Protein AF-A0AA38LLP7-F1 (afdb_monomer_lite)

Radius of gyration: 25.44 Å; chains: 1; bounding box: 65×50×86 Å

Secondary structure (DSSP, 8-state):
---HHHHHHHHHHHHT-TTTTTS-HHHHHHHHHHHHHHHHH-TTS-SS-HHHHHHHHHHHHHHTTTTT-TTSTTHHHHHHHHHHHHHT-GGGHHHHTT-HHHHHHHHHHHHHH--TT--HHHHHHHHHHHHHHHHH-SS--HHHHHHHHHHH-TTS-HHHHHHHHHHHHHS-HHHHHHHHHHHHHHHTTS----TTSS--S-------------EEE--S-------S-------------------------------SS--HHHHHHHHHHHHHHHHHTTT-TT-EEEE-SSHHHHHHTTTS-SSPEEE-GGGSPP--GGGTT--HHHHHHH-HHHHHHHHH-TTT---TTS--HHHHHHHHHHHHHHHHH-SS-EEEE--HHHHHHHHHHHTT--TTTGGG--

Structure (mmCIF, N/CA/C/O backbone):
data_AF-A0AA38LLP7-F1
#
_entry.id   AF-A0AA38LLP7-F1
#
loop_
_atom_site.group_PDB
_atom_site.id
_atom_site.type_symbol
_atom_site.label_atom_id
_atom_site.label_alt_id
_atom_site.label_comp_id
_atom_site.label_asym_id
_atom_site.label_entity_id
_atom_site.label_seq_id
_atom_site.pdbx_PDB_ins_code
_atom_site.Cartn_x
_atom_site.Cartn_y
_atom_site.Cartn_z
_atom_site.occupancy
_atom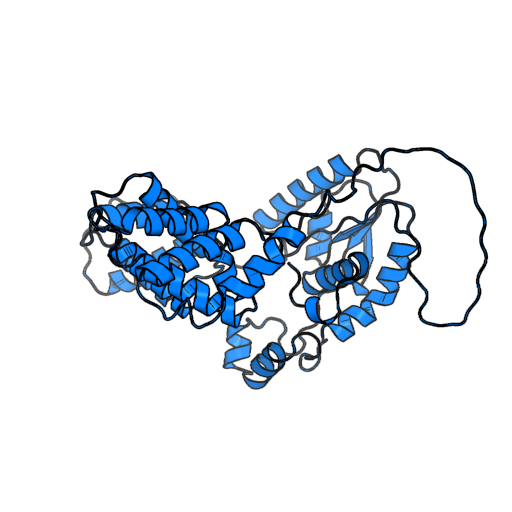_site.B_iso_or_equiv
_atom_site.auth_seq_id
_atom_site.auth_comp_id
_atom_site.auth_asym_id
_atom_site.auth_atom_id
_atom_site.pdbx_PDB_model_num
ATOM 1 N N . MET A 1 1 ? -7.433 -15.134 -27.578 1.00 35.75 1 MET A N 1
ATOM 2 C CA . MET A 1 1 ? -8.599 -14.805 -26.731 1.00 35.75 1 MET A CA 1
ATOM 3 C C . MET A 1 1 ? -8.369 -13.395 -26.220 1.00 35.75 1 MET A C 1
ATOM 5 O O . MET A 1 1 ? -7.268 -13.144 -25.750 1.00 35.75 1 MET A O 1
ATOM 9 N N . GLY A 1 2 ? -9.300 -12.462 -26.437 1.00 47.25 2 GLY A N 1
ATOM 10 C CA . GLY A 1 2 ? -9.131 -11.079 -25.978 1.00 47.25 2 GLY A CA 1
ATOM 11 C C . GLY A 1 2 ? -8.985 -11.036 -24.457 1.00 47.25 2 GLY A C 1
ATOM 12 O O . GLY A 1 2 ? -9.649 -11.807 -23.766 1.00 47.25 2 GLY A O 1
ATOM 13 N N . SER A 1 3 ? -8.085 -10.191 -23.953 1.00 60.34 3 SER A N 1
ATOM 14 C CA . SER A 1 3 ? -7.940 -9.970 -22.512 1.00 60.34 3 SER A CA 1
ATOM 15 C C . SER A 1 3 ? -9.275 -9.497 -21.928 1.00 60.34 3 SER A C 1
ATOM 17 O O . SER A 1 3 ? -9.976 -8.701 -22.556 1.00 60.34 3 SER A O 1
ATOM 19 N N . ILE A 1 4 ? -9.618 -9.971 -20.728 1.00 64.56 4 ILE A N 1
ATOM 20 C CA . ILE A 1 4 ? -10.793 -9.513 -19.969 1.00 64.56 4 ILE A CA 1
ATOM 21 C C . ILE A 1 4 ? -10.773 -7.980 -19.830 1.00 64.56 4 ILE A C 1
ATOM 23 O O . ILE A 1 4 ? -11.815 -7.350 -19.983 1.00 64.56 4 ILE A O 1
ATOM 27 N N . SER A 1 5 ? -9.586 -7.379 -19.682 1.00 60.31 5 SER A N 1
ATOM 28 C CA . SER A 1 5 ? -9.401 -5.919 -19.653 1.00 60.31 5 SER A CA 1
ATOM 29 C C . SER A 1 5 ? -9.937 -5.240 -20.921 1.00 60.31 5 SER A C 1
ATOM 31 O O . SER A 1 5 ? -10.814 -4.392 -20.818 1.00 60.31 5 SER A O 1
ATOM 33 N N . ALA A 1 6 ? -9.586 -5.719 -22.119 1.00 62.94 6 ALA A N 1
ATOM 34 C CA . ALA A 1 6 ? -10.066 -5.136 -23.379 1.00 62.94 6 ALA A CA 1
ATOM 35 C C . ALA A 1 6 ? -11.598 -5.221 -23.568 1.00 62.94 6 ALA A C 1
ATOM 37 O O . ALA A 1 6 ? -12.166 -4.516 -24.400 1.00 62.94 6 ALA A O 1
ATOM 38 N N . THR A 1 7 ? -12.274 -6.100 -22.819 1.00 70.81 7 THR A N 1
ATOM 39 C CA . THR A 1 7 ? -13.743 -6.225 -22.826 1.00 70.81 7 THR A CA 1
ATOM 40 C C . THR A 1 7 ? -14.402 -5.300 -21.794 1.00 70.81 7 THR A C 1
ATOM 42 O O . THR A 1 7 ? -15.549 -4.897 -21.977 1.00 70.81 7 THR A O 1
ATOM 45 N N . ILE A 1 8 ? -13.683 -4.950 -20.723 1.00 72.38 8 ILE A N 1
ATOM 46 C CA . ILE A 1 8 ? -14.171 -4.151 -19.591 1.00 72.38 8 ILE A CA 1
ATOM 47 C C . ILE A 1 8 ? -13.882 -2.652 -19.778 1.00 72.38 8 ILE A C 1
ATOM 49 O O . ILE A 1 8 ? -14.686 -1.838 -19.327 1.00 72.38 8 ILE A O 1
ATOM 53 N N . ASP A 1 9 ? -12.830 -2.268 -20.507 1.00 71.56 9 ASP A N 1
ATOM 54 C CA . ASP A 1 9 ? -12.451 -0.860 -20.735 1.00 71.56 9 ASP A CA 1
ATOM 55 C C . ASP A 1 9 ? -13.602 0.040 -21.252 1.00 71.56 9 ASP A C 1
ATOM 57 O O . ASP A 1 9 ? -13.747 1.175 -20.777 1.00 71.56 9 ASP A O 1
ATOM 61 N N . PRO A 1 10 ? -14.488 -0.419 -22.167 1.00 76.38 10 PRO A N 1
ATOM 62 C CA . PRO A 1 10 ? -15.641 0.380 -22.570 1.00 76.38 10 PRO A CA 1
ATOM 63 C C . PRO A 1 10 ? -16.635 0.602 -21.425 1.00 76.38 10 PRO A C 1
ATOM 65 O O . PRO A 1 10 ? -17.220 1.677 -21.344 1.00 76.38 10 PRO A O 1
ATOM 68 N N . LEU A 1 11 ? -16.831 -0.385 -20.544 1.00 72.12 11 LEU A N 1
ATOM 69 C CA . LEU A 1 11 ? -17.738 -0.281 -19.397 1.00 72.12 11 LEU A CA 1
ATOM 70 C C . LEU A 1 11 ? -17.176 0.664 -18.335 1.00 72.12 11 LEU A C 1
ATOM 72 O O . LEU A 1 11 ? -17.903 1.545 -17.887 1.00 72.12 11 LEU A O 1
ATOM 76 N N . VAL A 1 12 ? -15.883 0.534 -18.019 1.00 74.25 12 VAL A N 1
ATOM 77 C CA . VAL A 1 12 ? -15.125 1.452 -17.150 1.00 74.25 12 VAL A CA 1
ATOM 78 C C . VAL A 1 12 ? -15.372 2.892 -17.606 1.00 74.25 12 VAL A C 1
ATOM 80 O O . VAL A 1 12 ? -15.959 3.696 -16.890 1.00 74.25 12 VAL A O 1
ATOM 83 N N . THR A 1 13 ? -15.081 3.192 -18.871 1.00 69.38 13 THR A N 1
ATOM 84 C CA . THR A 1 13 ? -15.225 4.552 -19.420 1.00 69.38 13 THR A CA 1
ATOM 85 C C . THR A 1 13 ? -16.657 5.120 -19.334 1.00 69.38 13 THR A C 1
ATOM 87 O O . THR A 1 13 ? -16.836 6.337 -19.318 1.00 69.38 13 THR A O 1
ATOM 90 N N . HIS A 1 14 ? -17.695 4.275 -19.313 1.00 73.12 14 HIS A N 1
ATOM 91 C CA . HIS A 1 14 ? -19.095 4.720 -19.358 1.00 73.12 14 HIS A CA 1
ATOM 92 C C . HIS A 1 14 ? -19.791 4.781 -17.996 1.00 73.12 14 HIS A C 1
ATOM 94 O O . HIS A 1 14 ? -20.730 5.568 -17.861 1.00 73.12 14 HIS A O 1
ATOM 100 N N . LEU A 1 15 ? -19.365 3.977 -17.019 1.00 70.38 15 LEU A N 1
ATOM 101 C CA . LEU A 1 15 ? -20.011 3.901 -15.704 1.00 70.38 15 LEU A CA 1
ATOM 102 C C . LEU A 1 15 ? -19.732 5.135 -14.842 1.00 70.38 15 LEU A C 1
ATOM 104 O O . LEU A 1 15 ? -20.588 5.540 -14.074 1.00 70.38 15 LEU A O 1
ATOM 108 N N . VAL A 1 16 ? -18.619 5.841 -15.059 1.00 65.19 16 VAL A N 1
ATOM 109 C CA . VAL A 1 16 ? -18.326 7.093 -14.330 1.00 65.19 16 VAL A CA 1
ATOM 110 C C . VAL A 1 16 ? -18.815 8.345 -15.060 1.00 65.19 16 VAL A C 1
ATOM 112 O O . VAL A 1 16 ? -18.296 9.451 -14.901 1.00 65.19 16 VAL A O 1
ATOM 115 N N . ARG A 1 17 ? -19.856 8.226 -15.886 1.00 64.75 17 ARG A N 1
ATOM 116 C CA . ARG A 1 17 ? -20.548 9.439 -16.325 1.00 64.75 17 ARG A CA 1
ATOM 117 C C . ARG A 1 17 ? -21.226 10.056 -15.106 1.00 64.75 17 ARG A C 1
ATOM 119 O O . ARG A 1 17 ? -22.115 9.450 -14.518 1.00 64.75 17 ARG A O 1
ATOM 126 N N . SER A 1 18 ? -20.811 11.276 -14.766 1.00 55.78 18 SER A N 1
ATOM 127 C CA . SER A 1 18 ? -21.238 12.055 -13.592 1.00 55.78 18 SER A CA 1
ATOM 128 C C . SER A 1 18 ? -22.758 12.198 -13.421 1.00 55.78 18 SER A C 1
ATOM 130 O O . SER A 1 18 ? -23.224 12.549 -12.338 1.00 55.78 18 SER A O 1
ATOM 132 N N . ASP A 1 19 ? -23.539 11.884 -14.454 1.00 63.75 19 ASP A N 1
ATOM 133 C CA . ASP A 1 19 ? -24.999 11.870 -14.433 1.00 63.75 19 ASP A CA 1
ATOM 134 C C . ASP A 1 19 ? -25.598 10.652 -13.697 1.00 63.75 19 ASP A C 1
ATOM 136 O O . ASP A 1 19 ? -26.675 10.770 -13.112 1.00 63.75 19 ASP A O 1
ATOM 140 N N . LEU A 1 20 ? -24.924 9.491 -13.684 1.00 66.81 20 LEU A N 1
ATOM 141 C CA . LEU A 1 20 ? -25.444 8.258 -13.066 1.00 66.81 20 LEU A CA 1
ATOM 142 C C . LEU A 1 20 ? -25.314 8.281 -11.540 1.00 66.81 20 LEU A C 1
ATOM 144 O O . LEU A 1 20 ? -26.291 8.030 -10.831 1.00 66.81 20 LEU A O 1
ATOM 148 N N . LEU A 1 21 ? -24.153 8.710 -11.040 1.00 64.94 21 LEU A N 1
ATOM 149 C CA . LEU A 1 21 ? -23.880 8.894 -9.610 1.00 64.94 21 LEU A CA 1
ATOM 150 C C . LEU A 1 21 ? -24.712 10.021 -8.971 1.00 64.94 21 LEU A C 1
ATOM 152 O O . LEU A 1 21 ? -24.804 10.112 -7.750 1.00 64.94 21 LEU A O 1
ATOM 156 N N . ARG A 1 22 ? -25.374 10.864 -9.773 1.00 68.12 22 ARG A N 1
ATOM 157 C CA . ARG A 1 22 ? -26.271 11.940 -9.308 1.00 68.12 22 ARG A CA 1
ATOM 158 C C . ARG A 1 22 ? -27.759 11.617 -9.473 1.00 68.12 22 ARG A C 1
ATOM 160 O O . ARG A 1 22 ? -28.601 12.444 -9.125 1.00 68.12 22 ARG A O 1
ATOM 167 N N . HIS A 1 23 ? -28.093 10.432 -9.982 1.00 77.62 23 HIS A N 1
ATOM 168 C CA . HIS A 1 23 ? -29.472 10.024 -10.253 1.00 77.62 23 HIS A CA 1
ATOM 169 C C . HIS A 1 23 ? -30.211 9.568 -8.977 1.00 77.62 23 HIS A C 1
ATOM 171 O O . HIS A 1 23 ? -29.695 9.674 -7.868 1.00 77.62 23 HIS A O 1
ATOM 177 N N . GLU A 1 24 ? -31.439 9.066 -9.104 1.00 81.75 24 GLU A N 1
ATOM 178 C CA . GLU A 1 24 ? -32.214 8.424 -8.032 1.00 81.75 24 GLU A CA 1
ATOM 179 C C . GLU A 1 24 ? -31.461 7.273 -7.336 1.00 81.75 24 GLU A C 1
ATOM 181 O O . GLU A 1 24 ? -30.606 6.614 -7.930 1.00 81.75 24 GLU A O 1
ATOM 186 N N . VAL A 1 25 ? -31.815 7.010 -6.070 1.00 80.25 25 VAL A N 1
ATOM 187 C CA . VAL A 1 25 ? -31.137 6.058 -5.163 1.00 80.25 25 VAL A CA 1
ATOM 188 C C . VAL A 1 25 ? -30.911 4.686 -5.807 1.00 80.25 25 VAL A C 1
ATOM 190 O O . VAL A 1 25 ? -29.824 4.124 -5.685 1.00 80.25 25 VAL A O 1
ATOM 193 N N . ASP A 1 26 ? -31.911 4.173 -6.527 1.00 82.12 26 ASP A N 1
ATOM 194 C CA . ASP A 1 26 ? -31.851 2.872 -7.194 1.00 82.12 26 ASP A CA 1
ATOM 195 C C . ASP A 1 26 ? -30.792 2.797 -8.290 1.00 82.12 26 ASP A C 1
ATOM 197 O O . ASP A 1 26 ? -30.057 1.809 -8.378 1.00 82.12 26 ASP A O 1
ATOM 201 N N . VAL A 1 27 ? -30.717 3.843 -9.114 1.00 83.31 27 VAL A N 1
ATOM 202 C CA . VAL A 1 27 ? -29.776 3.928 -10.233 1.00 83.31 27 VAL A CA 1
ATOM 203 C C . VAL A 1 27 ? -28.361 4.093 -9.699 1.00 83.31 27 VAL A C 1
ATOM 205 O O . VAL A 1 27 ? -27.477 3.353 -10.120 1.00 83.31 27 VAL A O 1
ATOM 208 N N . ARG A 1 28 ? -28.166 4.953 -8.691 1.00 84.38 28 ARG A N 1
ATOM 209 C CA . ARG A 1 28 ? -26.861 5.115 -8.034 1.00 84.38 28 ARG A CA 1
ATOM 210 C C . ARG A 1 28 ? -26.363 3.819 -7.410 1.00 84.38 28 ARG A C 1
ATOM 212 O O . ARG A 1 28 ? -25.212 3.460 -7.594 1.00 84.38 28 ARG A O 1
ATOM 219 N N . LEU A 1 29 ? -27.209 3.089 -6.681 1.00 85.50 29 LEU A N 1
ATOM 220 C CA . LEU A 1 29 ? -26.793 1.834 -6.044 1.00 85.50 29 LEU A CA 1
ATOM 221 C C . LEU A 1 29 ? -26.449 0.744 -7.057 1.00 85.50 29 LEU A C 1
ATOM 223 O O . LEU A 1 29 ? -25.540 -0.044 -6.808 1.00 85.50 29 LEU A O 1
ATOM 227 N N . LEU A 1 30 ? -27.166 0.677 -8.182 1.00 84.44 30 LEU A N 1
ATOM 228 C CA . LEU A 1 30 ? -26.814 -0.228 -9.277 1.00 84.44 30 LEU A CA 1
ATOM 229 C C . LEU A 1 30 ? -25.459 0.142 -9.880 1.00 84.44 30 LEU A C 1
ATOM 231 O O . LEU A 1 30 ? -24.628 -0.741 -10.072 1.00 84.44 30 LEU A O 1
ATOM 235 N N . ASP A 1 31 ? -25.232 1.431 -10.112 1.00 85.00 31 ASP A N 1
ATOM 236 C CA . ASP A 1 31 ? -23.980 1.952 -10.650 1.00 85.00 31 ASP A CA 1
ATOM 237 C C . ASP A 1 31 ? -22.797 1.658 -9.714 1.00 85.00 31 ASP A C 1
ATOM 239 O O . ASP A 1 31 ? -21.830 1.016 -10.116 1.00 85.00 31 ASP A O 1
ATOM 243 N N . ILE A 1 32 ? -22.935 1.967 -8.420 1.00 85.38 32 ILE A N 1
ATOM 244 C CA . ILE A 1 32 ? -21.939 1.658 -7.382 1.00 85.38 32 ILE A CA 1
ATOM 245 C C . ILE A 1 32 ? -21.682 0.149 -7.284 1.00 85.38 32 ILE A C 1
ATOM 247 O O . ILE A 1 32 ? -20.539 -0.274 -7.131 1.00 85.38 32 ILE A O 1
ATOM 251 N N . THR A 1 33 ? -22.717 -0.688 -7.405 1.00 87.75 33 THR A N 1
ATOM 252 C CA . THR A 1 33 ? -22.536 -2.149 -7.404 1.00 87.75 33 THR A CA 1
ATOM 253 C C . THR A 1 33 ? -21.686 -2.585 -8.601 1.00 87.75 33 THR A C 1
ATOM 255 O O . THR A 1 33 ? -20.719 -3.325 -8.418 1.00 87.75 33 THR A O 1
ATOM 258 N N . CYS A 1 34 ? -21.987 -2.091 -9.807 1.00 86.44 34 CYS A N 1
ATOM 259 C CA . CYS A 1 34 ? -21.203 -2.364 -11.015 1.00 86.44 34 CYS A CA 1
ATOM 260 C C . CYS A 1 34 ? -19.757 -1.870 -10.883 1.00 86.44 34 CYS A C 1
ATOM 262 O O . CYS A 1 34 ? -18.825 -2.601 -11.211 1.00 86.44 34 CYS A O 1
ATOM 264 N N . ILE A 1 35 ? -19.567 -0.660 -10.360 1.00 84.12 35 ILE A N 1
ATOM 265 C CA . ILE A 1 35 ? -18.249 -0.077 -10.112 1.00 84.12 35 ILE A CA 1
ATOM 266 C C . ILE A 1 35 ? -17.465 -0.926 -9.104 1.00 84.12 35 ILE A C 1
ATOM 268 O O . ILE A 1 35 ? -16.322 -1.268 -9.384 1.00 84.12 35 ILE A O 1
ATOM 272 N N . SER A 1 36 ? -18.079 -1.360 -7.996 1.00 84.69 36 SER A N 1
ATOM 273 C CA . SER A 1 36 ? -17.422 -2.225 -7.000 1.00 84.69 36 SER A CA 1
ATOM 274 C C . SER A 1 36 ? -16.958 -3.563 -7.597 1.00 84.69 36 SER A C 1
ATOM 276 O O . SER A 1 36 ? -15.888 -4.062 -7.256 1.00 84.69 36 SER A O 1
ATOM 278 N N . GLU A 1 37 ? -17.725 -4.126 -8.538 1.00 84.44 37 GLU A N 1
ATOM 279 C CA . GLU A 1 37 ? -17.366 -5.347 -9.268 1.00 84.44 37 GLU A CA 1
ATOM 280 C C . GLU A 1 37 ? -16.231 -5.106 -10.274 1.00 84.44 37 GLU A C 1
ATOM 282 O O . GLU A 1 37 ? -15.373 -5.965 -10.460 1.00 84.44 37 GLU A O 1
ATOM 287 N N . ILE A 1 38 ? -16.191 -3.936 -10.908 1.00 81.38 38 ILE A N 1
ATOM 288 C CA . ILE A 1 38 ? -15.103 -3.561 -11.815 1.00 81.38 38 ILE A CA 1
ATOM 289 C C . ILE A 1 38 ? -13.813 -3.326 -11.039 1.00 81.38 38 ILE A C 1
ATOM 291 O O . ILE A 1 38 ? -12.797 -3.917 -11.391 1.00 81.38 38 ILE A O 1
ATOM 295 N N . THR A 1 39 ? -13.850 -2.547 -9.956 1.00 75.94 39 THR A N 1
ATOM 296 C CA . THR A 1 39 ? -12.704 -2.353 -9.052 1.00 75.94 39 THR A CA 1
ATOM 297 C C . THR A 1 39 ? -12.181 -3.697 -8.552 1.00 75.94 39 THR A C 1
ATOM 299 O O . THR A 1 39 ? -10.975 -3.918 -8.489 1.00 75.94 39 THR A O 1
ATOM 302 N N . ARG A 1 40 ? -13.090 -4.643 -8.298 1.00 78.00 40 ARG A N 1
ATOM 303 C CA . ARG A 1 40 ? -12.752 -6.022 -7.962 1.00 78.00 40 ARG A CA 1
ATOM 304 C C . ARG A 1 40 ? -12.022 -6.796 -9.059 1.00 78.00 40 ARG A C 1
ATOM 306 O O . ARG A 1 40 ? -11.214 -7.659 -8.738 1.00 78.00 40 ARG A O 1
ATOM 313 N N . ILE A 1 41 ? -12.354 -6.584 -10.328 1.00 76.31 41 ILE A N 1
ATOM 314 C CA . ILE A 1 41 ? -11.770 -7.338 -11.448 1.00 76.31 41 ILE A CA 1
ATOM 315 C C . ILE A 1 41 ? -10.465 -6.688 -11.930 1.00 76.31 41 ILE A C 1
ATOM 317 O O . ILE A 1 41 ? -9.554 -7.388 -12.369 1.00 76.31 41 ILE A O 1
ATOM 321 N N . SER A 1 42 ? -10.352 -5.367 -11.822 1.00 67.81 42 SER A N 1
ATOM 322 C CA . SER A 1 42 ? -9.250 -4.565 -12.362 1.00 67.81 42 SER A CA 1
ATOM 323 C C . SER A 1 42 ? -8.000 -4.519 -11.467 1.00 67.81 42 SER A C 1
ATOM 325 O O . SER A 1 42 ? -7.247 -3.560 -11.565 1.00 67.81 42 SER A O 1
ATOM 327 N N . THR A 1 43 ? -7.742 -5.539 -10.633 1.00 57.59 43 THR A N 1
ATOM 328 C CA . THR A 1 43 ? -6.777 -5.608 -9.496 1.00 57.59 43 THR A CA 1
ATOM 329 C C . THR A 1 43 ? -5.294 -5.280 -9.769 1.00 57.59 43 THR A C 1
ATOM 331 O O . THR A 1 43 ? -4.440 -5.586 -8.944 1.00 57.59 43 THR A O 1
ATOM 334 N N . LEU A 1 44 ? -4.951 -4.732 -10.933 1.00 51.09 44 LEU A N 1
ATOM 335 C CA . LEU A 1 44 ? -3.602 -4.358 -11.356 1.00 51.09 44 LEU A CA 1
ATOM 336 C C . LEU A 1 44 ? -3.400 -2.833 -11.452 1.00 51.09 44 LEU A C 1
ATOM 338 O O . LEU A 1 44 ? -2.262 -2.393 -11.592 1.00 51.09 44 LEU A O 1
ATOM 342 N N . SER A 1 45 ? -4.476 -2.040 -11.402 1.00 60.38 45 SER A N 1
ATOM 343 C CA . SER A 1 45 ? -4.445 -0.571 -11.374 1.00 60.38 45 SER A CA 1
ATOM 344 C C . SER A 1 45 ? -5.832 -0.023 -11.048 1.00 60.38 45 SER A C 1
ATOM 346 O O . SER A 1 45 ? -6.831 -0.624 -11.454 1.00 60.38 45 SER A O 1
ATOM 348 N N . LEU A 1 46 ? -5.914 1.139 -10.393 1.00 61.97 46 LEU A N 1
ATOM 349 C CA . LEU A 1 46 ? -7.194 1.829 -10.235 1.00 61.97 46 LEU A CA 1
ATOM 350 C C . LEU A 1 46 ? -7.856 2.007 -11.615 1.00 61.97 46 LEU A C 1
ATOM 352 O O . LEU A 1 46 ? -7.207 2.489 -12.547 1.00 61.97 46 LEU A O 1
ATOM 356 N N . PRO A 1 47 ? -9.119 1.577 -11.790 1.00 68.50 47 PRO A N 1
ATOM 357 C CA . PRO A 1 47 ? -9.791 1.652 -13.087 1.00 68.50 47 PRO A CA 1
ATOM 358 C C . PRO A 1 47 ? -10.092 3.096 -13.514 1.00 68.50 47 PRO A C 1
ATOM 360 O O . PRO A 1 47 ? -10.407 3.335 -14.679 1.00 68.50 47 PRO A O 1
ATOM 363 N N . TYR A 1 48 ? -9.997 4.041 -12.580 1.00 76.06 48 TYR A N 1
ATOM 364 C CA . TYR A 1 48 ? -10.300 5.454 -12.759 1.00 76.06 48 TYR A CA 1
ATOM 365 C C . TYR A 1 48 ? -9.184 6.320 -12.175 1.00 76.06 48 TYR A C 1
ATOM 367 O O . TYR A 1 48 ? -8.361 5.832 -11.402 1.00 76.06 48 TYR A O 1
ATOM 375 N N . ASP A 1 49 ? -9.160 7.600 -12.547 1.00 79.50 49 ASP A N 1
ATOM 376 C CA . ASP A 1 49 ? -8.250 8.570 -11.940 1.00 79.50 49 ASP A CA 1
ATOM 377 C C . ASP A 1 49 ? -8.554 8.781 -10.449 1.00 79.50 49 ASP A C 1
ATOM 379 O O . ASP A 1 49 ? -9.660 8.508 -9.982 1.00 79.50 49 ASP A O 1
ATOM 383 N N . ASP A 1 50 ? -7.569 9.290 -9.715 1.00 82.38 50 ASP A N 1
ATOM 384 C CA . ASP A 1 50 ? -7.620 9.431 -8.259 1.00 82.38 50 ASP A CA 1
ATOM 385 C C . ASP A 1 50 ? -8.849 10.208 -7.770 1.00 82.38 50 ASP A C 1
ATOM 387 O O . ASP A 1 50 ? -9.507 9.779 -6.826 1.00 82.38 50 ASP A O 1
ATOM 391 N N . ILE A 1 51 ? -9.208 11.310 -8.440 1.00 80.81 51 ILE A N 1
ATOM 392 C CA . ILE A 1 51 ? -10.363 12.147 -8.066 1.00 80.81 51 ILE A CA 1
ATOM 393 C C . ILE A 1 51 ? -11.647 11.337 -8.226 1.00 80.81 51 ILE A C 1
ATOM 395 O O . ILE A 1 51 ? -12.479 11.268 -7.325 1.00 80.81 51 ILE A O 1
ATOM 399 N N . THR A 1 52 ? -11.780 10.670 -9.368 1.00 82.19 52 THR A N 1
ATOM 400 C CA . THR A 1 52 ? -12.917 9.798 -9.635 1.00 82.19 52 THR A CA 1
ATOM 401 C C . THR A 1 52 ? -13.007 8.647 -8.627 1.00 82.19 52 THR A C 1
ATOM 403 O O . THR A 1 52 ? -14.098 8.298 -8.175 1.00 82.19 52 THR A O 1
ATOM 406 N N . MET A 1 53 ? -11.877 8.047 -8.251 1.00 85.81 53 MET A N 1
ATOM 407 C CA . MET A 1 53 ? -11.848 6.980 -7.253 1.00 85.81 53 MET A CA 1
ATOM 408 C C . MET A 1 53 ? -12.262 7.472 -5.866 1.00 85.81 53 MET A C 1
ATOM 410 O O . MET A 1 53 ? -12.998 6.761 -5.184 1.00 85.81 53 MET A O 1
ATOM 414 N N . GLN A 1 54 ? -11.840 8.672 -5.463 1.00 86.69 54 GLN A N 1
ATOM 415 C CA . GLN A 1 54 ? -12.266 9.298 -4.208 1.00 86.69 54 GLN A CA 1
ATOM 416 C C . GLN A 1 54 ? -13.790 9.453 -4.155 1.00 86.69 54 GLN A C 1
ATOM 418 O O . GLN A 1 54 ? -14.413 8.962 -3.212 1.00 86.69 54 GLN A O 1
ATOM 423 N N . ASP A 1 55 ? -14.393 10.023 -5.205 1.00 85.25 55 ASP A N 1
ATOM 424 C CA . ASP A 1 55 ? -15.852 10.158 -5.322 1.00 85.25 55 ASP A CA 1
ATOM 425 C C . ASP A 1 55 ? -16.539 8.781 -5.225 1.00 85.25 55 ASP A C 1
ATOM 427 O O . ASP A 1 55 ? -17.520 8.594 -4.505 1.00 85.25 55 ASP A O 1
ATOM 431 N N . ILE A 1 56 ? -16.004 7.773 -5.922 1.00 86.75 56 ILE A N 1
ATOM 432 C CA . ILE A 1 56 ? -16.518 6.396 -5.899 1.00 86.75 56 ILE A CA 1
ATOM 433 C C . ILE A 1 56 ? -16.470 5.797 -4.486 1.00 86.75 56 ILE A C 1
ATOM 435 O O . ILE A 1 56 ? -17.447 5.172 -4.060 1.00 86.75 56 ILE A O 1
ATOM 439 N N . TYR A 1 57 ? -15.370 5.976 -3.749 1.00 90.88 57 TYR A N 1
ATOM 440 C CA . TYR A 1 57 ? -15.258 5.518 -2.363 1.00 90.88 57 TYR A CA 1
ATOM 441 C C . TYR A 1 57 ? -16.242 6.241 -1.446 1.00 90.88 57 TYR A C 1
ATOM 443 O O . TYR A 1 57 ? -16.893 5.582 -0.631 1.00 90.88 57 TYR A O 1
ATOM 451 N N . GLU A 1 58 ? -16.426 7.549 -1.624 1.00 90.69 58 GLU A N 1
ATOM 452 C CA . GLU A 1 58 ? -17.416 8.329 -0.879 1.00 90.69 58 GLU A CA 1
ATOM 453 C C . GLU A 1 58 ? -18.83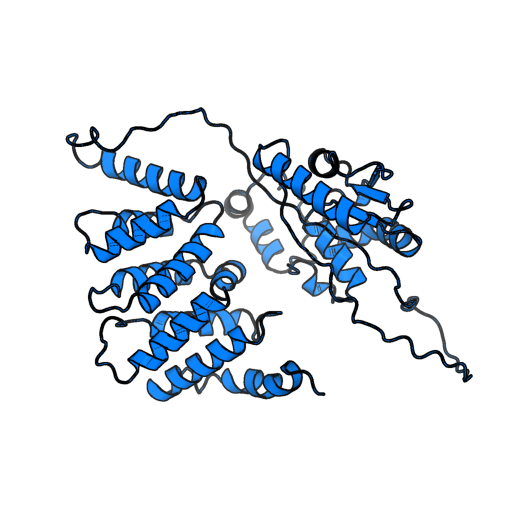1 7.774 -1.095 1.00 90.69 58 GLU A C 1
ATOM 455 O O . GLU A 1 58 ? -19.564 7.510 -0.137 1.00 90.69 58 GLU A O 1
ATOM 460 N N . PHE A 1 59 ? -19.193 7.475 -2.346 1.00 88.44 59 PHE A N 1
ATOM 461 C CA . PHE A 1 59 ? -20.475 6.853 -2.671 1.00 88.44 59 PHE A CA 1
ATOM 462 C C . PHE A 1 59 ? -20.622 5.431 -2.108 1.00 88.44 59 PHE A C 1
ATOM 464 O O . PHE A 1 59 ? -21.700 5.078 -1.616 1.00 88.44 59 PHE A O 1
ATOM 471 N N . MET A 1 60 ? -19.568 4.608 -2.156 1.00 90.94 60 MET A N 1
ATOM 472 C CA . MET A 1 60 ? -19.580 3.259 -1.577 1.00 90.94 60 MET A CA 1
ATOM 473 C C . MET A 1 60 ? -19.787 3.305 -0.064 1.00 90.94 60 MET A C 1
ATOM 475 O O . MET A 1 60 ? -20.686 2.632 0.441 1.00 90.94 60 MET A O 1
ATOM 479 N N . ILE A 1 61 ? -19.028 4.135 0.652 1.00 94.00 61 ILE A N 1
ATOM 480 C CA . ILE A 1 61 ? -19.129 4.272 2.110 1.00 94.00 61 ILE A CA 1
ATOM 481 C C . ILE A 1 61 ? -20.494 4.844 2.503 1.00 94.00 61 ILE A C 1
ATOM 483 O O . ILE A 1 61 ? -21.173 4.294 3.373 1.00 94.00 61 ILE A O 1
ATOM 487 N N . GLY A 1 62 ? -20.971 5.865 1.786 1.00 90.81 62 GLY A N 1
ATOM 488 C CA . GLY A 1 62 ? -22.311 6.419 1.975 1.00 90.81 62 GLY A CA 1
ATOM 489 C C . GLY A 1 62 ? -23.430 5.392 1.756 1.00 90.81 62 GLY A C 1
ATOM 490 O O . GLY A 1 62 ? -24.485 5.474 2.392 1.00 90.81 62 GLY A O 1
ATOM 491 N N . SER A 1 63 ? -23.210 4.374 0.915 1.00 91.38 63 SER A N 1
ATOM 492 C CA . SER A 1 63 ? -24.189 3.305 0.691 1.00 91.38 63 SER A CA 1
ATOM 493 C C . SER A 1 63 ? -24.445 2.459 1.945 1.00 91.38 63 SER A C 1
ATOM 495 O O . SER A 1 63 ? -25.562 1.962 2.124 1.00 91.38 63 SER A O 1
ATOM 497 N N . PHE A 1 64 ? -23.468 2.354 2.852 1.00 93.75 64 PHE A N 1
ATOM 498 C CA . PHE A 1 64 ? -23.570 1.547 4.068 1.00 93.75 64 PHE A CA 1
ATOM 499 C C . PHE A 1 64 ? -24.418 2.193 5.164 1.00 93.75 64 PHE A C 1
ATOM 501 O O . PHE A 1 64 ? -24.834 1.504 6.089 1.00 93.75 64 PHE A O 1
ATOM 508 N N . GLN A 1 65 ? -24.771 3.477 5.055 1.00 90.94 65 GLN A N 1
ATOM 509 C CA . GLN A 1 65 ? -25.668 4.111 6.022 1.00 90.94 65 GLN A CA 1
ATOM 510 C C . GLN A 1 65 ? -26.973 3.314 6.173 1.00 90.94 65 GLN A C 1
ATOM 512 O O . GLN A 1 65 ? -27.605 2.934 5.179 1.00 90.94 65 GLN A O 1
ATOM 517 N N . LYS A 1 66 ? -27.404 3.090 7.421 1.00 89.12 66 LYS A N 1
ATOM 518 C CA . LYS A 1 66 ? -28.592 2.286 7.771 1.00 89.12 66 LYS A CA 1
ATOM 519 C C . LYS A 1 66 ? -28.510 0.815 7.326 1.00 89.12 66 LYS A C 1
ATOM 521 O O . LYS A 1 66 ? -29.535 0.229 6.989 1.00 89.12 66 LYS A O 1
ATOM 526 N N . LEU A 1 67 ? -27.320 0.204 7.307 1.00 91.88 67 LEU A N 1
ATOM 527 C CA . LEU A 1 67 ? -27.163 -1.227 6.987 1.00 91.88 67 LEU A CA 1
ATOM 528 C C . LEU A 1 67 ? -27.851 -2.156 8.005 1.00 91.88 67 LEU A C 1
ATOM 530 O O . LEU A 1 67 ? -28.076 -3.321 7.709 1.00 91.88 67 LEU A O 1
ATOM 534 N N . TRP A 1 68 ? -28.212 -1.670 9.194 1.00 87.19 68 TRP A N 1
ATOM 535 C CA . TRP A 1 68 ? -29.021 -2.415 10.167 1.00 87.19 68 TRP A CA 1
ATOM 536 C C . TRP A 1 68 ? -30.465 -2.669 9.699 1.00 87.19 68 TRP A C 1
ATOM 538 O O . TRP A 1 68 ? -31.103 -3.605 10.175 1.00 87.19 68 TRP A O 1
ATOM 548 N N . ASP A 1 69 ? -30.987 -1.883 8.749 1.00 90.56 69 ASP A N 1
ATOM 549 C CA . ASP A 1 69 ? -32.335 -2.067 8.204 1.00 90.56 69 ASP A CA 1
ATOM 550 C C . ASP A 1 69 ? -32.355 -3.199 7.163 1.00 90.56 69 ASP A C 1
ATOM 552 O O . ASP A 1 69 ? -32.227 -2.984 5.955 1.00 90.56 69 ASP A O 1
ATOM 556 N N . THR A 1 70 ? -32.540 -4.428 7.645 1.00 88.75 70 THR A N 1
ATOM 557 C CA . THR A 1 70 ? -32.653 -5.637 6.812 1.00 88.75 70 THR A CA 1
ATOM 558 C C . THR A 1 70 ? -33.929 -5.671 5.966 1.00 88.75 70 THR A C 1
ATOM 560 O O . THR A 1 70 ? -34.019 -6.448 5.014 1.00 88.75 70 THR A O 1
ATOM 563 N N . THR A 1 71 ? -34.911 -4.813 6.268 1.00 90.44 71 THR A N 1
ATOM 564 C CA . THR A 1 71 ? -36.152 -4.680 5.488 1.00 90.44 71 THR A CA 1
ATOM 565 C C . THR A 1 71 ? -35.995 -3.746 4.292 1.00 90.44 71 THR A C 1
ATOM 567 O O . THR A 1 71 ? -36.862 -3.703 3.413 1.00 90.44 71 THR A O 1
ATOM 570 N N . ASN A 1 72 ? -34.876 -3.020 4.225 1.00 88.56 72 ASN A N 1
ATOM 571 C CA . ASN A 1 72 ? -34.581 -2.108 3.140 1.00 88.56 72 ASN A CA 1
ATOM 572 C C . ASN A 1 72 ? -34.532 -2.868 1.799 1.00 88.56 72 ASN A C 1
ATOM 574 O O . ASN A 1 72 ? -33.759 -3.821 1.664 1.00 88.56 72 ASN A O 1
ATOM 578 N N . PRO A 1 73 ? -35.269 -2.430 0.759 1.00 89.62 73 PRO A N 1
ATOM 579 C CA . PRO A 1 73 ? -35.275 -3.105 -0.544 1.00 89.62 73 PRO A CA 1
ATOM 580 C C . PRO A 1 73 ? -33.893 -3.140 -1.214 1.00 89.62 73 PRO A C 1
ATOM 582 O O . PRO A 1 73 ? -33.662 -3.918 -2.140 1.00 89.62 73 PRO A O 1
ATOM 585 N N . HIS A 1 74 ? -32.959 -2.307 -0.758 1.00 90.75 74 HIS A N 1
ATOM 586 C CA . HIS A 1 74 ? -31.593 -2.246 -1.252 1.00 90.75 74 HIS A CA 1
ATOM 587 C C . HIS A 1 74 ? -30.571 -2.957 -0.360 1.00 90.75 74 HIS A C 1
ATOM 589 O O . HIS A 1 74 ? -29.386 -2.940 -0.695 1.00 90.75 74 HIS A O 1
ATOM 595 N N . PHE A 1 75 ? -30.996 -3.585 0.741 1.00 91.88 75 PHE A N 1
ATOM 596 C CA . PHE A 1 75 ? -30.110 -4.250 1.699 1.00 91.88 75 PHE A CA 1
ATOM 597 C C . PHE A 1 75 ? -29.125 -5.202 1.005 1.00 91.88 75 PHE A C 1
ATOM 599 O O . PHE A 1 75 ? -27.916 -5.062 1.160 1.00 91.88 75 PHE A O 1
ATOM 606 N N . GLY A 1 76 ? -29.622 -6.080 0.126 1.00 91.38 76 GLY A N 1
ATOM 607 C CA . GLY A 1 76 ? -28.773 -7.026 -0.606 1.00 91.38 76 GLY A CA 1
ATOM 608 C C . GLY A 1 76 ? -27.718 -6.364 -1.505 1.00 91.38 76 GLY A C 1
ATOM 609 O O . GLY A 1 76 ? -26.598 -6.858 -1.590 1.00 91.38 76 GLY A O 1
ATOM 610 N N . LYS A 1 77 ? -28.029 -5.221 -2.137 1.00 91.81 77 LYS A N 1
ATOM 611 C CA . LYS A 1 77 ? -27.050 -4.474 -2.954 1.00 91.81 77 LYS A CA 1
ATOM 612 C C . LYS A 1 77 ? -25.953 -3.867 -2.073 1.00 91.81 77 LYS A C 1
ATOM 614 O O . LYS A 1 77 ? -24.781 -3.956 -2.415 1.00 91.81 77 LYS A O 1
ATOM 619 N N . LYS A 1 78 ? -26.326 -3.304 -0.919 1.00 94.00 78 LYS A N 1
ATOM 620 C CA . LYS A 1 78 ? -25.378 -2.732 0.051 1.00 94.00 78 LYS A CA 1
ATOM 621 C C . LYS A 1 78 ? -24.437 -3.791 0.625 1.00 94.00 78 LYS A C 1
ATOM 623 O O . LYS A 1 78 ? -23.231 -3.572 0.658 1.00 94.00 78 LYS A O 1
ATOM 628 N N . VAL A 1 79 ? -24.977 -4.954 1.005 1.00 93.94 79 VAL A N 1
ATOM 629 C CA . VAL A 1 79 ? -24.173 -6.102 1.457 1.00 93.94 79 VAL A CA 1
ATOM 630 C C . VAL A 1 79 ? -23.210 -6.546 0.358 1.00 93.94 79 VAL A C 1
ATOM 632 O O . VAL A 1 79 ? -22.034 -6.755 0.632 1.00 93.94 79 VAL A O 1
ATOM 635 N N . LYS A 1 80 ? -23.656 -6.591 -0.904 1.00 91.56 80 LYS A N 1
ATOM 636 C CA . LYS A 1 80 ? -22.780 -6.975 -2.015 1.00 91.56 80 LYS A CA 1
ATOM 637 C C . LYS A 1 80 ? -21.602 -6.014 -2.216 1.00 91.56 80 LYS A C 1
ATOM 639 O O . LYS A 1 80 ? -20.485 -6.465 -2.458 1.00 91.56 80 LYS A O 1
ATOM 644 N N . ILE A 1 81 ? -21.843 -4.707 -2.097 1.00 92.25 81 ILE A N 1
ATOM 645 C CA . ILE A 1 81 ? -20.790 -3.681 -2.161 1.00 92.25 81 ILE A CA 1
ATOM 646 C C . ILE A 1 81 ? -19.787 -3.881 -1.012 1.00 92.25 81 ILE A C 1
ATOM 648 O O . ILE A 1 81 ? -18.580 -3.858 -1.248 1.00 92.25 81 ILE A O 1
ATOM 652 N N . LEU A 1 82 ? -20.274 -4.142 0.207 1.00 93.75 82 LEU A N 1
ATOM 653 C CA . LEU A 1 82 ? -19.438 -4.396 1.385 1.00 93.75 82 LEU A CA 1
ATOM 654 C C . LEU A 1 82 ? -18.553 -5.640 1.202 1.00 93.75 82 LEU A C 1
ATOM 656 O O . LEU A 1 82 ? -17.346 -5.582 1.420 1.00 93.75 82 LEU A O 1
ATOM 660 N N . GLU A 1 83 ? -19.137 -6.754 0.755 1.00 91.38 83 GLU A N 1
ATOM 661 C CA . GLU A 1 83 ? -18.410 -7.999 0.472 1.00 91.38 83 GLU A CA 1
ATOM 662 C C . GLU A 1 83 ? -17.314 -7.797 -0.581 1.00 91.38 83 GLU A C 1
ATOM 664 O O . GLU A 1 83 ? -16.193 -8.280 -0.420 1.00 91.38 83 GLU A O 1
ATOM 669 N N . ASN A 1 84 ? -17.622 -7.067 -1.657 1.00 88.06 84 ASN A N 1
ATOM 670 C CA . ASN A 1 84 ? -16.649 -6.767 -2.704 1.00 88.06 84 ASN A CA 1
ATOM 671 C C . ASN A 1 84 ? -15.494 -5.917 -2.168 1.00 88.06 84 ASN A C 1
ATOM 673 O O . ASN A 1 84 ? -14.338 -6.208 -2.472 1.00 88.06 84 ASN A O 1
ATOM 677 N N . MET A 1 85 ? -15.792 -4.917 -1.336 1.00 88.88 85 MET A N 1
ATOM 678 C CA . MET A 1 85 ? -14.773 -4.080 -0.705 1.00 88.88 85 MET A CA 1
ATOM 679 C C . MET A 1 85 ? -13.856 -4.900 0.221 1.00 88.88 85 MET A C 1
ATOM 681 O O . MET A 1 85 ? -12.638 -4.725 0.185 1.00 88.88 85 MET A O 1
ATOM 685 N N . ALA A 1 86 ? -14.412 -5.846 0.986 1.00 89.69 86 ALA A N 1
ATOM 686 C CA . ALA A 1 86 ? -13.642 -6.733 1.860 1.00 89.69 86 ALA A CA 1
ATOM 687 C C . ALA A 1 86 ? -12.767 -7.737 1.086 1.00 89.69 86 ALA A C 1
ATOM 689 O O . ALA A 1 86 ? -11.606 -7.953 1.433 1.00 89.69 86 ALA A O 1
ATOM 690 N N . MET A 1 87 ? -13.303 -8.360 0.031 1.00 81.12 87 MET A N 1
ATOM 691 C CA . MET A 1 87 ? -12.641 -9.472 -0.665 1.00 81.12 87 MET A CA 1
ATOM 692 C C . MET A 1 87 ? -11.390 -9.049 -1.446 1.00 81.12 87 MET A C 1
ATOM 694 O O . MET A 1 87 ? -10.442 -9.822 -1.569 1.00 81.12 87 MET A O 1
ATOM 698 N N . VAL A 1 88 ? -11.384 -7.836 -1.991 1.00 69.12 88 VAL A N 1
ATOM 699 C CA . VAL A 1 88 ? -10.365 -7.380 -2.957 1.00 69.12 88 VAL A CA 1
ATOM 700 C C . VAL A 1 88 ? -9.293 -6.539 -2.275 1.00 69.12 88 VAL A C 1
ATOM 702 O O . VAL A 1 88 ? -8.337 -6.113 -2.910 1.00 69.12 88 VAL A O 1
ATOM 705 N N . ARG A 1 89 ? -9.437 -6.284 -0.967 1.00 76.31 89 ARG A N 1
ATOM 706 C CA . ARG A 1 89 ? -8.612 -5.318 -0.229 1.00 76.31 89 ARG A CA 1
ATOM 707 C C . ARG A 1 89 ? -8.571 -3.937 -0.902 1.00 76.31 89 ARG A C 1
ATOM 709 O O . ARG A 1 89 ? -7.653 -3.166 -0.656 1.00 76.31 89 ARG A O 1
ATOM 716 N N . SER A 1 90 ? -9.565 -3.608 -1.736 1.00 77.25 90 SER A N 1
ATOM 717 C CA . SER A 1 90 ? -9.577 -2.364 -2.514 1.00 77.25 90 SER A CA 1
ATOM 718 C C . SER A 1 90 ? -9.652 -1.136 -1.612 1.00 77.25 90 SER A C 1
ATOM 720 O O . SER A 1 90 ? -9.163 -0.082 -1.981 1.00 77.25 90 SER A O 1
ATOM 722 N N . CYS A 1 91 ? -10.210 -1.278 -0.406 1.00 83.25 91 CYS A N 1
ATOM 723 C CA . CYS A 1 91 ? -10.243 -0.216 0.593 1.00 83.25 91 CYS A CA 1
ATOM 724 C C . CYS A 1 91 ? -8.856 0.346 0.935 1.00 83.25 91 CYS A C 1
ATOM 726 O O . CYS A 1 91 ? -8.777 1.526 1.252 1.00 83.25 91 CYS A O 1
ATOM 728 N N . ILE A 1 92 ? -7.781 -0.449 0.822 1.00 86.19 92 ILE A N 1
ATOM 729 C CA . ILE A 1 92 ? -6.408 -0.002 1.106 1.00 86.19 92 ILE A CA 1
ATOM 730 C C . ILE A 1 92 ? -6.003 1.146 0.184 1.00 86.19 92 ILE A C 1
ATOM 732 O O . ILE A 1 92 ? -5.353 2.077 0.642 1.00 86.19 92 ILE A O 1
ATOM 736 N N . SER A 1 93 ? -6.491 1.165 -1.061 1.00 85.69 93 SER A N 1
ATOM 737 C CA . SER A 1 93 ? -6.171 2.251 -1.987 1.00 85.69 93 SER A CA 1
ATOM 738 C C . SER A 1 93 ? -6.683 3.613 -1.506 1.00 85.69 93 SER A C 1
ATOM 740 O O . SER A 1 93 ? -6.274 4.633 -2.040 1.00 85.69 93 SER A O 1
ATOM 742 N N . MET A 1 94 ? -7.604 3.668 -0.532 1.00 89.12 94 MET A N 1
ATOM 743 C CA . MET A 1 94 ? -8.000 4.932 0.098 1.00 89.12 94 MET A CA 1
ATOM 744 C C . MET A 1 94 ? -6.833 5.588 0.850 1.00 89.12 94 MET A C 1
ATOM 746 O O . MET A 1 94 ? -6.811 6.809 0.968 1.00 89.12 94 MET A O 1
ATOM 750 N N . LEU A 1 95 ? -5.861 4.806 1.330 1.00 86.94 95 LEU A N 1
ATOM 751 C CA . LEU A 1 95 ? -4.634 5.327 1.936 1.00 86.94 95 LEU A CA 1
ATOM 752 C C . LEU A 1 95 ? -3.746 5.976 0.875 1.00 86.94 95 LEU A C 1
ATOM 754 O O . LEU A 1 95 ? -3.299 7.104 1.057 1.00 86.94 95 LEU A O 1
ATOM 758 N N . ASP A 1 96 ? -3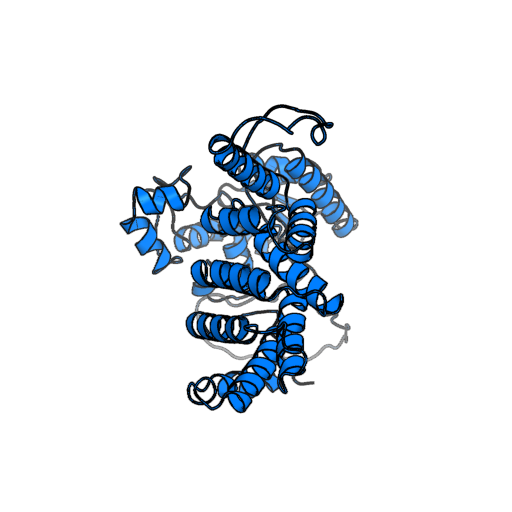.567 5.308 -0.266 1.00 83.44 96 ASP A N 1
ATOM 759 C CA . ASP A 1 96 ? -2.757 5.825 -1.377 1.00 83.44 96 ASP A CA 1
ATOM 760 C C . ASP A 1 96 ? -3.371 7.073 -2.030 1.00 83.44 96 ASP A C 1
ATOM 762 O O . ASP A 1 96 ? -2.658 7.914 -2.580 1.00 83.44 96 ASP A O 1
ATOM 766 N N . LEU A 1 97 ? -4.697 7.205 -1.945 1.00 83.75 97 LEU A N 1
ATOM 767 C CA . LEU A 1 97 ? -5.471 8.341 -2.444 1.00 83.75 97 LEU A CA 1
ATOM 768 C C . LEU A 1 97 ? -5.562 9.518 -1.453 1.00 83.75 97 LEU A C 1
ATOM 770 O O . LEU A 1 97 ? -6.280 10.475 -1.745 1.00 83.75 97 LEU A O 1
ATOM 774 N N . ASP A 1 98 ? -4.860 9.481 -0.313 1.00 81.19 98 ASP A N 1
ATOM 775 C CA . ASP A 1 98 ? -4.925 10.491 0.761 1.00 81.19 98 ASP A CA 1
ATOM 776 C C . ASP A 1 98 ? -6.372 10.730 1.285 1.00 81.19 98 ASP A C 1
ATOM 778 O O . ASP A 1 98 ? -6.772 11.862 1.572 1.00 81.19 98 ASP A O 1
ATOM 782 N N . CYS A 1 99 ? -7.203 9.684 1.393 1.00 88.06 99 CYS A N 1
ATOM 783 C CA . CYS A 1 99 ? -8.616 9.783 1.798 1.00 88.06 99 CYS A CA 1
ATOM 784 C C . CYS A 1 99 ? -8.846 9.792 3.325 1.00 88.06 99 CYS A C 1
ATOM 786 O O . CYS A 1 99 ? -9.813 9.192 3.794 1.00 88.06 99 CYS A O 1
ATOM 788 N N . ASP A 1 100 ? -7.999 10.449 4.118 1.00 87.56 100 ASP A N 1
ATOM 789 C CA . ASP A 1 100 ? -8.014 10.338 5.590 1.00 87.56 100 ASP A CA 1
ATOM 790 C C . ASP A 1 100 ? -9.393 10.612 6.223 1.00 87.56 100 ASP A C 1
ATOM 792 O O . ASP A 1 100 ? -9.892 9.805 7.009 1.00 87.56 100 ASP A O 1
ATOM 796 N N . ASP A 1 101 ? -10.052 11.709 5.836 1.00 90.06 101 ASP A N 1
ATOM 797 C CA . ASP A 1 101 ? -11.380 12.078 6.354 1.00 90.06 101 ASP A CA 1
ATOM 798 C C . ASP A 1 101 ? -12.449 11.032 6.003 1.00 90.06 101 ASP A C 1
ATOM 800 O O . ASP A 1 101 ? -13.331 10.722 6.807 1.00 90.06 101 ASP A O 1
ATOM 804 N N . LEU A 1 102 ? -12.359 10.452 4.806 1.00 93.19 102 LEU A N 1
ATOM 805 C CA . LEU A 1 102 ? -13.287 9.430 4.338 1.00 93.19 102 LEU A CA 1
ATOM 806 C C . LEU A 1 102 ? -13.045 8.087 5.038 1.00 93.19 102 LEU A C 1
ATOM 808 O O . LEU A 1 102 ? -13.999 7.366 5.328 1.00 93.19 102 LEU A O 1
ATOM 812 N N . ILE A 1 103 ? -11.790 7.768 5.358 1.00 93.94 103 ILE A N 1
ATOM 813 C CA . ILE A 1 103 ? -11.444 6.602 6.168 1.00 93.94 103 ILE A CA 1
ATOM 814 C C . ILE A 1 103 ? -12.048 6.771 7.560 1.00 93.94 103 ILE A C 1
ATOM 816 O O . ILE A 1 103 ? -12.787 5.893 7.998 1.00 93.94 103 ILE A O 1
ATOM 820 N N . LEU A 1 104 ? -11.828 7.909 8.226 1.00 93.06 104 LEU A N 1
ATOM 821 C CA . LEU A 1 104 ? -12.456 8.206 9.520 1.00 93.06 104 LEU A CA 1
ATOM 822 C C . LEU A 1 104 ? -13.980 8.051 9.446 1.00 93.06 104 LEU A C 1
ATOM 824 O O . LEU A 1 104 ? -14.564 7.334 10.261 1.00 93.06 104 LEU A O 1
ATOM 828 N N . HIS A 1 105 ? -14.602 8.625 8.413 1.00 94.44 105 HIS A N 1
ATOM 829 C CA . HIS A 1 105 ? -16.036 8.494 8.177 1.00 94.44 105 HIS A CA 1
ATOM 830 C C . HIS A 1 105 ? -16.476 7.034 7.990 1.00 94.44 105 HIS A C 1
ATOM 832 O O . HIS A 1 105 ? -17.502 6.627 8.530 1.00 94.44 105 HIS A O 1
ATOM 838 N N . MET A 1 106 ? -15.705 6.211 7.275 1.00 95.94 106 MET A N 1
ATOM 839 C CA . MET A 1 106 ? -15.993 4.784 7.114 1.00 95.94 106 MET A CA 1
ATOM 840 C C . MET A 1 106 ? -16.020 4.057 8.462 1.00 95.94 106 MET A C 1
ATOM 842 O O . MET A 1 106 ? -16.936 3.274 8.713 1.00 95.94 106 MET A O 1
ATOM 846 N N . PHE A 1 107 ? -15.044 4.316 9.338 1.00 94.38 107 PHE A N 1
ATOM 847 C CA . PHE A 1 107 ? -15.009 3.712 10.671 1.00 94.38 107 PHE A CA 1
ATOM 848 C C . PHE A 1 107 ? -16.204 4.153 11.524 1.00 94.38 107 PHE A C 1
ATOM 850 O O . PHE A 1 107 ? -16.827 3.313 12.175 1.00 94.38 107 PHE A O 1
ATOM 857 N N . GLU A 1 108 ? -16.561 5.439 11.487 1.00 93.00 108 GLU A N 1
ATOM 858 C CA . GLU A 1 108 ? -17.758 5.960 12.158 1.00 93.00 108 GLU A CA 1
ATOM 859 C C . GLU A 1 108 ? -19.034 5.286 11.646 1.00 93.00 108 GLU A C 1
ATOM 861 O O . GLU A 1 108 ? -19.830 4.798 12.449 1.00 93.00 108 GLU A O 1
ATOM 866 N N . VAL A 1 109 ? -19.204 5.197 10.321 1.00 94.69 109 VAL A N 1
ATOM 867 C CA . VAL A 1 109 ? -20.350 4.531 9.689 1.00 94.69 109 VAL A CA 1
ATOM 868 C C . VAL A 1 109 ? -20.418 3.072 10.112 1.00 94.69 109 VAL A C 1
ATOM 870 O O . VAL A 1 109 ? -21.486 2.612 10.501 1.00 94.69 109 VAL A O 1
ATOM 873 N N . PHE A 1 110 ? -19.305 2.337 10.079 1.00 94.94 110 PHE A N 1
ATOM 874 C CA . PHE A 1 110 ? -19.299 0.933 10.479 1.00 94.94 110 PHE A CA 1
ATOM 875 C C . PHE A 1 110 ? -19.685 0.747 11.935 1.00 94.94 110 PHE A C 1
ATOM 877 O O . PHE A 1 110 ? -20.548 -0.082 12.191 1.00 94.94 110 PHE A O 1
ATOM 884 N N . PHE A 1 111 ? -19.141 1.532 12.867 1.00 91.31 111 PHE A N 1
ATOM 885 C CA . PHE A 1 111 ? -19.545 1.444 14.271 1.00 91.31 111 PHE A CA 1
ATOM 886 C C . PHE A 1 111 ? -21.005 1.863 14.515 1.00 91.31 111 PHE A C 1
ATOM 888 O O . PHE A 1 111 ? -21.640 1.289 15.399 1.00 91.31 111 PHE A O 1
ATOM 895 N N . ASP A 1 112 ? -21.540 2.819 13.750 1.00 91.06 112 ASP A N 1
ATOM 896 C CA . ASP A 1 112 ? -22.940 3.267 13.839 1.00 91.06 112 ASP A CA 1
ATOM 897 C C . ASP A 1 112 ? -23.935 2.209 13.338 1.00 91.06 112 ASP A C 1
ATOM 899 O O . ASP A 1 112 ? -25.028 2.065 13.885 1.00 91.06 112 ASP A O 1
ATOM 903 N N . VAL A 1 113 ? -23.565 1.432 12.314 1.00 92.81 113 VAL A N 1
ATOM 904 C CA . VAL A 1 113 ? -24.487 0.472 11.686 1.00 92.81 113 VAL A CA 1
ATOM 905 C C . VAL A 1 113 ? -24.465 -0.926 12.301 1.00 92.81 113 VAL A C 1
ATOM 907 O O . VAL A 1 113 ? -25.263 -1.759 11.871 1.00 92.81 113 VAL A O 1
ATOM 910 N N . LEU A 1 114 ? -23.600 -1.199 13.285 1.00 90.75 114 LEU A N 1
ATOM 911 C CA . LEU A 1 114 ? -23.541 -2.500 13.966 1.00 90.75 114 LEU A CA 1
ATOM 912 C C . LEU A 1 114 ? -24.867 -2.838 14.650 1.00 90.75 114 LEU A C 1
ATOM 914 O O . LEU A 1 114 ? -25.377 -2.064 15.460 1.00 90.75 114 LEU A O 1
ATOM 918 N N . HIS A 1 115 ? -25.390 -4.035 14.378 1.00 88.75 115 HIS A N 1
ATOM 919 C CA . HIS A 1 115 ? -26.659 -4.497 14.937 1.00 88.75 115 HIS A CA 1
ATOM 920 C C . HIS A 1 115 ? -26.667 -6.009 15.204 1.00 88.75 115 HIS A C 1
ATOM 922 O O . HIS A 1 115 ? -26.003 -6.765 14.500 1.00 88.75 115 HIS A O 1
ATOM 928 N N . GLU A 1 116 ? -27.444 -6.461 16.198 1.00 84.69 116 GLU A N 1
ATOM 929 C CA . GLU A 1 116 ? -27.555 -7.884 16.598 1.00 84.69 116 GLU A CA 1
ATOM 930 C C . GLU A 1 116 ? -28.132 -8.785 15.511 1.00 84.69 116 GLU A C 1
ATOM 932 O O . GLU A 1 116 ? -27.800 -9.965 15.441 1.00 84.69 116 GLU A O 1
ATOM 937 N N . ASP A 1 117 ? -28.925 -8.207 14.618 1.00 86.00 117 ASP A N 1
ATOM 938 C CA . ASP A 1 117 ? -29.556 -8.931 13.516 1.00 86.00 117 ASP A CA 1
ATOM 939 C C . ASP A 1 117 ? -28.632 -9.132 12.303 1.00 86.00 117 ASP A C 1
ATOM 941 O O . ASP A 1 117 ? -29.034 -9.747 11.312 1.00 86.00 117 ASP A O 1
ATOM 945 N N . HIS A 1 118 ? -27.404 -8.601 12.329 1.00 89.62 118 HIS A N 1
ATOM 946 C CA . HIS A 1 118 ? -26.452 -8.824 11.244 1.00 89.62 118 HIS A CA 1
ATOM 947 C C . HIS A 1 118 ? -25.983 -10.277 11.210 1.00 89.62 118 HIS A C 1
ATOM 949 O O . HIS A 1 118 ? -25.596 -10.863 12.219 1.00 89.62 118 HIS A O 1
ATOM 955 N N . SER A 1 119 ? -25.956 -10.858 10.010 1.00 90.12 119 SER A N 1
ATOM 956 C CA . SER A 1 119 ? -25.309 -12.148 9.797 1.00 90.12 119 SER A CA 1
ATOM 957 C C . SER A 1 119 ? -23.804 -12.044 10.033 1.00 90.12 119 SER A C 1
ATOM 959 O O . SER A 1 119 ? -23.188 -11.006 9.775 1.00 90.12 119 SER A O 1
ATOM 961 N N . GLN A 1 120 ? -23.195 -13.163 10.428 1.00 89.06 120 GLN A N 1
ATOM 962 C CA . GLN A 1 120 ? -21.758 -13.232 10.683 1.00 89.06 120 GLN A CA 1
ATOM 963 C C . GLN A 1 120 ? -20.916 -12.778 9.478 1.00 89.06 120 GLN A C 1
ATOM 965 O O . GLN A 1 120 ? -19.910 -12.108 9.672 1.00 89.06 120 GLN A O 1
ATOM 970 N N . ASP A 1 121 ? -21.365 -13.042 8.248 1.00 90.38 121 ASP A N 1
ATOM 971 C CA . ASP A 1 121 ? -20.654 -12.633 7.029 1.00 90.38 121 ASP A CA 1
ATOM 972 C C . ASP A 1 121 ? -20.530 -11.102 6.890 1.00 90.38 121 ASP A C 1
ATOM 974 O O . ASP A 1 121 ? -19.490 -10.595 6.475 1.00 90.38 121 ASP A O 1
ATOM 978 N N . ILE A 1 122 ? -21.557 -10.344 7.299 1.00 93.88 122 ILE A N 1
ATOM 979 C CA . ILE A 1 122 ? -21.546 -8.869 7.263 1.00 93.88 122 ILE A CA 1
ATOM 980 C C . ILE A 1 122 ? -20.578 -8.350 8.329 1.00 93.88 122 ILE A C 1
ATOM 982 O O . ILE A 1 122 ? -19.762 -7.465 8.063 1.00 93.88 122 ILE A O 1
ATOM 986 N N . MET A 1 123 ? -20.631 -8.948 9.521 1.00 91.06 123 MET A N 1
ATOM 987 C CA . MET A 1 123 ? -19.725 -8.643 10.628 1.00 91.06 123 MET A CA 1
ATOM 988 C C . MET A 1 123 ? -18.263 -8.916 10.264 1.00 91.06 123 MET A C 1
ATOM 990 O O . MET A 1 123 ? -17.397 -8.084 10.530 1.00 91.06 123 MET A O 1
ATOM 994 N N . ASP A 1 124 ? -17.983 -10.051 9.628 1.00 91.38 124 ASP A N 1
ATOM 995 C CA . ASP A 1 124 ? -16.634 -10.431 9.216 1.00 91.38 124 ASP A CA 1
ATOM 996 C C . ASP A 1 124 ? -16.136 -9.580 8.035 1.00 91.38 124 ASP A C 1
ATOM 998 O O . ASP A 1 124 ? -14.943 -9.277 7.975 1.00 91.38 124 ASP A O 1
ATOM 1002 N N . ALA A 1 125 ? -17.019 -9.117 7.141 1.00 93.88 125 ALA A N 1
ATOM 1003 C CA . ALA A 1 125 ? -16.665 -8.171 6.082 1.00 93.88 125 ALA A CA 1
ATOM 1004 C C . ALA A 1 125 ? -16.266 -6.797 6.650 1.00 93.88 125 ALA A C 1
ATOM 1006 O O . ALA A 1 125 ? -15.193 -6.292 6.312 1.00 93.88 125 ALA A O 1
ATOM 1007 N N . MET A 1 126 ? -17.066 -6.228 7.566 1.00 94.88 126 MET A N 1
ATOM 1008 C CA . MET A 1 126 ? -16.714 -4.983 8.271 1.00 94.88 126 MET A CA 1
ATOM 1009 C C . MET A 1 126 ? -15.412 -5.147 9.058 1.00 94.88 126 MET A C 1
ATOM 1011 O O . MET A 1 126 ? -14.513 -4.317 8.931 1.00 94.88 126 MET A O 1
ATOM 1015 N N . GLN A 1 127 ? -15.267 -6.253 9.799 1.00 92.81 127 GLN A N 1
ATOM 1016 C CA . GLN A 1 127 ? -14.026 -6.571 10.503 1.00 92.81 127 GLN A CA 1
ATOM 1017 C C . GLN A 1 127 ? -12.834 -6.596 9.550 1.00 92.81 127 GLN A C 1
ATOM 1019 O O . GLN A 1 127 ? -11.814 -5.982 9.836 1.00 92.81 127 GLN A O 1
ATOM 1024 N N . THR A 1 128 ? -12.958 -7.303 8.427 1.00 92.75 128 THR A N 1
ATOM 1025 C CA . THR A 1 128 ? -11.876 -7.460 7.455 1.00 92.75 128 THR A CA 1
ATOM 1026 C C . THR A 1 128 ? -11.437 -6.108 6.916 1.00 92.75 128 THR A C 1
ATOM 1028 O O . THR A 1 128 ? -10.247 -5.819 6.942 1.00 92.75 128 THR A O 1
ATOM 1031 N N . ILE A 1 129 ? -12.373 -5.253 6.495 1.00 93.62 129 ILE A N 1
ATOM 1032 C CA . ILE A 1 129 ? -12.056 -3.916 5.973 1.00 93.62 129 ILE A CA 1
ATOM 1033 C C . ILE A 1 129 ? -11.361 -3.068 7.045 1.00 93.62 129 ILE A C 1
ATOM 1035 O O . ILE A 1 129 ? -10.288 -2.523 6.801 1.00 93.62 129 ILE A O 1
ATOM 1039 N N . MET A 1 130 ? -11.932 -3.000 8.250 1.00 93.38 130 MET A N 1
ATOM 1040 C CA . MET A 1 130 ? -11.380 -2.218 9.361 1.00 93.38 130 MET A CA 1
ATOM 1041 C C . MET A 1 130 ? -9.990 -2.706 9.782 1.00 93.38 130 MET A C 1
ATOM 1043 O O . MET A 1 130 ? -9.097 -1.896 10.017 1.00 93.38 130 MET A O 1
ATOM 1047 N N . SER A 1 131 ? -9.794 -4.024 9.858 1.00 90.31 131 SER A N 1
ATOM 1048 C CA . SER A 1 131 ? -8.507 -4.638 10.182 1.00 90.31 131 SER A CA 1
ATOM 1049 C C . SER A 1 131 ? -7.477 -4.440 9.079 1.00 90.31 131 SER A C 1
ATOM 1051 O O . SER A 1 131 ? -6.323 -4.200 9.406 1.00 90.31 131 SER A O 1
ATOM 1053 N N . LEU A 1 132 ? -7.855 -4.543 7.800 1.00 89.25 132 LEU A N 1
ATOM 1054 C CA . LEU A 1 132 ? -6.949 -4.248 6.689 1.00 89.25 132 LEU A CA 1
ATOM 1055 C C . LEU A 1 132 ? -6.467 -2.805 6.802 1.00 89.25 132 LEU A C 1
ATOM 1057 O O . LEU A 1 132 ? -5.278 -2.595 6.971 1.00 89.25 132 LEU A O 1
ATOM 1061 N N . MET A 1 133 ? -7.388 -1.841 6.857 1.00 89.75 133 MET A N 1
ATOM 1062 C CA . MET A 1 133 ? -7.041 -0.422 6.964 1.00 89.75 133 MET A CA 1
ATOM 1063 C C . MET A 1 133 ? -6.146 -0.124 8.168 1.00 89.75 133 MET A C 1
ATOM 1065 O O . MET A 1 133 ? -5.116 0.517 8.015 1.00 89.75 133 MET A O 1
ATOM 1069 N N . LEU A 1 134 ? -6.493 -0.623 9.361 1.00 87.06 134 LEU A N 1
ATOM 1070 C CA . LEU A 1 134 ? -5.663 -0.421 10.551 1.00 87.06 134 LEU A CA 1
ATOM 1071 C C . LEU A 1 134 ? -4.281 -1.064 10.459 1.00 87.06 134 LEU A C 1
ATOM 1073 O O . LEU A 1 134 ? -3.345 -0.533 11.042 1.00 87.06 134 LEU A O 1
ATOM 1077 N N . ASN A 1 135 ? -4.153 -2.211 9.794 1.00 84.44 135 ASN A N 1
ATOM 1078 C CA . ASN A 1 135 ? -2.867 -2.889 9.662 1.00 84.44 135 ASN A CA 1
ATOM 1079 C C . ASN A 1 135 ? -1.945 -2.227 8.637 1.00 84.44 135 ASN A C 1
ATOM 1081 O O . ASN A 1 135 ? -0.741 -2.453 8.707 1.00 84.44 135 ASN A O 1
ATOM 1085 N N . GLU A 1 136 ? -2.493 -1.424 7.726 1.00 85.12 136 GLU A N 1
ATOM 1086 C CA . GLU A 1 136 ? -1.706 -0.599 6.808 1.00 85.12 136 GLU A CA 1
ATOM 1087 C C . GLU A 1 136 ? -1.228 0.713 7.462 1.00 85.12 136 GLU A C 1
ATOM 1089 O O . GLU A 1 136 ? -0.269 1.319 6.989 1.00 85.12 136 GLU A O 1
ATOM 1094 N N . TYR A 1 137 ? -1.842 1.153 8.571 1.00 78.38 137 TYR A N 1
ATOM 1095 C CA . TYR A 1 137 ? -1.332 2.286 9.347 1.00 78.38 137 TYR A CA 1
ATOM 1096 C C . TYR A 1 137 ? -0.118 1.878 10.193 1.00 78.38 137 TYR A C 1
ATOM 1098 O O . TYR A 1 137 ? -0.211 1.021 11.075 1.00 78.38 137 TYR A O 1
ATOM 1106 N N . GLU A 1 138 ? 1.001 2.567 9.969 1.00 69.25 138 GLU A N 1
ATOM 1107 C CA . GLU A 1 138 ? 2.190 2.515 10.829 1.00 69.25 138 GLU A CA 1
ATOM 1108 C C . GLU A 1 138 ? 1.864 3.079 12.223 1.00 69.25 138 GLU A C 1
ATOM 1110 O O . GLU A 1 138 ? 1.950 2.388 13.242 1.00 69.25 138 GLU A O 1
ATOM 1115 N N . GLU A 1 139 ? 1.354 4.312 12.233 1.00 78.75 139 GLU A N 1
ATOM 1116 C CA . GLU A 1 139 ? 0.719 4.955 13.375 1.00 78.75 139 GLU A CA 1
ATOM 1117 C C . GLU A 1 139 ? -0.661 5.473 12.935 1.00 78.75 139 GLU A C 1
ATOM 1119 O O . GLU A 1 139 ? -0.750 6.347 12.068 1.00 78.75 139 GLU A O 1
ATOM 1124 N N . PRO A 1 140 ? -1.765 4.922 13.469 1.00 82.50 140 PRO A N 1
ATOM 1125 C CA . PRO A 1 140 ? -3.093 5.396 13.112 1.00 82.50 140 PRO A CA 1
ATOM 1126 C C . PRO A 1 140 ? -3.301 6.825 13.642 1.00 82.50 140 PRO A C 1
ATOM 1128 O O . PRO A 1 140 ? -2.967 7.093 14.801 1.00 82.50 140 PRO A O 1
ATOM 1131 N N . PRO A 1 141 ? -3.918 7.733 12.859 1.00 86.62 141 PRO A N 1
ATOM 1132 C CA . PRO A 1 141 ? -4.224 9.086 13.310 1.00 86.62 141 PRO A CA 1
ATOM 1133 C C . PRO A 1 141 ? -4.972 9.086 14.646 1.00 86.62 141 PRO A C 1
ATOM 1135 O O . PRO A 1 141 ? -5.854 8.253 14.869 1.00 86.62 141 PRO A O 1
ATOM 1138 N N . GLN A 1 142 ? -4.691 10.052 15.527 1.00 86.31 142 GLN A N 1
ATOM 1139 C CA . GLN A 1 142 ? -5.330 10.106 16.852 1.00 86.31 142 GLN A CA 1
ATOM 1140 C C . GLN A 1 142 ? -6.868 10.147 16.767 1.00 86.31 142 GLN A C 1
ATOM 1142 O O . GLN A 1 142 ? -7.558 9.587 17.619 1.00 86.31 142 GLN A O 1
ATOM 1147 N N . SER A 1 143 ? -7.423 10.759 15.720 1.00 88.88 143 SER A N 1
ATOM 1148 C CA . SER A 1 143 ? -8.859 10.731 15.419 1.00 88.88 143 SER A CA 1
ATOM 1149 C C . SER A 1 143 ? -9.381 9.310 15.181 1.00 88.88 143 SER A C 1
ATOM 1151 O O . SER A 1 143 ? -10.427 8.947 15.715 1.00 88.88 143 SER A O 1
ATOM 1153 N N . LEU A 1 144 ? -8.634 8.474 14.458 1.00 89.00 144 LEU A N 1
ATOM 1154 C CA . LEU A 1 144 ? -8.979 7.074 14.211 1.00 89.00 144 LEU A CA 1
ATOM 1155 C C . LEU A 1 144 ? -8.865 6.237 15.490 1.00 89.00 144 LEU A C 1
ATOM 1157 O O . LEU A 1 144 ? -9.768 5.464 15.817 1.00 89.00 144 LEU A O 1
ATOM 1161 N N . VAL A 1 145 ? -7.790 6.441 16.257 1.00 87.81 145 VAL A N 1
ATOM 1162 C CA . VAL A 1 145 ? -7.602 5.810 17.573 1.00 87.81 145 VAL A CA 1
ATOM 1163 C C . VAL A 1 145 ? -8.757 6.172 18.506 1.00 87.81 145 VAL A C 1
ATOM 1165 O O . VAL A 1 145 ? -9.323 5.298 19.157 1.00 87.81 145 VAL A O 1
ATOM 1168 N N . SER A 1 146 ? -9.169 7.441 18.520 1.00 87.50 146 SER A N 1
ATOM 1169 C CA . SER A 1 146 ? -10.298 7.936 19.308 1.00 87.50 146 SER A CA 1
ATOM 1170 C C . SER A 1 146 ? -11.599 7.198 19.000 1.00 87.50 146 SER A C 1
ATOM 1172 O O . SER A 1 146 ? -12.312 6.824 19.933 1.00 87.50 146 SER A O 1
ATOM 1174 N N . ILE A 1 147 ? -11.898 6.973 17.716 1.00 87.19 147 ILE A N 1
ATOM 1175 C CA . ILE A 1 147 ? -13.084 6.227 17.274 1.00 87.19 147 ILE A CA 1
ATOM 1176 C C . ILE A 1 147 ? -13.035 4.786 17.804 1.00 87.19 147 ILE A C 1
ATOM 1178 O O . ILE A 1 147 ? -14.029 4.279 18.324 1.00 87.19 147 ILE A O 1
ATOM 1182 N N . PHE A 1 148 ? -11.870 4.135 17.743 1.00 83.75 148 PHE A N 1
ATOM 1183 C CA . PHE A 1 148 ? -11.697 2.775 18.259 1.00 83.75 148 PHE A CA 1
ATOM 1184 C C . PHE A 1 148 ? -11.807 2.670 19.772 1.00 83.75 148 PHE A C 1
ATOM 1186 O O . PHE A 1 148 ? -12.477 1.769 20.274 1.00 83.75 148 PHE A O 1
ATOM 1193 N N . VAL A 1 149 ? -11.167 3.584 20.501 1.00 83.56 149 VAL A N 1
ATOM 1194 C CA . VAL A 1 149 ? -11.254 3.639 21.964 1.00 83.56 149 VAL A CA 1
ATOM 1195 C C . VAL A 1 149 ? -12.698 3.858 22.398 1.00 83.56 149 VAL A C 1
ATOM 1197 O O . VAL A 1 149 ? -13.163 3.223 23.341 1.00 83.56 149 VAL A O 1
ATOM 1200 N N . GLU A 1 150 ? -13.434 4.694 21.672 1.00 83.19 150 GLU A N 1
ATOM 1201 C CA . GLU A 1 150 ? -14.862 4.886 21.889 1.00 83.19 150 GLU A CA 1
ATOM 1202 C C . GLU A 1 150 ? -15.662 3.599 21.620 1.00 83.19 150 GLU A C 1
ATOM 1204 O O . GLU A 1 150 ? -16.563 3.271 22.384 1.00 83.19 150 GLU A O 1
ATOM 1209 N N . GLY A 1 151 ? -15.309 2.818 20.595 1.00 79.88 151 GLY A N 1
ATOM 1210 C CA . GLY A 1 151 ? -15.894 1.495 20.336 1.00 79.88 151 GLY A CA 1
ATOM 1211 C C . GLY A 1 151 ? -15.574 0.432 21.399 1.00 79.88 151 GLY A C 1
ATOM 1212 O O . GLY A 1 151 ? -16.362 -0.491 21.588 1.00 79.88 151 GLY A O 1
ATOM 1213 N N . LEU A 1 152 ? -14.452 0.562 22.116 1.00 76.56 152 LEU A N 1
ATOM 1214 C CA . LEU A 1 152 ? -14.028 -0.349 23.189 1.00 76.56 152 LEU A CA 1
ATOM 1215 C C . LEU A 1 152 ? -14.693 -0.069 24.542 1.00 76.56 152 LEU A C 1
ATOM 1217 O O . LEU A 1 152 ? -14.581 -0.900 25.444 1.00 76.56 152 LEU A O 1
ATOM 1221 N N . ARG A 1 153 ? -15.388 1.059 24.712 1.00 76.50 153 ARG A N 1
ATOM 1222 C CA . ARG A 1 153 ? -16.089 1.371 25.964 1.00 76.50 153 ARG A CA 1
ATOM 1223 C C . ARG A 1 153 ? -17.182 0.343 26.252 1.00 76.50 153 ARG A C 1
ATOM 1225 O O . ARG A 1 153 ? -17.995 0.036 25.387 1.00 76.50 153 ARG A O 1
ATOM 1232 N N . GLU A 1 154 ? -17.236 -0.150 27.488 1.00 62.16 154 GLU A N 1
ATOM 1233 C CA . GLU A 1 154 ? -18.249 -1.126 27.930 1.00 62.16 154 GLU A CA 1
ATOM 1234 C C . GLU A 1 154 ? -19.682 -0.568 27.893 1.00 62.16 154 GLU A C 1
ATOM 1236 O O . GLU A 1 154 ? -20.645 -1.323 27.824 1.00 62.16 154 GLU A O 1
ATOM 1241 N N . GLU A 1 155 ? -19.822 0.761 27.895 1.00 62.53 155 GLU A N 1
ATOM 1242 C CA . GLU A 1 155 ? -21.102 1.475 27.797 1.00 62.53 155 GLU A CA 1
ATOM 1243 C C . GLU A 1 155 ? -21.700 1.460 26.376 1.00 62.53 155 GLU A C 1
ATOM 1245 O O . GLU A 1 155 ? -22.855 1.848 26.185 1.00 62.53 155 GLU A O 1
ATOM 1250 N N . LYS A 1 156 ? -20.935 1.023 25.366 1.00 64.50 156 LYS A N 1
ATOM 1251 C CA . LYS A 1 156 ? -21.423 0.837 23.992 1.00 64.50 156 LYS A CA 1
ATOM 1252 C C . LYS A 1 156 ? -22.127 -0.509 23.821 1.00 64.50 156 LYS A C 1
ATOM 1254 O O . LYS A 1 156 ? -22.043 -1.402 24.657 1.00 64.50 156 LYS A O 1
ATOM 1259 N N . SER A 1 157 ? -22.814 -0.664 22.684 1.00 74.44 157 SER A N 1
ATOM 1260 C CA . SER A 1 157 ? -23.403 -1.941 22.260 1.00 74.44 157 SER A CA 1
ATOM 1261 C C . SER A 1 157 ? -22.390 -3.089 22.391 1.00 74.44 157 SER A C 1
ATOM 1263 O O . SER A 1 157 ? -21.243 -2.959 21.953 1.00 74.44 157 SER A O 1
ATOM 1265 N N . CYS A 1 158 ? -22.829 -4.227 22.945 1.00 79.81 158 CYS A N 1
ATOM 1266 C CA . CYS A 1 158 ? -22.008 -5.428 23.143 1.00 79.81 158 CYS A CA 1
ATOM 1267 C C . CYS A 1 158 ? -21.292 -5.855 21.848 1.00 79.81 158 CYS A C 1
ATOM 1269 O O . CYS A 1 158 ? -20.145 -6.304 21.872 1.00 79.81 158 CYS A O 1
ATOM 1271 N N . ILE A 1 159 ? -21.936 -5.630 20.701 1.00 84.31 159 ILE A N 1
ATOM 1272 C CA . ILE A 1 159 ? -21.383 -5.944 19.383 1.00 84.31 159 ILE A CA 1
ATOM 1273 C C . ILE A 1 159 ? -20.232 -5.022 19.024 1.00 84.31 159 ILE A C 1
ATOM 1275 O O . ILE A 1 159 ? -19.182 -5.522 18.625 1.00 84.31 159 ILE A O 1
ATOM 1279 N N . ALA A 1 160 ? -20.403 -3.709 19.191 1.00 84.69 160 ALA A N 1
ATOM 1280 C CA . ALA A 1 160 ? -19.357 -2.726 18.925 1.00 84.69 160 ALA A CA 1
ATOM 1281 C C . ALA A 1 160 ? -18.113 -3.013 19.765 1.00 84.69 160 ALA A C 1
ATOM 1283 O O . ALA A 1 160 ? -17.014 -3.109 19.217 1.00 84.69 160 ALA A O 1
ATOM 1284 N N . HIS A 1 161 ? -18.315 -3.289 21.055 1.00 80.38 161 HIS A N 1
ATOM 1285 C CA . HIS A 1 161 ? -17.246 -3.695 21.957 1.00 80.38 161 HIS A CA 1
ATOM 1286 C C . HIS A 1 161 ? -16.566 -4.994 21.492 1.00 80.38 161 HIS A C 1
ATOM 1288 O O . HIS A 1 161 ? -15.339 -5.069 21.408 1.00 80.38 161 HIS A O 1
ATOM 1294 N N . SER A 1 162 ? -17.346 -6.023 21.140 1.00 83.00 162 SER A N 1
ATOM 1295 C CA . SER A 1 162 ? -16.801 -7.313 20.699 1.00 83.00 162 SER A CA 1
ATOM 1296 C C . SER A 1 162 ? -16.008 -7.210 19.391 1.00 83.00 162 SER A C 1
ATOM 1298 O O . SER A 1 162 ? -14.933 -7.805 19.280 1.00 83.00 162 SER A O 1
ATOM 1300 N N . LEU A 1 163 ? -16.494 -6.428 18.421 1.00 86.69 163 LEU A N 1
ATOM 1301 C CA . LEU A 1 163 ? -15.841 -6.206 17.137 1.00 86.69 163 LEU A CA 1
ATOM 1302 C C . LEU A 1 163 ? -14.558 -5.398 17.324 1.00 86.69 163 LEU A C 1
ATOM 1304 O O . LEU A 1 163 ? -13.503 -5.829 16.861 1.00 86.69 163 LEU A O 1
ATOM 1308 N N . ALA A 1 164 ? -14.621 -4.285 18.061 1.00 85.94 164 ALA A N 1
ATOM 1309 C CA . ALA A 1 164 ? -13.449 -3.474 18.376 1.00 85.94 164 ALA A CA 1
ATOM 1310 C C . ALA A 1 164 ? -12.371 -4.321 19.066 1.00 85.94 164 ALA A C 1
ATOM 1312 O O . ALA A 1 164 ? -11.213 -4.310 18.653 1.00 85.94 164 ALA A O 1
ATOM 1313 N N . ARG A 1 165 ? -12.751 -5.153 20.045 1.00 81.81 165 ARG A N 1
ATOM 1314 C CA . ARG A 1 165 ? -11.826 -6.066 20.727 1.00 81.81 165 ARG A CA 1
ATOM 1315 C C . ARG A 1 165 ? -11.231 -7.117 19.785 1.00 81.81 165 ARG A C 1
ATOM 1317 O O . ARG A 1 165 ? -10.034 -7.391 19.869 1.00 81.81 165 ARG A O 1
ATOM 1324 N N . ARG A 1 166 ? -12.032 -7.711 18.890 1.00 81.31 166 ARG A N 1
ATOM 1325 C CA . ARG A 1 166 ? -11.546 -8.664 17.871 1.00 81.31 166 ARG A CA 1
ATOM 1326 C C . ARG A 1 166 ? -10.523 -8.005 16.949 1.00 81.31 166 ARG A C 1
ATOM 1328 O O . ARG A 1 166 ? -9.450 -8.574 16.767 1.00 81.31 166 ARG A O 1
ATOM 1335 N N . ILE A 1 167 ? -10.836 -6.819 16.428 1.00 85.62 167 ILE A N 1
ATOM 1336 C CA . ILE A 1 167 ? -9.954 -6.051 15.543 1.00 85.62 167 ILE A CA 1
ATOM 1337 C C . ILE A 1 167 ? -8.646 -5.733 16.265 1.00 85.62 167 ILE A C 1
ATOM 1339 O O . ILE A 1 167 ? -7.588 -6.134 15.795 1.00 85.62 167 ILE A O 1
ATOM 1343 N N . VAL A 1 168 ? -8.709 -5.121 17.452 1.00 80.69 168 VAL A N 1
ATOM 1344 C CA . VAL A 1 168 ? -7.511 -4.750 18.218 1.00 80.69 168 VAL A CA 1
ATOM 1345 C C . VAL A 1 168 ? -6.639 -5.959 18.513 1.00 80.69 168 VAL A C 1
ATOM 1347 O O . VAL A 1 168 ? -5.430 -5.870 18.357 1.00 80.69 168 VAL A O 1
ATOM 1350 N N . ASN A 1 169 ? -7.214 -7.113 18.860 1.00 76.75 169 ASN A N 1
ATOM 1351 C CA . ASN A 1 169 ? -6.442 -8.336 19.092 1.00 76.75 169 ASN A CA 1
ATOM 1352 C C . ASN A 1 169 ? -5.712 -8.847 17.840 1.00 76.75 169 ASN A C 1
ATOM 1354 O O . ASN A 1 169 ? -4.661 -9.481 17.970 1.00 76.75 169 ASN A O 1
ATOM 1358 N N . GLN A 1 170 ? -6.246 -8.566 16.654 1.00 77.19 170 GLN A N 1
ATOM 1359 C CA . GLN A 1 170 ? -5.669 -8.948 15.366 1.00 77.19 170 GLN A CA 1
ATOM 1360 C C . GLN A 1 170 ? -4.711 -7.895 14.794 1.00 77.19 170 GLN A C 1
ATOM 1362 O O . GLN A 1 170 ? -3.922 -8.234 13.916 1.00 77.19 170 GLN A O 1
ATOM 1367 N N . CYS A 1 171 ? -4.738 -6.662 15.304 1.00 72.38 171 CYS A N 1
ATOM 1368 C CA . CYS A 1 171 ? -3.847 -5.598 14.858 1.00 72.38 171 CYS A CA 1
ATOM 1369 C C . CYS A 1 171 ? -2.394 -5.790 15.323 1.00 72.38 171 CYS A C 1
ATOM 1371 O O . CYS A 1 171 ? -2.094 -6.548 16.262 1.00 72.38 171 CYS A O 1
ATOM 1373 N N . SER A 1 172 ? -1.488 -5.057 14.670 1.00 72.38 172 SER A N 1
ATOM 1374 C CA . SER A 1 172 ? -0.077 -4.965 15.052 1.00 72.38 172 SER A CA 1
ATOM 1375 C C . SER A 1 172 ? 0.092 -4.536 16.520 1.00 72.38 172 SER A C 1
ATOM 1377 O O . SER A 1 172 ? -0.773 -3.887 17.118 1.00 72.38 172 SER A O 1
ATOM 1379 N N . SER A 1 173 ? 1.223 -4.894 17.134 1.00 69.00 173 SER A N 1
ATOM 1380 C CA . SER A 1 173 ? 1.556 -4.462 18.501 1.00 69.00 173 SER A CA 1
ATOM 1381 C C . SER A 1 173 ? 1.625 -2.938 18.641 1.00 69.00 173 SER A C 1
ATOM 1383 O O . SER A 1 173 ? 1.388 -2.427 19.732 1.00 69.00 173 SER A O 1
ATOM 1385 N N . LYS A 1 174 ? 1.877 -2.213 17.547 1.00 66.50 174 LYS A N 1
ATOM 1386 C CA . LYS A 1 174 ? 1.940 -0.748 17.514 1.00 66.50 174 LYS A CA 1
ATOM 1387 C C . LYS A 1 174 ? 0.561 -0.122 17.586 1.00 66.50 174 LYS A C 1
ATOM 1389 O O . LYS A 1 174 ? 0.294 0.606 18.532 1.00 66.50 174 LYS A O 1
ATOM 1394 N N . VAL A 1 175 ? -0.358 -0.537 16.714 1.00 72.06 175 VAL A N 1
ATOM 1395 C CA . VAL A 1 175 ? -1.768 -0.117 16.771 1.00 72.06 175 VAL A CA 1
ATOM 1396 C C . VAL A 1 175 ? -2.381 -0.463 18.133 1.00 72.06 175 VAL A C 1
ATOM 1398 O O . VAL A 1 175 ? -3.074 0.360 18.729 1.00 72.06 175 VAL A O 1
ATOM 1401 N N . LYS A 1 176 ? -2.064 -1.648 18.682 1.00 79.12 176 LYS A N 1
ATOM 1402 C CA . LYS A 1 176 ? -2.447 -2.028 20.054 1.00 79.12 176 LYS A CA 1
ATOM 1403 C C . LYS A 1 176 ? -1.907 -1.046 21.092 1.00 79.12 176 LYS A C 1
ATOM 1405 O O . LYS A 1 176 ? -2.673 -0.610 21.943 1.00 79.12 176 LYS A O 1
ATOM 1410 N N . THR A 1 177 ? -0.625 -0.691 21.014 1.00 77.75 177 THR A N 1
ATOM 1411 C CA . THR A 1 177 ? 0.015 0.261 21.934 1.00 77.75 177 THR A CA 1
ATOM 1412 C C . THR A 1 177 ? -0.585 1.664 21.810 1.00 77.75 177 THR A C 1
ATOM 1414 O O . THR A 1 177 ? -0.876 2.266 22.836 1.00 77.75 177 THR A O 1
ATOM 1417 N N . CYS A 1 178 ? -0.848 2.168 20.599 1.00 78.38 178 CYS A N 1
ATOM 1418 C CA . CYS A 1 178 ? -1.489 3.472 20.382 1.00 78.38 178 CYS A CA 1
ATOM 1419 C C . CYS A 1 178 ? -2.885 3.521 21.018 1.00 78.38 178 CYS A C 1
ATOM 1421 O O . CYS A 1 178 ? -3.211 4.450 21.756 1.00 78.38 178 CYS A O 1
ATOM 1423 N N . ILE A 1 179 ? -3.690 2.478 20.794 1.00 78.81 179 ILE A N 1
ATOM 1424 C CA . ILE A 1 179 ? -5.030 2.356 21.380 1.00 78.81 179 ILE A CA 1
ATOM 1425 C C . ILE A 1 179 ? -4.947 2.242 22.905 1.00 78.81 179 ILE A C 1
ATOM 1427 O O . ILE A 1 179 ? -5.669 2.947 23.604 1.00 78.81 179 ILE A O 1
ATOM 1431 N N . GLN A 1 180 ? -4.041 1.420 23.441 1.00 76.12 180 GLN A N 1
ATOM 1432 C CA . GLN A 1 180 ? -3.822 1.301 24.887 1.00 76.12 180 GLN A CA 1
ATOM 1433 C C . GLN A 1 180 ? -3.348 2.617 25.514 1.00 76.12 180 GLN A C 1
ATOM 1435 O O . GLN A 1 180 ? -3.822 2.986 26.584 1.00 76.12 180 GLN A O 1
ATOM 1440 N N . GLY A 1 181 ? -2.445 3.338 24.851 1.00 78.00 181 GLY A N 1
ATOM 1441 C CA . GLY A 1 181 ? -1.952 4.639 25.293 1.00 78.00 181 GLY A CA 1
ATOM 1442 C C . GLY A 1 181 ? -3.075 5.669 25.387 1.00 78.00 181 GLY A C 1
ATOM 1443 O O . GLY A 1 181 ? -3.216 6.327 26.416 1.00 78.00 181 GLY A O 1
ATOM 1444 N N . GLU A 1 182 ? -3.929 5.752 24.365 1.00 79.38 182 GLU A N 1
ATOM 1445 C CA . GLU A 1 182 ? -5.096 6.641 24.365 1.00 79.38 182 GLU A CA 1
ATOM 1446 C C . GLU A 1 182 ? -6.144 6.211 25.412 1.00 79.38 182 GLU A C 1
ATOM 1448 O O . GLU A 1 182 ? -6.706 7.067 26.096 1.00 79.38 182 GLU A O 1
ATOM 1453 N N . MET A 1 183 ? -6.375 4.905 25.613 1.00 73.00 183 MET A N 1
ATOM 1454 C CA . MET A 1 183 ? -7.234 4.405 26.701 1.00 73.00 183 MET A CA 1
ATOM 1455 C C . MET A 1 183 ? -6.720 4.869 28.069 1.00 73.00 183 MET A C 1
ATOM 1457 O O . MET A 1 183 ? -7.471 5.470 28.834 1.00 73.00 183 MET A O 1
ATOM 1461 N N . MET A 1 184 ? -5.427 4.681 28.344 1.00 71.44 184 MET A N 1
ATOM 1462 C CA . MET A 1 184 ? -4.781 5.098 29.597 1.00 71.44 184 MET A CA 1
ATOM 1463 C C . MET A 1 184 ? -4.790 6.625 29.783 1.00 71.44 184 MET A C 1
ATOM 1465 O O . MET A 1 184 ? -4.932 7.123 30.906 1.00 71.44 184 MET A O 1
ATOM 1469 N N . ALA A 1 185 ? -4.650 7.384 28.690 1.00 72.00 185 ALA A N 1
ATOM 1470 C CA . ALA A 1 185 ? -4.735 8.842 28.695 1.00 72.00 185 ALA A CA 1
ATOM 1471 C C . ALA A 1 185 ? -6.159 9.334 29.006 1.00 72.00 185 ALA A C 1
ATOM 1473 O O . ALA A 1 185 ? -6.325 10.309 29.741 1.00 72.00 185 ALA A O 1
ATOM 1474 N N . ARG A 1 186 ? -7.191 8.639 28.510 1.00 67.69 186 ARG A N 1
ATOM 1475 C CA . ARG A 1 186 ? -8.603 8.935 28.807 1.00 67.69 186 ARG A CA 1
ATOM 1476 C C . ARG A 1 186 ? -9.034 8.469 30.197 1.00 67.69 186 ARG A C 1
ATOM 1478 O O . ARG A 1 186 ? -9.862 9.130 30.817 1.00 67.69 186 ARG A O 1
ATOM 1485 N N . GLU A 1 187 ? -8.455 7.391 30.723 1.00 53.19 187 GLU A N 1
ATOM 1486 C CA . GLU A 1 187 ? -8.703 6.903 32.090 1.00 53.19 187 GLU A CA 1
ATOM 1487 C C . GLU A 1 187 ? -8.123 7.825 33.175 1.00 53.19 187 GLU A C 1
ATOM 1489 O O . GLU A 1 187 ? -8.685 7.914 34.262 1.00 53.19 187 GLU A O 1
ATOM 1494 N N . HIS A 1 188 ? -7.090 8.629 32.885 1.00 45.75 188 HIS A N 1
ATOM 1495 C CA . HIS A 1 188 ? -6.636 9.687 33.807 1.00 45.75 188 HIS A CA 1
ATOM 1496 C C . HIS A 1 188 ? -7.701 10.772 34.088 1.00 45.75 188 HIS A C 1
ATOM 1498 O O . HIS A 1 188 ? -7.494 11.620 34.959 1.00 45.75 188 HIS A O 1
ATOM 1504 N N . VAL A 1 189 ? -8.846 10.738 33.393 1.00 40.62 189 VAL A N 1
ATOM 1505 C CA . VAL A 1 189 ? -9.982 11.650 33.582 1.00 40.62 189 VAL A CA 1
ATOM 1506 C C . VAL A 1 189 ? -11.102 11.046 34.449 1.00 40.62 189 VAL A C 1
ATOM 1508 O O . VAL A 1 189 ? -11.962 11.800 34.899 1.00 40.62 189 VAL A O 1
ATOM 1511 N N . MET A 1 190 ? -11.096 9.748 34.791 1.00 26.14 190 MET A N 1
ATOM 1512 C CA . MET A 1 190 ? -12.097 9.172 35.708 1.00 26.14 190 MET A CA 1
ATOM 1513 C C . MET A 1 190 ? -11.511 8.127 36.672 1.00 26.14 190 MET A C 1
ATOM 1515 O O . MET A 1 190 ? -10.753 7.239 36.315 1.00 26.14 190 MET A O 1
ATOM 1519 N N . GLU A 1 191 ? -11.860 8.305 37.941 1.00 25.50 191 GLU A N 1
ATOM 1520 C CA . GLU A 1 191 ? -11.306 7.706 39.155 1.00 25.50 191 GLU A CA 1
ATOM 1521 C C . GLU A 1 191 ? -11.047 6.182 39.164 1.00 25.50 191 GLU A C 1
ATOM 1523 O O . GLU A 1 191 ? -11.903 5.362 38.852 1.00 25.50 191 GLU A O 1
ATOM 1528 N N . LYS A 1 192 ? -9.857 5.841 39.681 1.00 28.81 192 LYS A N 1
ATOM 1529 C CA . LYS A 1 192 ? -9.438 4.595 40.350 1.00 28.81 192 LYS A CA 1
ATOM 1530 C C . LYS A 1 192 ? -10.582 3.698 40.881 1.00 28.81 192 LYS A C 1
ATOM 1532 O O . LYS A 1 192 ? -11.046 3.943 41.994 1.00 28.81 192 LYS A O 1
ATOM 1537 N N . SER A 1 193 ? -10.857 2.548 40.251 1.00 25.42 193 SER A N 1
ATOM 1538 C CA . SER A 1 193 ? -11.298 1.366 41.028 1.00 25.42 193 SER A CA 1
ATOM 1539 C C . SER A 1 193 ? -11.071 -0.038 40.462 1.00 25.42 193 SER A C 1
ATOM 1541 O O . SER A 1 193 ? -10.989 -0.918 41.306 1.00 25.42 193 SER A O 1
ATOM 1543 N N . ASP A 1 194 ? -10.877 -0.312 39.162 1.00 26.59 194 ASP A N 1
ATOM 1544 C CA . ASP A 1 194 ? -10.959 -1.724 38.688 1.00 26.59 194 ASP A CA 1
ATOM 1545 C C . ASP A 1 194 ? -9.816 -2.232 37.785 1.00 26.59 194 ASP A C 1
ATOM 1547 O O . ASP A 1 194 ? -9.965 -3.153 36.989 1.00 26.59 194 ASP A O 1
ATOM 1551 N N . LEU A 1 195 ? -8.600 -1.719 37.975 1.00 26.09 195 LEU A N 1
ATOM 1552 C CA . LEU A 1 195 ? -7.399 -2.142 37.227 1.00 26.09 195 LEU A CA 1
ATOM 1553 C C . LEU A 1 195 ? -6.771 -3.479 37.682 1.00 26.09 195 LEU A C 1
ATOM 1555 O O . LEU A 1 195 ? -5.617 -3.760 37.357 1.00 26.09 195 LEU A O 1
ATOM 1559 N N . ARG A 1 196 ? -7.477 -4.307 38.466 1.00 23.89 196 ARG A N 1
ATOM 1560 C CA . ARG A 1 196 ? -6.860 -5.484 39.109 1.00 23.89 196 ARG A CA 1
ATOM 1561 C C . ARG A 1 196 ? -7.018 -6.813 38.364 1.00 23.89 196 ARG A C 1
ATOM 1563 O O . ARG A 1 196 ? -6.222 -7.705 38.636 1.00 23.89 196 ARG A O 1
ATOM 1570 N N . ASP A 1 197 ? -7.913 -6.913 37.378 1.00 27.91 197 ASP A N 1
ATOM 1571 C CA . ASP A 1 197 ? -8.256 -8.217 36.779 1.00 27.91 197 ASP A CA 1
ATOM 1572 C C . ASP A 1 197 ? -7.825 -8.422 35.312 1.00 27.91 197 ASP A C 1
ATOM 1574 O O . ASP A 1 197 ? -8.014 -9.512 34.773 1.00 27.91 197 ASP A O 1
ATOM 1578 N N . THR A 1 198 ? -7.157 -7.453 34.671 1.00 27.55 198 THR A N 1
ATOM 1579 C CA . THR A 1 198 ? -6.822 -7.563 33.227 1.00 27.55 198 THR A CA 1
ATOM 1580 C C . THR A 1 198 ? -5.320 -7.606 32.908 1.00 27.55 198 THR A C 1
ATOM 1582 O O . THR A 1 198 ? -4.948 -7.873 31.768 1.00 27.55 198 THR A O 1
ATOM 1585 N N . ILE A 1 199 ? -4.417 -7.420 33.879 1.00 26.08 199 ILE A N 1
ATOM 1586 C CA . ILE A 1 199 ? -2.969 -7.324 33.603 1.00 26.08 199 ILE A CA 1
ATOM 1587 C C . ILE A 1 199 ? -2.198 -8.475 34.259 1.00 26.08 199 ILE A C 1
ATOM 1589 O O . ILE A 1 199 ? -1.509 -8.324 35.264 1.00 26.08 199 ILE A O 1
ATOM 1593 N N . HIS A 1 200 ? -2.258 -9.637 33.615 1.00 25.94 200 HIS A N 1
ATOM 1594 C CA . HIS A 1 200 ? -1.157 -10.592 33.626 1.00 25.94 200 HIS A CA 1
ATOM 1595 C C . HIS A 1 200 ? -0.762 -10.877 32.178 1.00 25.94 200 HIS A C 1
ATOM 1597 O O . HIS A 1 200 ? -1.381 -11.714 31.532 1.00 25.94 200 HIS A O 1
ATOM 1603 N N . LEU A 1 201 ? 0.259 -10.166 31.685 1.00 25.00 201 LEU A N 1
ATOM 1604 C CA . LEU A 1 201 ? 1.429 -10.730 30.996 1.00 25.00 201 LEU A CA 1
ATOM 1605 C C . LEU A 1 201 ? 2.393 -9.603 30.571 1.00 25.00 201 LEU A C 1
ATOM 1607 O O . LEU A 1 201 ? 2.198 -8.924 29.574 1.00 25.00 201 LEU A O 1
ATOM 1611 N N . GLN A 1 202 ? 3.419 -9.452 31.413 1.00 23.81 202 GLN A N 1
ATOM 1612 C CA . GLN A 1 202 ? 4.830 -9.192 31.102 1.00 23.81 202 GLN A CA 1
ATOM 1613 C C . GLN A 1 202 ? 5.203 -7.955 30.264 1.00 23.81 202 GLN A C 1
ATOM 1615 O O . GLN A 1 202 ? 5.214 -7.961 29.040 1.00 23.81 202 GLN A O 1
ATOM 1620 N N . HIS A 1 203 ? 5.654 -6.939 31.005 1.00 22.78 203 HIS A N 1
ATOM 1621 C CA . HIS A 1 203 ? 6.632 -5.940 30.581 1.00 22.78 203 HIS A CA 1
ATOM 1622 C C . HIS A 1 203 ? 7.932 -6.591 30.077 1.00 22.78 203 HIS A C 1
ATOM 1624 O O . HIS A 1 203 ? 8.541 -7.365 30.814 1.00 22.78 203 HIS A O 1
ATOM 1630 N N . GLU A 1 204 ? 8.406 -6.152 28.913 1.00 22.47 204 GLU A N 1
ATOM 1631 C CA . GLU A 1 204 ? 9.827 -6.059 28.552 1.00 22.47 204 GLU A CA 1
ATOM 1632 C C . GLU A 1 204 ? 10.070 -4.711 27.840 1.00 22.47 204 GLU A C 1
ATOM 1634 O O . GLU A 1 204 ? 9.116 -4.117 27.326 1.00 22.47 204 GLU A O 1
ATOM 1639 N N . PRO A 1 205 ? 11.290 -4.147 27.909 1.00 23.66 205 PRO A N 1
ATOM 1640 C CA . PRO A 1 205 ? 11.508 -2.730 27.674 1.00 23.66 205 PRO A CA 1
ATOM 1641 C C . PRO A 1 205 ? 11.626 -2.357 26.189 1.00 23.66 205 PRO A C 1
ATOM 1643 O O . PRO A 1 205 ? 12.252 -3.032 25.381 1.00 23.66 205 PRO A O 1
ATOM 1646 N N . PHE A 1 206 ? 11.010 -1.212 25.925 1.00 23.55 206 PHE A N 1
ATOM 1647 C CA . PHE A 1 206 ? 11.098 -0.267 24.817 1.00 23.55 206 PHE A CA 1
ATOM 1648 C C . PHE A 1 206 ? 12.466 -0.168 24.108 1.00 23.55 206 PHE A C 1
ATOM 1650 O O . PHE A 1 206 ? 13.457 0.159 24.756 1.00 23.55 206 PHE A O 1
ATOM 1657 N N . GLU A 1 207 ? 12.479 -0.332 22.779 1.00 23.81 207 GLU A N 1
ATOM 1658 C CA . GLU A 1 207 ? 13.407 0.354 21.862 1.00 23.81 207 GLU A CA 1
ATOM 1659 C C . GLU A 1 207 ? 12.808 0.400 20.437 1.00 23.81 207 GLU A C 1
ATOM 1661 O O . GLU A 1 207 ? 12.585 -0.621 19.784 1.00 23.81 207 GLU A O 1
ATOM 1666 N N . GLU A 1 208 ? 12.466 1.617 20.008 1.00 26.34 208 GLU A N 1
ATOM 1667 C CA . GLU A 1 208 ? 11.870 1.991 18.720 1.00 26.34 208 GLU A CA 1
ATOM 1668 C C . GLU A 1 208 ? 12.885 1.926 17.568 1.00 26.34 208 GLU A C 1
ATOM 1670 O O . GLU A 1 208 ? 14.021 2.368 17.731 1.00 26.34 208 GLU A O 1
ATOM 1675 N N . GLN A 1 209 ? 12.450 1.464 16.386 1.00 25.64 209 GLN A N 1
ATOM 1676 C CA . GLN A 1 209 ? 12.506 2.192 15.097 1.00 25.64 209 GLN A CA 1
ATOM 1677 C C . GLN A 1 209 ? 12.152 1.266 13.911 1.00 25.64 209 GLN A C 1
ATOM 1679 O O . GLN A 1 209 ? 12.499 0.086 13.884 1.00 25.64 209 GLN A O 1
ATOM 1684 N N . GLU A 1 210 ? 11.388 1.810 12.964 1.00 25.16 210 GLU A N 1
ATOM 1685 C CA . GLU A 1 210 ? 10.578 1.118 11.946 1.00 25.16 210 GLU A CA 1
ATOM 1686 C C . GLU A 1 210 ? 11.229 1.147 10.538 1.00 25.16 210 GLU A C 1
ATOM 1688 O O . GLU A 1 210 ? 12.436 1.373 10.443 1.00 25.16 210 GLU A O 1
ATOM 1693 N N . TRP A 1 211 ? 10.462 0.919 9.461 1.00 28.39 211 TRP A N 1
ATOM 1694 C CA . TRP A 1 211 ? 10.780 1.047 8.014 1.00 28.39 211 TRP A CA 1
ATOM 1695 C C . TRP A 1 211 ? 11.089 -0.233 7.204 1.00 28.39 211 TRP A C 1
ATOM 1697 O O . TRP A 1 211 ? 11.093 -1.339 7.732 1.00 28.39 211 TRP A O 1
ATOM 1707 N N . SER A 1 212 ? 11.348 -0.049 5.900 1.00 25.89 212 SER A N 1
ATOM 1708 C CA . SER A 1 212 ? 10.745 -0.735 4.739 1.00 25.89 212 SER A CA 1
ATOM 1709 C C . SER A 1 212 ? 11.742 -0.934 3.551 1.00 25.89 212 SER A C 1
ATOM 1711 O O . SER A 1 212 ? 12.563 -0.046 3.335 1.00 25.89 212 SER A O 1
ATOM 1713 N N . MET A 1 213 ? 11.695 -2.032 2.753 1.00 28.56 213 MET A N 1
ATOM 1714 C CA . MET A 1 213 ? 12.509 -2.364 1.531 1.00 28.56 213 MET A CA 1
ATOM 1715 C C . MET A 1 213 ? 12.011 -3.590 0.719 1.00 28.56 213 MET A C 1
ATOM 1717 O O . MET A 1 213 ? 11.834 -4.641 1.294 1.00 28.56 213 MET A O 1
ATOM 1721 N N . SER A 1 214 ? 11.951 -3.547 -0.622 1.00 32.12 214 SER A N 1
ATOM 1722 C CA . SER A 1 214 ? 11.499 -4.661 -1.504 1.00 32.12 214 SER A CA 1
ATOM 1723 C C . SER A 1 214 ? 12.612 -5.422 -2.272 1.00 32.12 214 SER A C 1
ATOM 1725 O O . SER A 1 214 ? 13.768 -5.008 -2.268 1.00 32.12 214 SER A O 1
ATOM 1727 N N . LEU A 1 215 ? 12.290 -6.540 -2.955 1.00 31.50 215 LEU A N 1
ATOM 1728 C CA . LEU A 1 215 ? 13.234 -7.404 -3.704 1.00 31.50 215 LEU A CA 1
ATOM 1729 C C . LEU A 1 215 ? 12.948 -7.416 -5.221 1.00 31.50 215 LEU A C 1
ATOM 1731 O O . LEU A 1 215 ? 11.803 -7.587 -5.629 1.00 31.50 215 LEU A O 1
ATOM 1735 N N . MET A 1 216 ? 13.991 -7.360 -6.063 1.00 30.22 216 MET A N 1
ATOM 1736 C CA . MET A 1 216 ? 13.877 -7.577 -7.516 1.00 30.22 216 MET A CA 1
ATOM 1737 C C . MET A 1 216 ? 14.785 -8.726 -7.995 1.00 30.22 216 MET A C 1
ATOM 1739 O O . MET A 1 216 ? 15.974 -8.775 -7.669 1.00 30.22 216 MET A O 1
ATOM 1743 N N . VAL A 1 217 ? 14.232 -9.644 -8.801 1.00 29.30 217 VAL A N 1
ATOM 1744 C CA . VAL A 1 217 ? 14.965 -10.742 -9.464 1.00 29.30 217 VAL A CA 1
ATOM 1745 C C . VAL A 1 217 ? 14.771 -10.618 -10.976 1.00 29.30 217 VAL A C 1
ATOM 1747 O O . VAL A 1 217 ? 13.652 -10.746 -11.464 1.00 29.30 217 VAL A O 1
ATOM 1750 N N . ALA A 1 218 ? 15.847 -10.374 -11.726 1.00 27.25 218 ALA A N 1
ATOM 1751 C CA . ALA A 1 218 ? 15.768 -10.192 -13.177 1.00 27.25 218 ALA A CA 1
ATOM 1752 C C . ALA A 1 218 ? 15.589 -11.539 -13.933 1.00 27.25 218 ALA A C 1
ATOM 1754 O O . ALA A 1 218 ? 16.283 -12.513 -13.614 1.00 27.25 218 ALA A O 1
ATOM 1755 N N . PRO A 1 219 ? 14.682 -11.629 -14.931 1.00 25.84 219 PRO A N 1
ATOM 1756 C CA . PRO A 1 219 ? 14.430 -12.852 -15.701 1.00 25.84 219 PRO A CA 1
ATOM 1757 C C . PRO A 1 219 ? 15.506 -13.169 -16.760 1.00 25.84 219 PRO A C 1
ATOM 1759 O O . PRO A 1 219 ? 16.307 -12.330 -17.159 1.00 25.84 219 PRO A O 1
ATOM 1762 N N . LYS A 1 220 ? 15.501 -14.427 -17.233 1.00 30.81 220 LYS A N 1
ATOM 1763 C CA . LYS A 1 220 ? 16.581 -15.066 -18.014 1.00 30.81 220 LYS A CA 1
ATOM 1764 C C . LYS A 1 220 ? 16.751 -14.641 -19.481 1.00 30.81 220 LYS A C 1
ATOM 1766 O O . LYS A 1 220 ? 17.758 -15.028 -20.060 1.00 30.81 220 LYS A O 1
ATOM 1771 N N . HIS A 1 221 ? 15.850 -13.877 -20.095 1.00 30.48 221 HIS A N 1
ATOM 1772 C CA . HIS A 1 221 ? 16.026 -13.396 -21.473 1.00 30.48 221 HIS A CA 1
ATOM 1773 C C . HIS A 1 221 ? 15.249 -12.097 -21.696 1.00 30.48 221 HIS A C 1
ATOM 1775 O O . HIS A 1 221 ? 14.021 -12.113 -21.667 1.00 30.48 221 HIS A O 1
ATOM 1781 N N . PHE A 1 222 ? 15.968 -11.007 -21.972 1.00 30.11 222 PHE A N 1
ATOM 1782 C CA . PHE A 1 222 ? 15.400 -9.798 -22.561 1.00 30.11 222 PHE A CA 1
ATOM 1783 C C . PHE A 1 222 ? 15.712 -9.779 -24.065 1.00 30.11 222 PHE A C 1
ATOM 1785 O O . PHE A 1 222 ? 16.856 -10.048 -24.449 1.00 30.11 222 PHE A O 1
ATOM 1792 N N . PRO A 1 223 ? 14.729 -9.500 -24.937 1.00 24.72 223 PRO A N 1
ATOM 1793 C CA . PRO A 1 223 ? 15.029 -9.114 -26.308 1.00 24.72 223 PRO A CA 1
ATOM 1794 C C . PRO A 1 223 ? 15.785 -7.771 -26.297 1.00 24.72 223 PRO A C 1
ATOM 1796 O O . PRO A 1 223 ? 15.539 -6.948 -25.418 1.00 24.72 223 PRO A O 1
ATOM 1799 N N . PRO A 1 224 ? 16.696 -7.515 -27.250 1.00 24.36 224 PRO A N 1
ATOM 1800 C CA . PRO A 1 224 ? 17.402 -6.241 -27.315 1.00 24.36 224 PRO A CA 1
ATOM 1801 C C . PRO A 1 224 ? 16.417 -5.118 -27.676 1.00 24.36 224 PRO A C 1
ATOM 1803 O O . PRO A 1 224 ? 16.028 -4.985 -28.838 1.00 24.36 224 PRO A O 1
ATOM 1806 N N . SER A 1 225 ? 16.002 -4.299 -26.707 1.00 28.56 225 SER A N 1
ATOM 1807 C CA . SER A 1 225 ? 15.218 -3.092 -26.979 1.00 28.56 225 SER A CA 1
ATOM 1808 C C . SER A 1 225 ? 16.136 -1.907 -27.264 1.00 28.56 225 SER A C 1
ATOM 1810 O O . SER A 1 225 ? 16.769 -1.334 -26.386 1.00 28.56 225 SER A O 1
ATOM 1812 N N . MET A 1 226 ? 16.190 -1.602 -28.559 1.00 25.55 226 MET A N 1
ATOM 1813 C CA . MET A 1 226 ? 16.365 -0.301 -29.207 1.00 25.55 226 MET A CA 1
ATOM 1814 C C . MET A 1 226 ? 17.257 0.741 -28.520 1.00 25.55 226 MET A C 1
ATOM 1816 O O . MET A 1 226 ? 16.864 1.504 -27.642 1.00 25.55 226 MET A O 1
ATOM 1820 N N . SER A 1 227 ? 18.434 0.874 -29.124 1.00 25.86 227 SER A N 1
ATOM 1821 C CA . SER A 1 227 ? 19.274 2.061 -29.109 1.00 25.86 227 SER A CA 1
ATOM 1822 C C . SER A 1 227 ? 18.470 3.323 -29.435 1.00 25.86 227 SER A C 1
ATOM 1824 O O . SER A 1 227 ? 17.778 3.417 -30.453 1.00 25.86 227 SER A O 1
ATOM 1826 N N . ILE A 1 228 ? 18.639 4.338 -28.592 1.00 27.66 228 ILE A N 1
ATOM 1827 C CA . ILE A 1 228 ? 18.233 5.707 -28.884 1.00 27.66 228 ILE A CA 1
ATOM 1828 C C . ILE A 1 228 ? 19.021 6.182 -30.116 1.00 27.66 228 ILE A C 1
ATOM 1830 O O . ILE A 1 228 ? 20.209 6.480 -30.045 1.00 27.66 228 ILE A O 1
ATOM 1834 N N . GLY A 1 229 ? 18.324 6.249 -31.253 1.00 26.14 229 GLY A N 1
ATOM 1835 C CA . GLY A 1 229 ? 18.646 7.088 -32.407 1.00 26.14 229 GLY A CA 1
ATOM 1836 C C . GLY A 1 229 ? 19.782 6.629 -33.328 1.00 26.14 229 GLY A C 1
ATOM 1837 O O . GLY A 1 229 ? 20.941 6.963 -33.097 1.00 26.14 229 GLY A O 1
ATOM 1838 N N . LYS A 1 230 ? 19.417 6.024 -34.473 1.00 25.34 230 LYS A N 1
ATOM 1839 C CA . LYS A 1 230 ? 19.831 6.441 -35.838 1.00 25.34 230 LYS A CA 1
ATOM 1840 C C . LYS A 1 230 ? 19.279 5.492 -36.920 1.00 25.34 230 LYS A C 1
ATOM 1842 O O . LYS A 1 230 ? 19.655 4.334 -36.952 1.00 25.34 230 LYS A O 1
ATOM 1847 N N . GLY A 1 231 ? 18.485 6.049 -37.842 1.00 23.62 231 GLY A N 1
ATOM 1848 C CA . GLY A 1 231 ? 18.503 5.757 -39.289 1.00 23.62 231 GLY A CA 1
ATOM 1849 C C . GLY A 1 231 ? 18.060 4.377 -39.808 1.00 23.62 231 GLY A C 1
ATOM 1850 O O . GLY A 1 231 ? 18.696 3.365 -39.560 1.00 23.62 231 GLY A O 1
ATOM 1851 N N . GLU A 1 232 ? 17.014 4.403 -40.639 1.00 28.66 232 GLU A N 1
ATOM 1852 C CA . GLU A 1 232 ? 16.606 3.437 -41.678 1.00 28.66 232 GLU A CA 1
ATOM 1853 C C . GLU A 1 232 ? 17.599 2.317 -42.077 1.00 28.66 232 GLU A C 1
ATOM 1855 O O . GLU A 1 232 ? 18.706 2.601 -42.537 1.00 28.66 232 GLU A O 1
ATOM 1860 N N . LYS A 1 233 ? 17.116 1.061 -42.133 1.00 25.36 233 LYS A N 1
ATOM 1861 C CA . LYS A 1 233 ? 16.895 0.292 -43.386 1.00 25.36 233 LYS A CA 1
ATOM 1862 C C . LYS A 1 233 ? 16.372 -1.133 -43.129 1.00 25.36 233 LYS A C 1
ATOM 1864 O O . LYS A 1 233 ? 16.754 -1.796 -42.175 1.00 25.36 233 LYS A O 1
ATOM 1869 N N . ARG A 1 234 ? 15.500 -1.578 -44.043 1.00 26.00 234 ARG A N 1
ATOM 1870 C CA . ARG A 1 234 ? 14.936 -2.934 -44.204 1.00 26.00 234 ARG A CA 1
ATOM 1871 C C . ARG A 1 234 ? 16.009 -4.017 -44.399 1.00 26.00 234 ARG A C 1
ATOM 1873 O O . ARG A 1 234 ? 16.924 -3.790 -45.186 1.00 26.00 234 ARG A O 1
ATOM 1880 N N . ALA A 1 235 ? 15.752 -5.219 -43.879 1.00 25.31 235 ALA A N 1
ATOM 1881 C CA . ALA A 1 235 ? 15.975 -6.492 -44.576 1.00 25.31 235 ALA A CA 1
ATOM 1882 C C . ALA A 1 235 ? 15.106 -7.605 -43.953 1.00 25.31 235 ALA A C 1
ATOM 1884 O O . ALA A 1 235 ? 14.960 -7.669 -42.735 1.00 25.31 235 ALA A O 1
ATOM 1885 N N . LEU A 1 236 ? 14.499 -8.411 -44.826 1.00 26.16 236 LEU A N 1
ATOM 1886 C CA . LEU A 1 236 ? 13.851 -9.697 -44.554 1.00 26.16 236 LEU A CA 1
ATOM 1887 C C . LEU A 1 236 ? 14.932 -10.767 -44.331 1.00 26.16 236 LEU A C 1
ATOM 1889 O O . LEU A 1 236 ? 16.012 -10.612 -44.892 1.00 26.16 236 LEU A O 1
ATOM 1893 N N . ASP A 1 237 ? 14.630 -11.818 -43.564 1.00 25.69 237 ASP A N 1
ATOM 1894 C CA . ASP A 1 237 ? 14.821 -13.216 -43.989 1.00 25.69 237 ASP A CA 1
ATOM 1895 C C . ASP A 1 237 ? 14.180 -14.199 -42.988 1.00 25.69 237 ASP A C 1
ATOM 1897 O O . ASP A 1 237 ? 14.109 -13.952 -41.781 1.00 25.69 237 ASP A O 1
ATOM 1901 N N . GLU A 1 238 ? 13.639 -15.273 -43.561 1.00 26.97 238 GLU A N 1
ATOM 1902 C CA . GLU A 1 238 ? 12.814 -16.331 -42.977 1.00 26.97 238 GLU A CA 1
ATOM 1903 C C . GLU A 1 238 ? 13.626 -17.498 -42.371 1.00 26.97 238 GLU A C 1
ATOM 1905 O O . GLU A 1 238 ? 14.811 -17.673 -42.636 1.00 26.97 238 GLU A O 1
ATOM 1910 N N . GLU A 1 239 ? 12.889 -18.335 -41.630 1.00 26.77 239 GLU A N 1
ATOM 1911 C CA . GLU A 1 239 ? 13.123 -19.757 -41.318 1.00 26.77 239 GLU A CA 1
ATOM 1912 C C . GLU A 1 239 ? 14.254 -20.163 -40.350 1.00 26.77 239 GLU A C 1
ATOM 1914 O O . GLU A 1 239 ? 15.429 -20.281 -40.688 1.00 26.77 239 GLU A O 1
ATOM 1919 N N . ASN A 1 240 ? 13.848 -20.601 -39.152 1.00 25.58 240 ASN A N 1
ATOM 1920 C CA . ASN A 1 240 ? 13.821 -22.037 -38.845 1.00 25.58 240 ASN A CA 1
ATOM 1921 C C . ASN A 1 240 ? 13.010 -22.315 -37.574 1.00 25.58 240 ASN A C 1
ATOM 1923 O O . ASN A 1 240 ? 13.182 -21.664 -36.543 1.00 25.58 240 ASN A O 1
ATOM 1927 N N . GLY A 1 241 ? 12.095 -23.278 -37.682 1.00 27.19 241 GLY A N 1
ATOM 1928 C CA . GLY A 1 241 ? 11.176 -23.666 -36.627 1.00 27.19 241 GLY A CA 1
ATOM 1929 C C . GLY A 1 241 ? 11.842 -24.440 -35.494 1.00 27.19 241 GLY A C 1
ATOM 1930 O O . GLY A 1 241 ? 12.581 -25.390 -35.720 1.00 27.19 241 GLY A O 1
ATOM 1931 N N . GLU A 1 242 ? 11.477 -24.067 -34.274 1.00 23.05 242 GLU A N 1
ATOM 1932 C CA . GLU A 1 242 ? 11.322 -24.968 -33.136 1.00 23.05 242 GLU A CA 1
ATOM 1933 C C . GLU A 1 242 ? 10.254 -24.345 -32.231 1.00 23.05 242 GLU A C 1
ATOM 1935 O O . GLU A 1 242 ? 10.470 -23.316 -31.588 1.00 23.05 242 GLU A O 1
ATOM 1940 N N . GLU A 1 243 ? 9.066 -24.943 -32.225 1.00 25.31 243 GLU A N 1
ATOM 1941 C CA . GLU A 1 243 ? 7.950 -24.546 -31.375 1.00 25.31 243 GLU A CA 1
ATOM 1942 C C . GLU A 1 243 ? 8.277 -24.933 -29.924 1.00 25.31 243 GLU A C 1
ATOM 1944 O O . GLU A 1 243 ? 7.937 -26.009 -29.435 1.00 25.31 243 GLU A O 1
ATOM 1949 N N . LYS A 1 244 ? 9.014 -24.064 -29.227 1.00 22.34 244 LYS A N 1
ATOM 1950 C CA . LYS A 1 244 ? 9.135 -24.128 -27.770 1.00 22.34 244 LYS A CA 1
ATOM 1951 C C . LYS A 1 244 ? 7.924 -23.427 -27.188 1.00 22.34 244 LYS A C 1
ATOM 1953 O O . LYS A 1 244 ? 7.770 -22.220 -27.336 1.00 22.34 244 LYS A O 1
ATOM 1958 N N . THR A 1 245 ? 7.078 -24.192 -26.511 1.00 21.75 245 THR A N 1
ATOM 1959 C CA . THR A 1 245 ? 6.015 -23.685 -25.643 1.00 21.75 245 THR A CA 1
ATOM 1960 C C . THR A 1 245 ? 6.594 -22.643 -24.683 1.00 21.75 245 THR A C 1
ATOM 1962 O O . THR A 1 245 ? 7.257 -22.987 -23.702 1.00 21.75 245 THR A O 1
ATOM 1965 N N . VAL A 1 246 ? 6.382 -21.364 -24.995 1.00 25.28 246 VAL A N 1
ATOM 1966 C CA . VAL A 1 246 ? 6.721 -20.237 -24.127 1.00 25.28 246 VAL A CA 1
ATOM 1967 C C . VAL A 1 246 ? 5.666 -20.200 -23.031 1.00 25.28 246 VAL A C 1
ATOM 1969 O O . VAL A 1 246 ? 4.548 -19.734 -23.233 1.00 25.28 246 VAL A O 1
ATOM 1972 N N . VAL A 1 247 ? 6.011 -20.746 -21.869 1.00 23.36 247 VAL A N 1
ATOM 1973 C CA . VAL A 1 247 ? 5.265 -20.480 -20.638 1.00 23.36 247 VAL A CA 1
ATOM 1974 C C . VAL A 1 247 ? 5.511 -19.002 -20.299 1.00 23.36 247 VAL A C 1
ATOM 1976 O O . VAL A 1 247 ? 6.677 -18.595 -20.300 1.00 23.36 247 VAL A O 1
ATOM 1979 N N . PRO A 1 248 ? 4.482 -18.167 -20.067 1.00 22.78 248 PRO A N 1
ATOM 1980 C CA . PRO A 1 248 ? 4.689 -16.749 -19.794 1.00 22.78 248 PRO A CA 1
ATOM 1981 C C . PRO A 1 248 ? 5.531 -16.575 -18.524 1.00 22.78 248 PRO A C 1
ATOM 1983 O O . PRO A 1 248 ? 5.131 -16.998 -17.442 1.00 22.78 248 PRO A O 1
ATOM 1986 N N . ASN A 1 249 ? 6.702 -15.947 -18.651 1.00 28.12 249 ASN A N 1
ATOM 1987 C CA . ASN A 1 249 ? 7.570 -15.559 -17.534 1.00 28.12 249 ASN A CA 1
ATOM 1988 C C . ASN A 1 249 ? 6.997 -14.321 -16.809 1.00 28.12 249 ASN A C 1
ATOM 1990 O O . ASN A 1 249 ? 7.643 -13.280 -16.744 1.00 28.12 249 ASN A O 1
ATOM 1994 N N . SER A 1 250 ? 5.774 -14.419 -16.284 1.00 27.16 250 SER A N 1
ATOM 1995 C CA . SER A 1 250 ? 5.159 -13.404 -15.410 1.00 27.16 250 SER A CA 1
ATOM 1996 C C . SER A 1 250 ? 5.306 -13.730 -13.919 1.00 27.16 250 SER A C 1
ATOM 1998 O O . SER A 1 250 ? 4.863 -12.969 -13.069 1.00 27.16 250 SER A O 1
ATOM 2000 N N . GLU A 1 251 ? 5.947 -14.846 -13.573 1.00 28.88 251 GLU A N 1
ATOM 2001 C CA . GLU A 1 251 ? 6.218 -15.228 -12.188 1.00 28.88 251 GLU A CA 1
ATOM 2002 C C . GLU A 1 251 ? 7.686 -14.968 -11.839 1.00 28.88 251 GLU A C 1
ATOM 2004 O O . GLU A 1 251 ? 8.528 -15.849 -12.005 1.00 28.88 251 GLU A O 1
ATOM 2009 N N . ILE A 1 252 ? 7.995 -13.748 -11.400 1.00 32.69 252 ILE A N 1
ATOM 2010 C CA . ILE A 1 252 ? 8.728 -13.423 -10.163 1.00 32.69 252 ILE A CA 1
ATOM 2011 C C . ILE A 1 252 ? 8.635 -11.901 -10.040 1.00 32.69 252 ILE A C 1
ATOM 2013 O O . ILE A 1 252 ? 9.438 -11.165 -10.611 1.00 32.69 252 ILE A O 1
ATOM 2017 N N . MET A 1 253 ? 7.676 -11.426 -9.260 1.00 29.36 253 MET A N 1
ATOM 2018 C CA . MET A 1 253 ? 7.782 -10.099 -8.691 1.00 29.36 253 MET A CA 1
ATOM 2019 C C . MET A 1 253 ? 7.148 -10.116 -7.315 1.00 29.36 253 MET A C 1
ATOM 2021 O O . MET A 1 253 ? 5.936 -10.209 -7.174 1.00 29.36 253 MET A O 1
ATOM 2025 N N . SER A 1 254 ? 7.995 -10.159 -6.295 1.00 26.70 254 SER A N 1
ATOM 2026 C CA . SER A 1 254 ? 7.570 -10.094 -4.905 1.00 26.70 254 SER A CA 1
ATOM 2027 C C . SER A 1 254 ? 8.246 -8.885 -4.279 1.00 26.70 254 SER A C 1
ATOM 2029 O O . SER A 1 254 ? 9.407 -8.959 -3.872 1.00 26.70 254 SER A O 1
ATOM 2031 N N . PHE A 1 255 ? 7.515 -7.779 -4.233 1.00 27.98 255 PHE A N 1
ATOM 2032 C CA . PHE A 1 255 ? 7.802 -6.660 -3.351 1.00 27.98 255 PHE A CA 1
ATOM 2033 C C . PHE A 1 255 ? 7.538 -7.128 -1.921 1.00 27.98 255 PHE A C 1
ATOM 2035 O O . PHE A 1 255 ? 6.420 -7.518 -1.594 1.00 27.98 255 PHE A O 1
ATOM 2042 N N . VAL A 1 256 ? 8.578 -7.220 -1.093 1.00 31.39 256 VAL A N 1
ATOM 2043 C CA . VAL A 1 256 ? 8.415 -7.572 0.322 1.00 31.39 256 VAL A CA 1
ATOM 2044 C C . VAL A 1 256 ? 9.425 -6.793 1.136 1.00 31.39 256 VAL A C 1
ATOM 2046 O O . VAL A 1 256 ? 10.618 -6.953 0.894 1.00 31.39 256 VAL A O 1
ATOM 2049 N N . ASP A 1 257 ? 8.877 -6.034 2.080 1.00 30.61 257 ASP A N 1
ATOM 2050 C CA . ASP A 1 257 ? 9.411 -4.939 2.887 1.00 30.61 257 ASP A CA 1
ATOM 2051 C C . ASP A 1 257 ? 10.479 -5.319 3.956 1.00 30.61 257 ASP A C 1
ATOM 2053 O O . ASP A 1 257 ? 10.277 -6.288 4.686 1.00 30.61 257 ASP A O 1
ATOM 2057 N N . VAL A 1 258 ? 11.597 -4.576 4.100 1.00 35.19 258 VAL A N 1
ATOM 2058 C CA . VAL A 1 258 ? 12.647 -4.745 5.140 1.00 35.19 258 VAL A CA 1
ATOM 2059 C C . VAL A 1 258 ? 13.238 -3.429 5.647 1.00 35.19 258 VAL A C 1
ATOM 2061 O O . VAL A 1 258 ? 13.829 -2.664 4.895 1.00 35.19 258 VAL A O 1
ATOM 2064 N N . GLY A 1 259 ? 13.209 -3.219 6.955 1.00 33.22 259 GLY A N 1
ATOM 2065 C CA . GLY A 1 259 ? 13.761 -2.027 7.598 1.00 33.22 259 GLY A CA 1
ATOM 2066 C C . GLY A 1 259 ? 15.261 -1.960 7.816 1.00 33.22 259 GLY A C 1
ATOM 2067 O O . GLY A 1 259 ? 16.055 -2.790 7.367 1.00 33.22 259 GLY A O 1
ATOM 2068 N N . SER A 1 260 ? 15.643 -0.900 8.527 1.00 37.75 260 SER A N 1
ATOM 2069 C CA . SER A 1 260 ? 17.019 -0.528 8.847 1.00 37.75 260 SER A CA 1
ATOM 2070 C C . SER A 1 260 ? 17.489 -1.172 10.162 1.00 37.75 260 SER A C 1
ATOM 2072 O O . SER A 1 260 ? 16.942 -0.868 11.211 1.00 37.75 260 SER A O 1
ATOM 2074 N N . SER A 1 261 ? 18.579 -1.956 10.136 1.00 40.72 261 SER A N 1
ATOM 2075 C CA . SER A 1 261 ? 19.268 -2.530 11.325 1.00 40.72 261 SER A CA 1
ATOM 2076 C C . SER A 1 261 ? 18.518 -3.677 12.049 1.00 40.72 261 SER A C 1
ATOM 2078 O O . SER A 1 261 ? 17.373 -3.947 11.702 1.00 40.72 261 SER A O 1
ATOM 2080 N N . PRO A 1 262 ? 19.165 -4.466 12.945 1.00 51.66 262 PRO A N 1
ATOM 2081 C CA . PRO A 1 262 ? 18.795 -5.852 13.235 1.00 51.66 262 PRO A CA 1
ATOM 2082 C C . PRO A 1 262 ? 17.627 -5.936 14.223 1.00 51.66 262 PRO A C 1
ATOM 2084 O O . PRO A 1 262 ? 17.773 -6.455 15.327 1.00 51.66 262 PRO A O 1
ATOM 2087 N N . SER A 1 263 ? 16.462 -5.431 13.830 1.00 57.78 263 SER A N 1
ATOM 2088 C CA . SER A 1 263 ? 15.223 -5.794 14.498 1.00 57.78 263 SER A CA 1
ATOM 2089 C C . SER A 1 263 ? 14.994 -7.294 14.316 1.00 57.78 263 SER A C 1
ATOM 2091 O O . SER A 1 263 ? 15.384 -7.889 13.305 1.00 57.78 263 SER A O 1
ATOM 2093 N N . GLU A 1 264 ? 14.360 -7.931 15.296 1.00 65.19 264 GLU A N 1
ATOM 2094 C CA . GLU A 1 264 ? 14.043 -9.357 15.215 1.00 65.19 264 GLU A CA 1
ATOM 2095 C C . GLU A 1 264 ? 13.191 -9.666 13.970 1.00 65.19 264 GLU A C 1
ATOM 2097 O O . GLU A 1 264 ? 13.412 -10.667 13.290 1.00 65.19 264 GLU A O 1
ATOM 2102 N N . ALA A 1 265 ? 12.295 -8.746 13.596 1.00 60.94 265 ALA A N 1
ATOM 2103 C CA . ALA A 1 265 ? 11.516 -8.815 12.364 1.00 60.94 265 ALA A CA 1
ATOM 2104 C C . ALA A 1 265 ? 12.389 -8.716 11.099 1.00 60.94 265 ALA A C 1
ATOM 2106 O O . ALA A 1 265 ? 12.218 -9.518 10.180 1.00 60.94 265 ALA A O 1
ATOM 2107 N N . GLY A 1 266 ? 13.351 -7.787 11.054 1.00 64.81 266 GLY A N 1
ATOM 2108 C CA . GLY A 1 266 ? 14.298 -7.657 9.943 1.00 64.81 266 GLY A CA 1
ATOM 2109 C C . GLY A 1 266 ? 15.196 -8.885 9.798 1.00 64.81 266 GLY A C 1
ATOM 2110 O O . GLY A 1 266 ? 15.510 -9.307 8.684 1.00 64.81 266 GLY A O 1
ATOM 2111 N N . GLU A 1 267 ? 15.547 -9.522 10.916 1.00 77.88 267 GLU A N 1
ATOM 2112 C CA . GLU A 1 267 ? 16.294 -10.774 10.904 1.00 77.88 267 GLU A CA 1
ATOM 2113 C C . GLU A 1 267 ? 15.451 -11.955 10.410 1.00 77.88 267 GLU A C 1
ATOM 2115 O O . GLU A 1 267 ? 15.884 -12.710 9.536 1.00 77.88 267 GLU A O 1
ATOM 2120 N N . GLN A 1 268 ? 14.216 -12.086 10.898 1.00 75.44 268 GLN A N 1
ATOM 2121 C CA . GLN A 1 268 ? 13.277 -13.092 10.402 1.00 75.44 268 GLN A CA 1
ATOM 2122 C C . GLN A 1 268 ? 12.994 -12.911 8.908 1.00 75.44 268 GLN A C 1
ATOM 2124 O O . GLN A 1 268 ? 12.913 -13.896 8.170 1.00 75.44 268 GLN A O 1
ATOM 2129 N N . TYR A 1 269 ? 12.871 -11.667 8.445 1.00 74.69 269 TYR A N 1
ATOM 2130 C CA . TYR A 1 269 ? 12.764 -11.369 7.027 1.00 74.69 269 TYR A CA 1
ATOM 2131 C C . TYR A 1 269 ? 14.013 -11.838 6.280 1.00 74.69 269 TYR A C 1
ATOM 2133 O O . TYR A 1 269 ? 13.889 -12.565 5.298 1.00 74.69 269 TYR A O 1
ATOM 2141 N N . ALA A 1 270 ? 15.212 -11.459 6.735 1.00 81.44 270 ALA A N 1
ATOM 2142 C CA . ALA A 1 270 ? 16.461 -11.797 6.055 1.00 81.44 270 ALA A CA 1
ATOM 2143 C C . ALA A 1 270 ? 16.625 -13.320 5.909 1.00 81.44 270 ALA A C 1
ATOM 2145 O O . ALA A 1 270 ? 17.063 -13.800 4.863 1.00 81.44 270 ALA A O 1
ATOM 2146 N N . MET A 1 271 ? 16.202 -14.085 6.921 1.00 85.50 271 MET A N 1
ATOM 2147 C CA . MET A 1 271 ? 16.147 -15.549 6.867 1.00 85.50 271 MET A CA 1
ATOM 2148 C C . MET A 1 271 ? 15.120 -16.062 5.847 1.00 85.50 271 MET A C 1
ATOM 2150 O O . MET A 1 271 ? 15.463 -16.878 4.994 1.00 85.50 271 MET A O 1
ATOM 2154 N N . LYS A 1 272 ? 13.878 -15.556 5.865 1.00 84.50 272 LYS A N 1
ATOM 2155 C CA . LYS A 1 272 ? 12.838 -15.953 4.894 1.00 84.50 272 LYS A CA 1
ATOM 2156 C C . LYS A 1 272 ? 13.230 -15.612 3.456 1.00 84.50 272 LYS A C 1
ATOM 2158 O O . LYS A 1 272 ? 13.021 -16.418 2.548 1.00 84.50 272 LYS A O 1
ATOM 2163 N N . LEU A 1 273 ? 13.815 -14.433 3.248 1.00 84.44 273 LEU A N 1
ATOM 2164 C CA . LEU A 1 273 ? 14.344 -14.004 1.961 1.00 84.44 273 LEU A CA 1
ATOM 2165 C C . LEU A 1 273 ? 15.459 -14.944 1.505 1.00 84.44 273 LEU A C 1
ATOM 2167 O O . LEU A 1 273 ? 15.466 -15.378 0.354 1.00 84.44 273 LEU A O 1
ATOM 2171 N N . ALA A 1 274 ? 16.386 -15.283 2.398 1.00 88.69 274 ALA A N 1
ATOM 2172 C CA . ALA A 1 274 ? 17.447 -16.225 2.093 1.00 88.69 274 ALA A CA 1
ATOM 2173 C C . ALA A 1 274 ? 16.911 -17.590 1.675 1.00 88.69 274 ALA A C 1
ATOM 2175 O O . ALA A 1 274 ? 17.343 -18.112 0.649 1.00 88.69 274 ALA A O 1
ATOM 2176 N N . ASP A 1 275 ? 15.934 -18.136 2.394 1.00 87.88 275 ASP A N 1
ATOM 2177 C CA . ASP A 1 275 ? 15.294 -19.399 2.031 1.00 87.88 275 ASP A CA 1
ATOM 2178 C C . ASP A 1 275 ? 14.633 -19.325 0.650 1.00 87.88 275 ASP A C 1
ATOM 2180 O O . ASP A 1 275 ? 14.817 -20.220 -0.182 1.00 87.88 275 ASP A O 1
ATOM 2184 N N . PHE A 1 276 ? 13.912 -18.237 0.368 1.00 87.06 276 PHE A N 1
ATOM 2185 C CA . PHE A 1 276 ? 13.290 -18.000 -0.933 1.00 87.06 276 PHE A CA 1
ATOM 2186 C C . PHE A 1 276 ? 14.328 -17.942 -2.064 1.00 87.06 276 PHE A C 1
ATOM 2188 O O . PHE A 1 276 ? 14.212 -18.670 -3.057 1.00 87.06 276 PHE A O 1
ATOM 2195 N N . VAL A 1 277 ? 15.370 -17.123 -1.898 1.00 86.31 277 VAL A N 1
ATOM 2196 C CA . VAL A 1 277 ? 16.429 -16.925 -2.895 1.00 86.31 277 VAL A CA 1
ATOM 2197 C C . VAL A 1 277 ? 17.218 -18.215 -3.108 1.00 86.31 277 VAL A C 1
ATOM 2199 O O . VAL A 1 277 ? 17.390 -18.643 -4.249 1.00 86.31 277 VAL A O 1
ATOM 2202 N N . ASN A 1 278 ? 17.631 -18.896 -2.037 1.00 87.12 278 ASN A N 1
ATOM 2203 C CA . ASN A 1 278 ? 18.371 -20.157 -2.111 1.00 87.12 278 ASN A CA 1
ATOM 2204 C C . ASN A 1 278 ? 17.542 -21.262 -2.784 1.00 87.12 278 ASN A C 1
ATOM 2206 O O . ASN A 1 278 ? 18.072 -22.047 -3.573 1.00 87.12 278 ASN A O 1
ATOM 2210 N N . LYS A 1 279 ? 16.228 -21.314 -2.526 1.00 86.81 279 LYS A N 1
ATOM 2211 C CA . LYS A 1 279 ? 15.320 -22.261 -3.186 1.00 86.81 279 LYS A CA 1
ATOM 2212 C C . LYS A 1 279 ? 15.178 -21.961 -4.678 1.00 86.81 279 LYS A C 1
ATOM 2214 O O . LYS A 1 279 ? 15.209 -22.896 -5.480 1.00 86.81 279 LYS A O 1
ATOM 2219 N N . ARG A 1 280 ? 15.038 -20.687 -5.061 1.00 84.00 280 ARG A N 1
ATOM 2220 C CA . ARG A 1 280 ? 14.867 -20.270 -6.464 1.00 84.00 280 ARG A CA 1
ATOM 2221 C C . ARG A 1 280 ? 16.153 -20.417 -7.275 1.00 84.00 280 ARG A C 1
ATOM 2223 O O . ARG A 1 280 ? 16.096 -20.841 -8.424 1.00 84.00 280 ARG A O 1
ATOM 2230 N N . LEU A 1 281 ? 17.300 -20.122 -6.668 1.00 84.12 281 LEU A N 1
ATOM 2231 C CA . LEU A 1 281 ? 18.621 -20.176 -7.298 1.00 84.12 281 LEU A CA 1
ATOM 2232 C C . LEU A 1 281 ? 19.341 -21.514 -7.086 1.00 84.12 281 LEU A C 1
ATOM 2234 O O . LEU A 1 281 ? 20.532 -21.625 -7.364 1.00 84.12 281 LEU A O 1
ATOM 2238 N N . LYS A 1 282 ? 18.636 -22.562 -6.642 1.00 80.81 282 LYS A N 1
ATOM 2239 C CA . LYS A 1 282 ? 19.224 -23.875 -6.328 1.00 80.81 282 LYS A CA 1
ATOM 2240 C C . LYS A 1 282 ? 20.036 -24.483 -7.486 1.00 80.81 282 LYS A C 1
ATOM 2242 O O . LYS A 1 282 ? 20.991 -25.218 -7.241 1.00 80.81 282 LYS A O 1
ATOM 2247 N N . SER A 1 283 ? 19.665 -24.197 -8.737 1.00 80.25 283 SER A N 1
ATOM 2248 C CA . SER A 1 283 ? 20.374 -24.641 -9.949 1.00 80.25 283 SER A CA 1
ATOM 2249 C C . SER A 1 283 ? 21.394 -23.632 -10.492 1.00 80.25 283 SER A C 1
ATOM 2251 O O . SER A 1 283 ? 22.157 -23.968 -11.395 1.00 80.25 283 SER A O 1
ATOM 2253 N N . GLU A 1 284 ? 21.426 -22.408 -9.968 1.00 79.38 284 GLU A N 1
ATOM 2254 C CA . GLU A 1 284 ? 22.101 -21.253 -10.569 1.00 79.38 284 GLU A CA 1
ATOM 2255 C C . GLU A 1 284 ? 23.395 -20.917 -9.826 1.00 79.38 284 GLU A C 1
ATOM 2257 O O . GLU A 1 284 ? 23.464 -19.964 -9.059 1.00 79.38 284 GLU A O 1
ATOM 2262 N N . ARG A 1 285 ? 24.459 -21.690 -10.063 1.00 76.50 285 ARG A N 1
ATOM 2263 C CA . ARG A 1 285 ? 25.738 -21.545 -9.331 1.00 76.50 285 ARG A CA 1
ATOM 2264 C C . ARG A 1 285 ? 26.505 -20.248 -9.609 1.00 76.50 285 ARG A C 1
ATOM 2266 O O . ARG A 1 285 ? 27.469 -19.958 -8.912 1.00 76.50 285 ARG A O 1
ATOM 2273 N N . THR A 1 286 ? 26.122 -19.504 -10.641 1.00 84.62 286 THR A N 1
ATOM 2274 C CA . THR A 1 286 ? 26.802 -18.276 -11.082 1.00 84.62 286 THR A CA 1
ATOM 2275 C C . THR A 1 286 ? 26.013 -17.011 -10.761 1.00 84.62 286 THR A C 1
ATOM 2277 O O . THR A 1 286 ? 26.363 -15.947 -11.265 1.00 84.62 286 THR A O 1
ATOM 2280 N N . ALA A 1 287 ? 24.932 -17.111 -9.983 1.00 88.88 287 ALA A N 1
ATOM 2281 C CA . ALA A 1 287 ? 24.160 -15.940 -9.597 1.00 88.88 287 ALA A CA 1
ATOM 2282 C C . ALA A 1 287 ? 24.976 -14.999 -8.695 1.00 88.88 287 ALA A C 1
ATOM 2284 O O . ALA A 1 287 ? 25.890 -15.436 -7.996 1.00 88.88 287 ALA A O 1
ATOM 2285 N N . SER A 1 288 ? 24.634 -13.712 -8.697 1.00 90.44 288 SER A N 1
ATOM 2286 C CA . SER A 1 288 ? 25.252 -12.711 -7.818 1.00 90.44 288 SER A CA 1
ATOM 2287 C C . SER A 1 288 ? 24.199 -11.893 -7.079 1.00 90.44 288 SER A C 1
ATOM 2289 O O . SER A 1 288 ? 23.075 -11.734 -7.553 1.00 90.44 288 SER A O 1
ATOM 2291 N N . ILE A 1 289 ? 24.560 -11.397 -5.898 1.00 93.31 289 ILE A N 1
ATOM 2292 C CA . ILE A 1 289 ? 23.698 -10.568 -5.054 1.00 93.31 289 ILE A CA 1
ATOM 2293 C C . ILE A 1 289 ? 24.275 -9.163 -5.050 1.00 93.31 289 ILE A C 1
ATOM 2295 O O . ILE A 1 289 ? 25.440 -8.974 -4.706 1.00 93.31 289 ILE A O 1
ATOM 2299 N N . TRP A 1 290 ? 23.492 -8.176 -5.456 1.00 94.81 290 TRP A N 1
ATOM 2300 C CA . TRP A 1 290 ? 23.904 -6.784 -5.471 1.00 94.81 290 TRP A CA 1
ATOM 2301 C C . TRP A 1 290 ? 23.181 -6.031 -4.375 1.00 94.81 290 TRP A C 1
ATOM 2303 O O . TRP A 1 290 ? 21.961 -6.119 -4.259 1.00 94.81 290 TRP A O 1
ATOM 2313 N N . THR A 1 291 ? 23.935 -5.288 -3.577 1.00 93.12 291 THR A N 1
ATOM 2314 C CA . THR A 1 291 ? 23.385 -4.478 -2.492 1.00 93.12 291 THR A CA 1
ATOM 2315 C C . THR A 1 291 ? 23.783 -3.021 -2.658 1.00 93.12 291 THR A C 1
ATOM 2317 O O . THR A 1 291 ? 24.757 -2.700 -3.344 1.00 93.12 291 THR A O 1
ATOM 2320 N N . SER A 1 292 ? 23.075 -2.125 -1.976 1.00 91.12 292 SER A N 1
ATOM 2321 C CA . SER A 1 292 ? 23.612 -0.789 -1.704 1.00 91.12 292 SER A CA 1
ATOM 2322 C C . SER A 1 292 ? 24.838 -0.856 -0.777 1.00 91.12 292 SER A C 1
ATOM 2324 O O . SER A 1 292 ? 25.223 -1.930 -0.305 1.00 91.12 292 SER A O 1
ATOM 2326 N N . THR A 1 293 ? 25.425 0.298 -0.458 1.00 88.62 293 THR A N 1
ATOM 2327 C CA . THR A 1 293 ? 26.490 0.402 0.558 1.00 88.62 293 THR A CA 1
ATOM 2328 C C . THR A 1 293 ? 25.947 0.557 1.982 1.00 88.62 293 THR A C 1
ATOM 2330 O O . THR A 1 293 ? 26.671 0.329 2.948 1.00 88.62 293 THR A O 1
ATOM 2333 N N . LEU A 1 294 ? 24.662 0.907 2.128 1.00 83.88 294 LEU A N 1
ATOM 2334 C CA . LEU A 1 294 ? 24.005 1.032 3.432 1.00 83.88 294 LEU A CA 1
ATOM 2335 C C . LEU A 1 294 ? 23.879 -0.312 4.169 1.00 83.88 294 LEU A C 1
ATOM 2337 O O . LEU A 1 294 ? 23.480 -1.321 3.590 1.00 83.88 294 LEU A O 1
ATOM 2341 N N . GLN A 1 295 ? 24.146 -0.294 5.481 1.00 81.12 295 GLN A N 1
ATOM 2342 C CA . GLN A 1 295 ? 24.204 -1.483 6.343 1.00 81.12 295 GLN A CA 1
ATOM 2343 C C . GLN A 1 295 ? 22.946 -2.354 6.268 1.00 81.12 295 GLN A C 1
ATOM 2345 O O . GLN A 1 295 ? 23.044 -3.576 6.333 1.00 81.12 295 GLN A O 1
ATOM 2350 N N . ARG A 1 296 ? 21.772 -1.743 6.090 1.00 76.31 296 ARG A N 1
ATOM 2351 C CA . ARG A 1 296 ? 20.499 -2.466 6.035 1.00 76.31 296 ARG A CA 1
ATOM 2352 C C . ARG A 1 296 ? 20.431 -3.485 4.899 1.00 76.31 296 ARG A C 1
ATOM 2354 O O . ARG A 1 296 ? 20.144 -4.644 5.161 1.00 76.31 296 ARG A O 1
ATOM 2361 N N . THR A 1 297 ? 20.809 -3.120 3.673 1.00 82.38 297 THR A N 1
ATOM 2362 C CA . THR A 1 297 ? 20.769 -4.056 2.532 1.00 82.38 297 THR A CA 1
ATOM 2363 C C . THR A 1 297 ? 21.815 -5.157 2.678 1.00 82.38 297 THR A C 1
ATOM 2365 O O . THR A 1 297 ? 21.575 -6.305 2.305 1.00 82.38 297 THR A O 1
ATOM 2368 N N . ILE A 1 298 ? 22.959 -4.826 3.283 1.00 86.88 298 ILE A N 1
ATOM 2369 C CA . ILE A 1 298 ? 24.038 -5.772 3.574 1.00 86.88 298 ILE A CA 1
ATOM 2370 C C . ILE A 1 298 ? 23.579 -6.812 4.605 1.00 86.88 298 ILE A C 1
ATOM 2372 O O . ILE A 1 298 ? 23.808 -8.006 4.412 1.00 86.88 298 ILE A O 1
ATOM 2376 N N . LEU A 1 299 ? 22.910 -6.378 5.680 1.00 82.75 299 LEU A N 1
ATOM 2377 C CA . LEU A 1 299 ? 22.359 -7.272 6.699 1.00 82.75 299 LEU A CA 1
ATOM 2378 C C . LEU A 1 299 ? 21.224 -8.132 6.140 1.00 82.75 299 LEU A C 1
ATOM 2380 O O . LEU A 1 299 ? 21.213 -9.331 6.390 1.00 82.75 299 LEU A O 1
ATOM 2384 N N . THR A 1 300 ? 20.332 -7.574 5.324 1.00 85.31 300 THR A N 1
ATOM 2385 C CA . THR A 1 300 ? 19.268 -8.335 4.651 1.00 85.31 300 THR A CA 1
ATOM 2386 C C . THR A 1 300 ? 19.829 -9.448 3.764 1.00 85.31 300 THR A C 1
ATOM 2388 O O . THR A 1 300 ? 19.306 -10.559 3.732 1.00 85.31 300 THR A O 1
ATOM 2391 N N . ALA A 1 301 ? 20.943 -9.187 3.076 1.00 89.62 301 ALA A N 1
ATOM 2392 C CA . ALA A 1 301 ? 21.590 -10.160 2.205 1.00 89.62 301 ALA A CA 1
ATOM 2393 C C . ALA A 1 301 ? 22.391 -11.245 2.953 1.00 89.62 301 ALA A C 1
ATOM 2395 O O . ALA A 1 301 ? 22.876 -12.182 2.312 1.00 89.62 301 ALA A O 1
ATOM 2396 N N . ARG A 1 302 ? 22.589 -11.127 4.276 1.00 89.19 302 ARG A N 1
ATOM 2397 C CA . ARG A 1 302 ? 23.600 -11.908 5.017 1.00 89.19 302 ARG A CA 1
ATOM 2398 C C . ARG A 1 302 ? 23.368 -13.415 4.992 1.00 89.19 302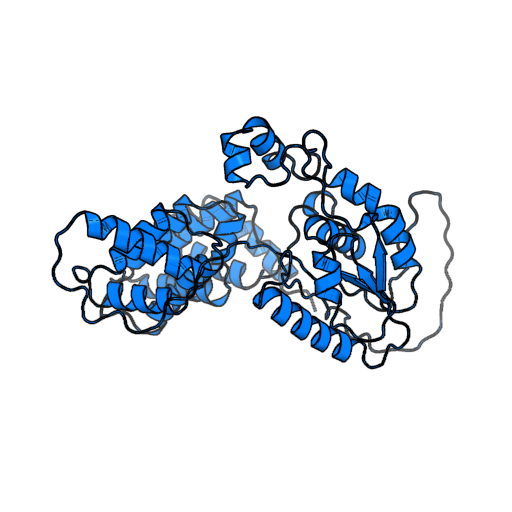 ARG A C 1
ATOM 2400 O O . ARG A 1 302 ? 24.335 -14.165 4.898 1.00 89.19 302 ARG A O 1
ATOM 2407 N N . HIS A 1 303 ? 22.105 -13.835 5.043 1.00 90.38 303 HIS A N 1
ATOM 2408 C CA . HIS A 1 303 ? 21.712 -15.248 5.102 1.00 90.38 303 HIS A CA 1
ATOM 2409 C C . HIS A 1 303 ? 21.596 -15.896 3.719 1.00 90.38 303 HIS A C 1
ATOM 2411 O O . HIS A 1 303 ? 21.530 -17.119 3.604 1.00 90.38 303 HIS A O 1
ATOM 2417 N N . ILE A 1 304 ? 21.587 -15.093 2.651 1.00 88.88 304 ILE A N 1
ATOM 2418 C CA . ILE A 1 304 ? 21.578 -15.595 1.275 1.00 88.88 304 ILE A CA 1
ATOM 2419 C C . ILE A 1 304 ? 22.916 -16.301 1.030 1.00 88.88 304 ILE A C 1
ATOM 2421 O O . ILE A 1 304 ? 23.954 -15.739 1.386 1.00 88.88 304 ILE A O 1
ATOM 2425 N N . GLY A 1 305 ? 22.884 -17.506 0.441 1.00 80.00 305 GLY A N 1
ATOM 2426 C CA . GLY A 1 305 ? 23.992 -18.473 0.387 1.00 80.00 305 GLY A CA 1
ATOM 2427 C C . GLY A 1 305 ? 25.298 -18.000 -0.276 1.00 80.00 305 GLY A C 1
ATOM 2428 O O . GLY A 1 305 ? 25.583 -16.808 -0.390 1.00 80.00 305 GLY A O 1
ATOM 2429 N N . GLU A 1 306 ? 26.132 -18.945 -0.721 1.00 83.19 306 GLU A N 1
ATOM 2430 C CA . GLU A 1 306 ? 27.481 -18.695 -1.273 1.00 83.19 306 GLU A CA 1
ATOM 2431 C C . GLU A 1 306 ? 27.483 -18.058 -2.682 1.00 83.19 306 GLU A C 1
ATOM 2433 O O . GLU A 1 306 ? 28.182 -18.494 -3.593 1.00 83.19 306 GLU A O 1
ATOM 2438 N N . PHE A 1 307 ? 26.694 -17.006 -2.881 1.00 88.81 307 PHE A N 1
ATOM 2439 C CA . PHE A 1 307 ? 26.735 -16.161 -4.067 1.00 88.81 307 PHE A CA 1
ATOM 2440 C C . PHE A 1 307 ? 27.644 -14.949 -3.819 1.00 88.81 307 PHE A C 1
ATOM 2442 O O . PHE A 1 307 ? 27.616 -14.387 -2.715 1.00 88.81 307 PHE A O 1
ATOM 2449 N N . PRO A 1 308 ? 28.422 -14.498 -4.823 1.00 92.06 308 PRO A N 1
ATOM 2450 C CA . PRO A 1 308 ? 29.176 -13.254 -4.737 1.00 92.06 308 PRO A CA 1
ATOM 2451 C C . PRO A 1 308 ? 28.258 -12.078 -4.396 1.00 92.06 308 PRO A C 1
ATOM 2453 O O . PRO A 1 308 ? 27.272 -11.834 -5.093 1.00 92.06 308 PRO A O 1
ATOM 2456 N N . LYS A 1 309 ? 28.596 -11.353 -3.325 1.00 93.12 309 LYS A N 1
ATOM 2457 C CA . LYS A 1 309 ? 27.888 -10.147 -2.882 1.00 93.12 309 LYS A CA 1
ATOM 2458 C C . LYS A 1 309 ? 28.669 -8.918 -3.351 1.00 93.12 309 LYS A C 1
ATOM 2460 O O . LYS A 1 309 ? 29.833 -8.763 -2.986 1.00 93.12 309 LYS A O 1
ATOM 2465 N N . ILE A 1 310 ? 28.055 -8.079 -4.179 1.00 93.81 310 ILE A N 1
ATOM 2466 C CA . ILE A 1 310 ? 28.676 -6.903 -4.803 1.00 93.81 310 ILE A CA 1
ATOM 2467 C C . ILE A 1 310 ? 27.936 -5.654 -4.332 1.00 93.81 310 ILE A C 1
ATOM 2469 O O . ILE A 1 310 ? 26.717 -5.570 -4.434 1.00 93.81 310 ILE A O 1
ATOM 2473 N N . GLN A 1 311 ? 28.671 -4.669 -3.829 1.00 95.25 311 GLN A N 1
ATOM 2474 C CA . GLN A 1 311 ? 28.085 -3.421 -3.347 1.00 95.25 311 GLN A CA 1
ATOM 2475 C C . GLN A 1 311 ? 28.169 -2.339 -4.417 1.00 95.25 311 GLN A C 1
ATOM 2477 O O . GLN A 1 311 ? 29.240 -2.080 -4.966 1.00 95.25 311 GLN A O 1
ATOM 2482 N N . TRP A 1 312 ? 27.049 -1.669 -4.664 1.00 94.12 312 TRP A N 1
ATOM 2483 C CA . TRP A 1 312 ? 26.952 -0.544 -5.583 1.00 94.12 312 TRP A CA 1
ATOM 2484 C C . TRP A 1 312 ? 26.486 0.692 -4.831 1.00 94.12 312 TRP A C 1
ATOM 2486 O O . TRP A 1 312 ? 25.351 0.763 -4.373 1.00 94.12 312 TRP A O 1
ATOM 2496 N N . ARG A 1 313 ? 27.334 1.722 -4.781 1.00 91.06 313 ARG A N 1
ATOM 2497 C CA . ARG A 1 313 ? 26.937 3.036 -4.248 1.00 91.06 313 ARG A CA 1
ATOM 2498 C C . ARG A 1 313 ? 25.793 3.658 -5.050 1.00 91.06 313 ARG A C 1
ATOM 2500 O O . ARG A 1 313 ? 24.947 4.353 -4.510 1.00 91.06 313 ARG A O 1
ATOM 2507 N N . ALA A 1 314 ? 25.726 3.353 -6.344 1.00 92.75 314 ALA A N 1
ATOM 2508 C CA . ALA A 1 314 ? 24.619 3.760 -7.200 1.00 92.75 314 ALA A CA 1
ATOM 2509 C C . ALA A 1 314 ? 23.267 3.132 -6.803 1.00 92.75 314 ALA A C 1
ATOM 2511 O O . ALA A 1 314 ? 22.246 3.636 -7.252 1.00 92.75 314 ALA A O 1
ATOM 2512 N N . LEU A 1 315 ? 23.243 2.104 -5.944 1.00 92.50 315 LEU A N 1
ATOM 2513 C CA . LEU A 1 315 ? 22.023 1.533 -5.364 1.00 92.50 315 LEU A CA 1
ATOM 2514 C C . LEU A 1 315 ? 21.648 2.145 -4.003 1.00 92.50 315 LEU A C 1
ATOM 2516 O O . LEU A 1 315 ? 20.686 1.689 -3.391 1.00 92.50 315 LEU A O 1
ATOM 2520 N N . ASP A 1 316 ? 22.395 3.135 -3.499 1.00 89.38 316 ASP A N 1
ATOM 2521 C CA . ASP A 1 316 ? 22.054 3.830 -2.251 1.00 89.38 316 ASP A CA 1
ATOM 2522 C C . ASP A 1 316 ? 20.737 4.602 -2.383 1.00 89.38 316 ASP A C 1
ATOM 2524 O O . ASP A 1 316 ? 20.337 4.987 -3.488 1.00 89.38 316 ASP A O 1
ATOM 2528 N N . GLU A 1 317 ? 20.075 4.805 -1.241 1.00 86.94 317 GLU A N 1
ATOM 2529 C CA . GLU A 1 317 ? 18.757 5.434 -1.153 1.00 86.94 317 GLU A CA 1
ATOM 2530 C C . GLU A 1 317 ? 18.764 6.822 -1.787 1.00 86.94 317 GLU A C 1
ATOM 2532 O O . GLU A 1 317 ? 19.812 7.462 -1.904 1.00 86.94 317 GLU A O 1
ATOM 2537 N N . ILE A 1 318 ? 17.585 7.264 -2.231 1.00 87.31 318 ILE A N 1
ATOM 2538 C CA . ILE A 1 318 ? 17.408 8.647 -2.654 1.00 87.31 318 ILE A CA 1
ATOM 2539 C C . ILE A 1 318 ? 17.823 9.572 -1.509 1.00 87.31 318 ILE A C 1
ATOM 2541 O O . ILE A 1 318 ? 17.328 9.460 -0.392 1.00 87.31 318 ILE A O 1
ATOM 2545 N N . ASN A 1 319 ? 18.753 10.476 -1.786 1.00 86.69 319 ASN A N 1
ATOM 2546 C CA . ASN A 1 319 ? 19.216 11.435 -0.795 1.00 86.69 319 ASN A CA 1
ATOM 2547 C C . ASN A 1 319 ? 18.147 12.524 -0.597 1.00 86.69 319 ASN A C 1
ATOM 2549 O O . ASN A 1 319 ? 17.933 13.334 -1.504 1.00 86.69 319 ASN A O 1
ATOM 2553 N N . ALA A 1 320 ? 17.480 12.559 0.561 1.00 82.69 320 ALA A N 1
ATOM 2554 C CA . ALA A 1 320 ? 16.478 13.579 0.880 1.00 82.69 320 ALA A CA 1
ATOM 2555 C C . ALA A 1 320 ? 17.105 14.867 1.453 1.00 82.69 320 ALA A C 1
ATOM 2557 O O . ALA A 1 320 ? 16.405 15.840 1.742 1.00 82.69 320 ALA A O 1
ATOM 2558 N N . GLY A 1 321 ? 18.434 14.933 1.540 1.00 90.62 321 GLY A N 1
ATOM 2559 C CA . GLY A 1 321 ? 19.197 16.145 1.795 1.00 90.62 321 GLY A CA 1
ATOM 2560 C C . GLY A 1 321 ? 18.886 16.737 3.162 1.00 90.62 321 GLY A C 1
ATOM 2561 O O . GLY A 1 321 ? 19.096 16.110 4.193 1.00 90.62 321 GLY A O 1
ATOM 2562 N N . VAL A 1 322 ? 18.397 17.978 3.186 1.00 81.06 322 VAL A N 1
ATOM 2563 C CA . VAL A 1 322 ? 18.004 18.646 4.443 1.00 81.06 322 VAL A CA 1
ATOM 2564 C C . VAL A 1 322 ? 16.836 17.931 5.133 1.00 81.06 322 VAL A C 1
ATOM 2566 O O . VAL A 1 322 ? 16.684 18.064 6.343 1.00 81.06 322 VAL A O 1
ATOM 2569 N N . CYS A 1 323 ? 16.044 17.163 4.386 1.00 74.56 323 CYS A N 1
ATOM 2570 C CA . CYS A 1 323 ? 14.927 16.386 4.911 1.00 74.56 323 CYS A CA 1
ATOM 2571 C C . CYS A 1 323 ? 15.337 14.985 5.403 1.00 74.56 323 CYS A C 1
ATOM 2573 O O . CYS A 1 323 ? 14.470 14.239 5.852 1.00 74.56 323 CYS A O 1
ATOM 2575 N N . ASP A 1 324 ? 16.618 14.604 5.320 1.00 74.75 324 ASP A N 1
ATOM 2576 C CA . ASP A 1 324 ? 17.087 13.315 5.840 1.00 74.75 324 ASP A CA 1
ATOM 2577 C C . ASP A 1 324 ? 16.831 13.218 7.352 1.00 74.75 324 ASP A C 1
ATOM 2579 O O . ASP A 1 324 ? 17.202 14.103 8.126 1.00 74.75 324 ASP A O 1
ATOM 2583 N N . GLY A 1 325 ? 16.212 12.116 7.779 1.00 69.44 325 GLY A N 1
ATOM 2584 C CA . GLY A 1 325 ? 15.884 11.866 9.184 1.00 69.44 325 GLY A CA 1
ATOM 2585 C C . GLY A 1 325 ? 14.668 12.633 9.708 1.00 69.44 325 GLY A C 1
ATOM 2586 O O . GLY A 1 325 ? 14.366 12.502 10.889 1.00 69.44 325 GLY A O 1
ATOM 2587 N N . MET A 1 326 ? 13.976 13.400 8.858 1.00 70.94 326 MET A N 1
ATOM 2588 C CA . MET A 1 326 ? 12.679 13.992 9.187 1.00 70.94 326 MET A CA 1
ATOM 2589 C C . MET A 1 326 ? 11.544 13.074 8.743 1.00 70.94 326 MET A C 1
ATOM 2591 O O . MET A 1 326 ? 11.590 12.491 7.656 1.00 70.94 326 MET A O 1
ATOM 2595 N N . THR A 1 327 ? 10.481 13.007 9.537 1.00 70.81 327 THR A N 1
ATOM 2596 C CA . THR A 1 327 ? 9.228 12.389 9.094 1.00 70.81 327 THR A CA 1
ATOM 2597 C C . THR A 1 327 ? 8.516 13.288 8.082 1.00 70.81 327 THR A C 1
ATOM 2599 O O . THR A 1 327 ? 8.761 14.495 7.990 1.00 70.81 327 THR A O 1
ATOM 2602 N N . TYR A 1 328 ? 7.583 12.731 7.309 1.00 65.69 328 TYR A N 1
ATOM 2603 C CA . TYR A 1 328 ? 6.785 13.543 6.387 1.00 65.69 328 TYR A CA 1
ATOM 2604 C C . TYR A 1 328 ? 5.960 14.616 7.105 1.00 65.69 328 TYR A C 1
ATOM 2606 O O . TYR A 1 328 ? 5.799 15.713 6.566 1.00 65.69 328 TYR A O 1
ATOM 2614 N N . GLU A 1 329 ? 5.478 14.336 8.317 1.00 67.00 329 GLU A N 1
ATOM 2615 C CA . GLU A 1 329 ? 4.770 15.315 9.144 1.00 67.00 329 GLU A CA 1
ATOM 2616 C C . GLU A 1 329 ? 5.685 16.462 9.568 1.00 67.00 329 GLU A C 1
ATOM 2618 O O . GLU A 1 329 ? 5.302 17.632 9.491 1.00 67.00 329 GLU A O 1
ATOM 2623 N N . GLU A 1 330 ? 6.921 16.144 9.953 1.00 65.00 330 GLU A N 1
ATOM 2624 C CA . GLU A 1 330 ? 7.933 17.139 10.285 1.00 65.00 330 GLU A CA 1
ATOM 2625 C C . GLU A 1 330 ? 8.297 17.988 9.068 1.00 65.00 330 GLU A C 1
ATOM 2627 O O . GLU A 1 330 ? 8.383 19.209 9.192 1.00 65.00 330 GLU A O 1
ATOM 2632 N N . ILE A 1 331 ? 8.428 17.392 7.879 1.00 73.38 331 ILE A N 1
ATOM 2633 C CA . ILE A 1 331 ? 8.651 18.140 6.632 1.00 73.38 331 ILE A CA 1
ATOM 2634 C C . ILE A 1 331 ? 7.440 19.032 6.331 1.00 73.38 331 ILE A C 1
ATOM 2636 O O . ILE A 1 331 ? 7.612 20.208 6.026 1.00 73.38 331 ILE A O 1
ATOM 2640 N N . LYS A 1 332 ? 6.209 18.531 6.471 1.00 77.38 332 LYS A N 1
ATOM 2641 C CA . LYS A 1 332 ? 4.978 19.309 6.245 1.00 77.38 332 LYS A CA 1
ATOM 2642 C C . LYS A 1 332 ? 4.862 20.493 7.205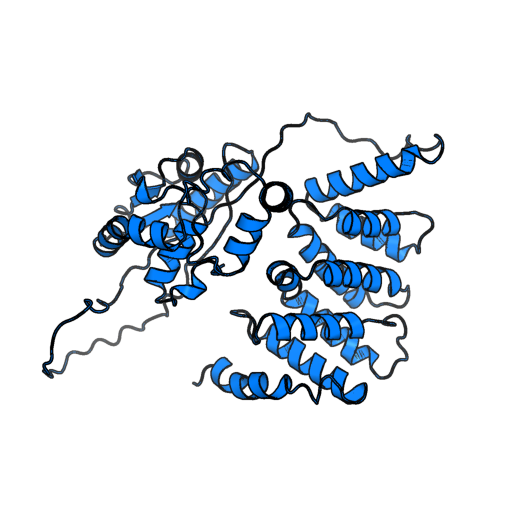 1.00 77.38 332 LYS A C 1
ATOM 2644 O O . LYS A 1 332 ? 4.457 21.579 6.795 1.00 77.38 332 LYS A O 1
ATOM 2649 N N . LYS A 1 333 ? 5.225 20.297 8.474 1.00 83.00 333 LYS A N 1
ATOM 2650 C CA . LYS A 1 333 ? 5.163 21.322 9.522 1.00 83.00 333 LYS A CA 1
ATOM 2651 C C . LYS A 1 333 ? 6.295 22.343 9.408 1.00 83.00 333 LYS A C 1
ATOM 2653 O O . LYS A 1 333 ? 6.046 23.541 9.519 1.00 83.00 333 LYS A O 1
ATOM 2658 N N . ASN A 1 334 ? 7.526 21.877 9.210 1.00 81.75 334 ASN A N 1
ATOM 2659 C CA . ASN A 1 334 ? 8.730 22.707 9.272 1.00 81.75 334 ASN A CA 1
ATOM 2660 C C . ASN A 1 334 ? 9.125 23.280 7.900 1.00 81.75 334 ASN A C 1
ATOM 2662 O O . ASN A 1 334 ? 9.772 24.323 7.841 1.00 81.75 334 ASN A O 1
ATOM 2666 N N . MET A 1 335 ? 8.747 22.615 6.804 1.00 83.94 335 MET A N 1
ATOM 2667 C CA . MET A 1 335 ? 9.091 22.964 5.418 1.00 83.94 335 MET A CA 1
ATOM 2668 C C . MET A 1 335 ? 7.888 22.757 4.462 1.00 83.94 335 MET A C 1
ATOM 2670 O O . MET A 1 335 ? 7.974 21.987 3.501 1.00 83.94 335 MET A O 1
ATOM 2674 N N . PRO A 1 336 ? 6.746 23.443 4.680 1.00 87.00 336 PRO A N 1
ATOM 2675 C CA . PRO A 1 336 ? 5.512 23.216 3.916 1.00 87.00 336 PRO A CA 1
ATOM 2676 C C . PRO A 1 336 ? 5.659 23.480 2.410 1.00 87.00 336 PRO A C 1
ATOM 2678 O O . PRO A 1 336 ? 4.994 22.832 1.603 1.00 87.00 336 PRO A O 1
ATOM 2681 N N . GLU A 1 337 ? 6.531 24.410 2.014 1.00 87.38 337 GLU A N 1
ATOM 2682 C CA . GLU A 1 337 ? 6.822 24.683 0.600 1.00 87.38 337 GLU A CA 1
ATOM 2683 C C . GLU A 1 337 ? 7.462 23.470 -0.087 1.00 87.38 337 GLU A C 1
ATOM 2685 O O . GLU A 1 337 ? 7.031 23.082 -1.171 1.00 87.38 337 GLU A O 1
ATOM 2690 N N . GLU A 1 338 ? 8.418 22.818 0.579 1.00 83.62 338 GLU A N 1
ATOM 2691 C CA . GLU A 1 338 ? 9.093 21.616 0.084 1.00 83.62 338 GLU A CA 1
ATOM 2692 C C . GLU A 1 338 ? 8.133 20.427 -0.009 1.00 83.62 338 GLU A C 1
ATOM 2694 O O . GLU A 1 338 ? 8.095 19.720 -1.019 1.00 83.62 338 GLU A O 1
ATOM 2699 N N . TYR A 1 339 ? 7.288 20.254 1.012 1.00 78.25 339 TYR A N 1
ATOM 2700 C CA . TYR A 1 339 ? 6.239 19.236 1.019 1.00 78.25 339 TYR A CA 1
ATOM 2701 C C . TYR A 1 339 ? 5.282 19.400 -0.175 1.00 78.25 339 TYR A C 1
ATOM 2703 O O . TYR A 1 339 ? 5.033 18.447 -0.920 1.00 78.25 339 TYR A O 1
ATOM 2711 N N . ASN A 1 340 ? 4.789 20.621 -0.404 1.00 82.31 340 ASN A N 1
ATOM 2712 C CA . ASN A 1 340 ? 3.864 20.921 -1.498 1.00 82.31 340 ASN A CA 1
ATOM 2713 C C . ASN A 1 340 ? 4.529 20.798 -2.876 1.00 82.31 340 ASN A C 1
ATOM 2715 O O . ASN A 1 340 ? 3.924 20.263 -3.810 1.00 82.31 340 ASN A O 1
ATOM 2719 N N . ALA A 1 341 ? 5.777 21.254 -3.015 1.00 82.12 341 ALA A N 1
ATOM 2720 C CA . ALA A 1 341 ? 6.532 21.140 -4.259 1.00 82.12 341 ALA A CA 1
ATOM 2721 C C . ALA A 1 341 ? 6.746 19.669 -4.643 1.00 82.12 341 ALA A C 1
ATOM 2723 O O . ALA A 1 341 ? 6.522 19.288 -5.796 1.00 82.12 341 ALA A O 1
ATOM 2724 N N . ARG A 1 342 ? 7.076 18.821 -3.661 1.00 84.06 342 ARG A N 1
ATOM 2725 C CA . ARG A 1 342 ? 7.175 17.373 -3.854 1.00 84.06 342 ARG A CA 1
ATOM 2726 C C . ARG A 1 342 ? 5.846 16.727 -4.218 1.00 84.06 342 ARG A C 1
ATOM 2728 O O . ARG A 1 342 ? 5.831 15.856 -5.083 1.00 84.06 342 ARG A O 1
ATOM 2735 N N . LYS A 1 343 ? 4.746 17.125 -3.569 1.00 79.94 343 LYS A N 1
ATOM 2736 C CA . LYS A 1 343 ? 3.402 16.607 -3.878 1.00 79.94 343 LYS A CA 1
ATOM 2737 C C . LYS A 1 343 ? 2.975 16.959 -5.308 1.00 79.94 343 LYS A C 1
ATOM 2739 O O . LYS A 1 343 ? 2.344 16.147 -5.969 1.00 79.94 343 LYS A O 1
ATOM 2744 N N . THR A 1 344 ? 3.366 18.136 -5.798 1.00 85.62 344 THR A N 1
ATOM 2745 C CA . THR A 1 344 ? 2.977 18.635 -7.127 1.00 85.62 344 THR A CA 1
ATOM 2746 C C . THR A 1 344 ? 3.677 17.903 -8.278 1.00 85.62 344 THR A C 1
ATOM 2748 O O . THR A 1 344 ? 3.033 17.558 -9.265 1.00 85.62 344 THR A O 1
ATOM 2751 N N . ASP A 1 345 ? 4.990 17.669 -8.188 1.00 83.94 345 ASP A N 1
ATOM 2752 C CA . ASP A 1 345 ? 5.740 16.911 -9.202 1.00 83.94 345 ASP A CA 1
ATOM 2753 C C . ASP A 1 345 ? 6.815 16.060 -8.522 1.00 83.94 345 ASP A C 1
ATOM 2755 O O . ASP A 1 345 ? 7.987 16.427 -8.460 1.00 83.94 345 ASP A O 1
ATOM 2759 N N . LYS A 1 346 ? 6.411 14.893 -8.011 1.00 84.44 346 LYS A N 1
ATOM 2760 C CA . LYS A 1 346 ? 7.296 13.970 -7.284 1.00 84.44 346 LYS A CA 1
ATOM 2761 C C . LYS A 1 346 ? 8.465 13.463 -8.135 1.00 84.44 346 LYS A C 1
ATOM 2763 O O . LYS A 1 346 ? 9.519 13.138 -7.593 1.00 84.44 346 LYS A O 1
ATOM 2768 N N . LEU A 1 347 ? 8.289 13.393 -9.457 1.00 82.44 347 LEU A N 1
ATOM 2769 C CA . LEU A 1 347 ? 9.334 12.958 -10.382 1.00 82.44 347 LEU A CA 1
ATOM 2770 C C . LEU A 1 347 ? 10.461 13.996 -10.471 1.00 82.44 347 LEU A C 1
ATOM 2772 O O . LEU A 1 347 ? 11.638 13.635 -10.409 1.00 82.44 347 LEU A O 1
ATOM 2776 N N . ARG A 1 348 ? 10.106 15.274 -10.658 1.00 86.00 348 ARG A N 1
ATOM 2777 C CA . ARG A 1 348 ? 11.077 16.360 -10.891 1.00 86.00 348 ARG A CA 1
ATOM 2778 C C . ARG A 1 348 ? 11.502 17.095 -9.636 1.00 86.00 348 ARG A C 1
ATOM 2780 O O . ARG A 1 348 ? 12.548 17.743 -9.659 1.00 86.00 348 ARG A O 1
ATOM 2787 N N . TYR A 1 349 ? 10.703 17.038 -8.578 1.00 88.56 349 TYR A N 1
ATOM 2788 C CA . TYR A 1 349 ? 11.034 17.681 -7.322 1.00 88.56 349 TYR A CA 1
ATOM 2789 C C . TYR A 1 349 ? 12.372 17.163 -6.807 1.00 88.56 349 TYR A C 1
ATOM 2791 O O . TYR A 1 349 ? 12.604 15.956 -6.715 1.00 88.56 349 TYR A O 1
ATOM 2799 N N . ARG A 1 350 ? 13.249 18.105 -6.473 1.00 90.69 350 ARG A N 1
ATOM 2800 C CA . ARG A 1 350 ? 14.573 17.838 -5.939 1.00 90.69 350 ARG A CA 1
ATOM 2801 C C . ARG A 1 350 ? 14.611 18.326 -4.507 1.00 90.69 350 ARG A C 1
ATOM 2803 O O . ARG A 1 350 ? 14.430 19.519 -4.277 1.00 90.69 350 ARG A O 1
ATOM 2810 N N . TYR A 1 351 ? 14.906 17.426 -3.578 1.00 85.38 351 TYR A N 1
ATOM 2811 C CA . TYR A 1 351 ? 15.087 17.814 -2.187 1.00 85.38 351 TYR A CA 1
ATOM 2812 C C . TYR A 1 351 ? 16.203 18.867 -2.044 1.00 85.38 351 TYR A C 1
ATOM 2814 O O . TYR A 1 351 ? 17.226 18.779 -2.741 1.00 85.38 351 TYR A O 1
ATOM 2822 N N . PRO A 1 352 ? 16.076 19.845 -1.127 1.00 84.38 352 PRO A N 1
ATOM 2823 C CA . PRO A 1 352 ? 17.145 20.788 -0.835 1.00 84.38 352 PRO A CA 1
ATOM 2824 C C . PRO A 1 352 ? 18.425 20.051 -0.439 1.00 84.38 352 PRO A C 1
ATOM 2826 O O . PRO A 1 352 ? 18.454 19.307 0.538 1.00 84.38 352 PRO A O 1
ATOM 2829 N N . ARG A 1 353 ? 19.502 20.270 -1.205 1.00 88.00 353 ARG A N 1
ATOM 2830 C CA . ARG A 1 353 ? 20.795 19.565 -1.062 1.00 88.00 353 ARG A CA 1
ATOM 2831 C C . ARG A 1 353 ? 20.716 18.038 -1.246 1.00 88.00 353 ARG A C 1
ATOM 2833 O O . ARG A 1 353 ? 21.653 17.349 -0.851 1.00 88.00 353 ARG A O 1
ATOM 2840 N N . GLY A 1 354 ? 19.645 17.542 -1.858 1.00 93.06 354 GLY A N 1
ATOM 2841 C CA . GLY A 1 354 ? 19.410 16.131 -2.138 1.00 93.06 354 GLY A CA 1
ATOM 2842 C C . GLY A 1 354 ? 19.198 15.839 -3.626 1.00 93.06 354 GLY A C 1
ATOM 2843 O O . GLY A 1 354 ? 19.650 16.571 -4.517 1.00 93.06 354 GLY A O 1
ATOM 2844 N N . GLU A 1 355 ? 18.513 14.732 -3.881 1.00 89.06 355 GLU A N 1
ATOM 2845 C CA . GLU A 1 355 ? 18.214 14.179 -5.200 1.00 89.06 355 GLU A CA 1
ATOM 2846 C C . GLU A 1 355 ? 16.726 14.337 -5.556 1.00 89.06 355 GLU A C 1
ATOM 2848 O O . GLU A 1 355 ? 15.860 14.522 -4.706 1.00 89.06 355 GLU A O 1
ATOM 2853 N N . SER A 1 356 ? 16.429 14.272 -6.847 1.00 90.12 356 SER A N 1
ATOM 2854 C CA . SER A 1 356 ? 15.107 13.991 -7.409 1.00 90.12 356 SER A CA 1
ATOM 2855 C C . SER A 1 356 ? 15.064 12.554 -7.929 1.00 90.12 356 SER A C 1
ATOM 2857 O O . SER A 1 356 ? 16.106 11.914 -8.098 1.00 90.12 356 SER A O 1
ATOM 2859 N N . TYR A 1 357 ? 13.877 12.048 -8.274 1.00 85.31 357 TYR A N 1
ATOM 2860 C CA . TYR A 1 357 ? 13.773 10.755 -8.962 1.00 85.31 357 TYR A CA 1
ATOM 2861 C C . TYR A 1 357 ? 14.542 10.742 -10.291 1.00 85.31 357 TYR A C 1
ATOM 2863 O O . TYR A 1 357 ? 15.132 9.723 -10.639 1.00 85.31 357 TYR A O 1
ATOM 2871 N N . LEU A 1 358 ? 14.593 11.867 -11.013 1.00 86.69 358 LEU A N 1
ATOM 2872 C CA . LEU A 1 358 ? 15.388 11.971 -12.240 1.00 86.69 358 LEU A CA 1
ATOM 2873 C C . LEU A 1 358 ? 16.892 11.805 -11.985 1.00 86.69 358 LEU A C 1
ATOM 2875 O O . LEU A 1 358 ? 17.571 11.168 -12.788 1.00 86.69 358 LEU A O 1
ATOM 2879 N N . ASP A 1 359 ? 17.405 12.315 -10.864 1.00 88.00 359 ASP A N 1
ATOM 2880 C CA . ASP A 1 359 ? 18.815 12.125 -10.500 1.00 88.00 359 ASP A CA 1
ATOM 2881 C C . ASP A 1 359 ? 19.110 10.675 -10.128 1.00 88.00 359 ASP A C 1
ATOM 2883 O O . ASP A 1 359 ? 20.148 10.144 -10.517 1.00 88.00 359 ASP A O 1
ATOM 2887 N N . VAL A 1 360 ? 18.178 10.018 -9.428 1.00 89.62 360 VAL A N 1
ATOM 2888 C CA . VAL A 1 360 ? 18.274 8.585 -9.123 1.00 89.62 360 VAL A CA 1
ATOM 2889 C C . VAL A 1 360 ? 18.315 7.772 -10.417 1.00 89.62 360 VAL A C 1
ATOM 2891 O O . VAL A 1 360 ? 19.200 6.938 -10.578 1.00 89.62 360 VAL A O 1
ATOM 2894 N N . ILE A 1 361 ? 17.419 8.046 -11.370 1.00 85.50 361 ILE A N 1
ATOM 2895 C CA . ILE A 1 361 ? 17.391 7.368 -12.677 1.00 85.50 361 ILE A CA 1
ATOM 2896 C C . ILE A 1 361 ? 18.721 7.556 -13.412 1.00 85.50 361 ILE A C 1
ATOM 2898 O O . ILE A 1 361 ? 19.303 6.584 -13.888 1.00 85.50 361 ILE A O 1
ATOM 2902 N N . GLN A 1 362 ? 19.243 8.784 -13.449 1.00 85.12 362 GLN A N 1
ATOM 2903 C CA . GLN A 1 362 ? 20.535 9.068 -14.070 1.00 85.12 362 GLN A CA 1
ATOM 2904 C C . GLN A 1 362 ? 21.687 8.333 -13.362 1.00 85.12 362 GLN A C 1
ATOM 2906 O O . GLN A 1 362 ? 22.565 7.770 -14.013 1.00 85.12 362 GLN A O 1
ATOM 2911 N N . ARG A 1 363 ? 21.687 8.291 -12.024 1.00 93.88 363 ARG A N 1
ATOM 2912 C CA . ARG A 1 363 ? 22.697 7.580 -11.224 1.00 93.88 363 ARG A CA 1
ATOM 2913 C C . ARG A 1 363 ? 22.646 6.062 -11.415 1.00 93.88 363 ARG A C 1
ATOM 2915 O O . ARG A 1 363 ? 23.673 5.405 -11.240 1.00 93.88 363 ARG A O 1
ATOM 2922 N N . LEU A 1 364 ? 21.489 5.505 -11.770 1.00 90.88 364 LEU A N 1
ATOM 2923 C CA . LEU A 1 364 ? 21.306 4.072 -12.002 1.00 90.88 364 LEU A CA 1
ATOM 2924 C C . LEU A 1 364 ? 21.752 3.604 -13.390 1.00 90.88 364 LEU A C 1
ATOM 2926 O O . LEU A 1 364 ? 21.899 2.400 -13.581 1.00 90.88 364 LEU A O 1
ATOM 2930 N N . GLU A 1 365 ? 22.043 4.506 -14.331 1.00 85.19 365 GLU A N 1
ATOM 2931 C CA . GLU A 1 365 ? 22.472 4.151 -15.692 1.00 85.19 365 GLU A CA 1
ATOM 2932 C C . GLU A 1 365 ? 23.649 3.145 -15.724 1.00 85.19 365 GLU A C 1
ATOM 2934 O O . GLU A 1 365 ? 23.533 2.123 -16.404 1.00 85.19 365 GLU A O 1
ATOM 2939 N N . PRO A 1 366 ? 24.737 3.299 -14.935 1.00 84.31 366 PRO A N 1
ATOM 2940 C CA . PRO A 1 366 ? 25.817 2.310 -14.908 1.00 84.31 366 PRO A CA 1
ATOM 2941 C C . PRO A 1 366 ? 25.392 0.948 -14.340 1.00 84.31 366 PRO A C 1
ATOM 2943 O O . PRO A 1 366 ? 25.930 -0.080 -14.749 1.00 84.31 366 PRO A O 1
ATOM 2946 N N . VAL A 1 367 ? 24.439 0.933 -13.400 1.00 88.12 367 VAL A N 1
ATOM 2947 C CA . VAL A 1 367 ? 23.895 -0.302 -12.810 1.00 88.12 367 VAL A CA 1
ATOM 2948 C C . VAL A 1 367 ? 23.055 -1.037 -13.846 1.00 88.12 367 VAL A C 1
ATOM 2950 O O . VAL A 1 367 ? 23.209 -2.242 -14.002 1.00 88.12 367 VAL A O 1
ATOM 2953 N N . ILE A 1 368 ? 22.210 -0.311 -14.578 1.00 84.06 368 ILE A N 1
ATOM 2954 C CA . ILE A 1 368 ? 21.369 -0.848 -15.650 1.00 84.06 368 ILE A CA 1
ATOM 2955 C C . ILE A 1 368 ? 22.233 -1.488 -16.738 1.00 84.06 368 ILE A C 1
ATOM 2957 O O . ILE A 1 368 ? 22.035 -2.658 -17.055 1.00 84.06 368 ILE A O 1
ATOM 2961 N N . ILE A 1 369 ? 23.249 -0.774 -17.232 1.00 81.38 369 ILE A N 1
ATOM 2962 C CA . ILE A 1 369 ? 24.182 -1.296 -18.243 1.00 81.38 369 ILE A CA 1
ATOM 2963 C C . ILE A 1 369 ? 24.858 -2.583 -17.756 1.00 81.38 369 ILE A C 1
ATOM 2965 O O . ILE A 1 369 ? 25.041 -3.534 -18.519 1.00 81.38 369 ILE A O 1
ATOM 2969 N N . GLU A 1 370 ? 25.258 -2.628 -16.483 1.00 84.81 370 GLU A N 1
ATOM 2970 C CA . GLU A 1 370 ? 25.863 -3.827 -15.920 1.00 84.81 370 GLU A CA 1
ATOM 2971 C C . GLU A 1 370 ? 24.848 -4.970 -15.819 1.00 84.81 370 GLU A C 1
ATOM 2973 O O . GLU A 1 370 ? 25.188 -6.085 -16.205 1.00 84.81 370 GLU A O 1
ATOM 2978 N N . LEU A 1 371 ? 23.617 -4.707 -15.359 1.00 85.81 371 LEU A N 1
ATOM 2979 C CA . LEU A 1 371 ? 22.540 -5.700 -15.266 1.00 85.81 371 LEU A CA 1
ATOM 2980 C C . LEU A 1 371 ? 22.217 -6.305 -16.635 1.00 85.81 371 LEU A C 1
ATOM 2982 O O . LEU A 1 371 ? 22.143 -7.526 -16.747 1.00 85.81 371 LEU A O 1
ATOM 2986 N N . GLU A 1 372 ? 22.103 -5.486 -17.681 1.00 83.25 372 GLU A N 1
ATOM 2987 C CA . GLU A 1 372 ? 21.863 -5.950 -19.054 1.00 83.25 372 GLU A CA 1
ATOM 2988 C C . GLU A 1 372 ? 23.012 -6.810 -19.603 1.00 83.25 372 GLU A C 1
ATOM 2990 O O . GLU A 1 372 ? 22.804 -7.694 -20.438 1.00 83.25 372 GLU A O 1
ATOM 2995 N N . ARG A 1 373 ? 24.243 -6.583 -19.128 1.00 88.94 373 ARG A N 1
ATOM 2996 C CA . ARG A 1 373 ? 25.415 -7.372 -19.530 1.00 88.94 373 ARG A CA 1
ATOM 2997 C C . ARG A 1 373 ? 25.476 -8.736 -18.840 1.00 88.94 373 ARG A C 1
ATOM 2999 O O . ARG A 1 373 ? 26.167 -9.636 -19.335 1.00 88.94 373 ARG A O 1
ATOM 3006 N N . GLN A 1 374 ? 24.803 -8.908 -17.703 1.00 83.38 374 GLN A N 1
ATOM 3007 C CA . GLN A 1 374 ? 24.847 -10.159 -16.953 1.00 83.38 374 GLN A CA 1
ATOM 3008 C C . GLN A 1 374 ? 24.074 -11.265 -17.675 1.00 83.38 374 GLN A C 1
ATOM 3010 O O . GLN A 1 374 ? 22.911 -11.133 -18.034 1.00 83.38 374 GLN A O 1
ATOM 3015 N N . ARG A 1 375 ? 24.739 -12.409 -17.866 1.00 82.38 375 ARG A N 1
ATOM 3016 C CA . ARG A 1 375 ? 24.113 -13.633 -18.405 1.00 82.38 375 ARG A CA 1
ATOM 3017 C C . ARG A 1 375 ? 23.611 -14.572 -17.311 1.00 82.38 375 ARG A C 1
ATOM 3019 O O . ARG A 1 375 ? 22.871 -15.508 -17.599 1.00 82.38 375 ARG A O 1
ATOM 3026 N N . ALA A 1 376 ? 24.069 -14.357 -16.082 1.00 84.44 376 ALA A N 1
ATOM 3027 C CA . ALA A 1 376 ? 23.646 -15.097 -14.906 1.00 84.44 376 ALA A CA 1
ATOM 3028 C C . ALA A 1 376 ? 22.631 -14.271 -14.099 1.00 84.44 376 ALA A C 1
ATOM 3030 O O . ALA A 1 376 ? 22.659 -13.043 -14.183 1.00 84.44 376 ALA A O 1
ATOM 3031 N N . PRO A 1 377 ? 21.765 -14.916 -13.298 1.00 86.00 377 PRO A N 1
ATOM 3032 C CA . PRO A 1 377 ? 20.806 -14.202 -12.466 1.00 86.00 377 PRO A CA 1
ATOM 3033 C C . PRO A 1 377 ? 21.484 -13.229 -11.497 1.00 86.00 377 PRO A C 1
ATOM 3035 O O . PRO A 1 377 ? 22.472 -13.568 -10.839 1.00 86.00 377 PRO A O 1
ATOM 3038 N N . VAL A 1 378 ? 20.907 -12.038 -11.370 1.00 87.94 378 VAL A N 1
ATOM 3039 C CA . VAL A 1 378 ? 21.294 -11.047 -10.365 1.00 87.94 378 VAL A CA 1
ATOM 3040 C C . VAL A 1 378 ? 20.112 -10.812 -9.439 1.00 87.94 378 VAL A C 1
ATOM 3042 O O . VAL A 1 378 ? 18.990 -10.588 -9.897 1.00 87.94 378 VAL A O 1
ATOM 3045 N N . VAL A 1 379 ? 20.369 -10.864 -8.137 1.00 90.69 379 VAL A N 1
ATOM 3046 C CA . VAL A 1 379 ? 19.413 -10.458 -7.104 1.00 90.69 379 VAL A CA 1
ATOM 3047 C C . VAL A 1 379 ? 19.812 -9.074 -6.629 1.00 90.69 379 VAL A C 1
ATOM 3049 O O . VAL A 1 379 ? 20.919 -8.909 -6.126 1.00 90.69 379 VAL A O 1
ATOM 3052 N N . VAL A 1 380 ? 18.928 -8.092 -6.773 1.00 90.44 380 VAL A N 1
ATOM 3053 C CA . VAL A 1 380 ? 19.190 -6.719 -6.325 1.00 90.44 380 VAL A CA 1
ATOM 3054 C C . VAL A 1 380 ? 18.431 -6.459 -5.027 1.00 90.44 380 VAL A C 1
ATOM 3056 O O . VAL A 1 380 ? 17.216 -6.638 -4.966 1.00 90.44 380 VAL A O 1
ATOM 3059 N N . ILE A 1 381 ? 19.158 -6.030 -3.994 1.00 88.75 381 ILE A N 1
ATOM 3060 C CA . ILE A 1 381 ? 18.635 -5.635 -2.682 1.00 88.75 381 ILE A CA 1
ATOM 3061 C C . ILE A 1 381 ? 18.991 -4.163 -2.472 1.00 88.75 381 ILE A C 1
ATOM 3063 O O . ILE A 1 381 ? 20.150 -3.803 -2.249 1.00 88.75 381 ILE A O 1
ATOM 3067 N N . ALA A 1 382 ? 17.991 -3.300 -2.584 1.00 87.56 382 ALA A N 1
ATOM 3068 C CA . ALA A 1 382 ? 18.154 -1.853 -2.545 1.00 87.56 382 ALA A CA 1
ATOM 3069 C C . ALA A 1 382 ? 16.931 -1.201 -1.885 1.00 87.56 382 ALA A C 1
ATOM 3071 O O . ALA A 1 382 ? 16.176 -1.853 -1.169 1.00 87.56 382 ALA A O 1
ATOM 3072 N N . HIS A 1 383 ? 16.749 0.093 -2.121 1.00 82.88 383 HIS A N 1
ATOM 3073 C CA . HIS A 1 383 ? 15.745 0.917 -1.447 1.00 82.88 383 HIS A CA 1
ATOM 3074 C C . HIS A 1 383 ? 14.569 1.209 -2.365 1.00 82.88 383 HIS A C 1
ATOM 3076 O O . HIS A 1 383 ? 14.714 1.175 -3.586 1.00 82.88 383 HIS A O 1
ATOM 3082 N N . GLN A 1 384 ? 13.416 1.543 -1.795 1.00 80.56 384 GLN A N 1
ATOM 3083 C CA . GLN A 1 384 ? 12.149 1.655 -2.523 1.00 80.56 384 GLN A CA 1
ATOM 3084 C C . GLN A 1 384 ? 12.234 2.535 -3.782 1.00 80.56 384 GLN A C 1
ATOM 3086 O O . GLN A 1 384 ? 11.923 2.069 -4.875 1.00 80.56 384 GLN A O 1
ATOM 3091 N N . ALA A 1 385 ? 12.729 3.773 -3.671 1.00 82.50 385 ALA A N 1
ATOM 3092 C CA . ALA A 1 385 ? 12.848 4.680 -4.821 1.00 82.50 385 ALA A CA 1
ATOM 3093 C C . ALA A 1 385 ? 13.775 4.133 -5.928 1.00 82.50 385 ALA A C 1
ATOM 3095 O O . ALA A 1 385 ? 13.498 4.296 -7.116 1.00 82.50 385 ALA A O 1
ATOM 3096 N N . VAL A 1 386 ? 14.853 3.448 -5.536 1.00 88.56 386 VAL A N 1
ATOM 3097 C CA . VAL A 1 386 ? 15.823 2.833 -6.453 1.00 88.56 386 VAL A CA 1
ATOM 3098 C C . VAL A 1 386 ? 15.213 1.626 -7.163 1.00 88.56 386 VAL A C 1
ATOM 3100 O O . VAL A 1 386 ? 15.340 1.493 -8.377 1.00 88.56 386 VAL A O 1
ATOM 3103 N N . LEU A 1 387 ? 14.523 0.761 -6.420 1.00 87.38 387 LEU A N 1
ATOM 3104 C CA . LEU A 1 387 ? 13.873 -0.430 -6.963 1.00 87.38 387 LEU A CA 1
ATOM 3105 C C . LEU A 1 387 ? 12.735 -0.066 -7.912 1.00 87.38 387 LEU A C 1
ATOM 3107 O O . LEU A 1 387 ? 12.621 -0.685 -8.963 1.00 87.38 387 LEU A O 1
ATOM 3111 N N . ARG A 1 388 ? 11.958 0.977 -7.598 1.00 86.00 388 ARG A N 1
ATOM 3112 C CA . ARG A 1 388 ? 10.945 1.539 -8.503 1.00 86.00 388 ARG A CA 1
ATOM 3113 C C . ARG A 1 388 ? 11.551 1.983 -9.826 1.00 86.00 388 ARG A C 1
ATOM 3115 O O . ARG A 1 388 ? 11.027 1.642 -10.879 1.00 86.00 388 ARG A O 1
ATOM 3122 N N . ALA A 1 389 ? 12.668 2.709 -9.778 1.00 84.00 389 ALA A N 1
ATOM 3123 C CA . ALA A 1 389 ? 13.360 3.171 -10.978 1.00 84.00 389 ALA A CA 1
ATOM 3124 C C . ALA A 1 389 ? 13.915 2.008 -11.816 1.00 84.00 389 ALA A C 1
ATOM 3126 O O . ALA A 1 389 ? 13.726 1.988 -13.032 1.00 84.00 389 ALA A O 1
ATOM 3127 N N . LEU A 1 390 ? 14.546 1.018 -11.175 1.00 84.44 390 LEU A N 1
ATOM 3128 C CA . LEU A 1 390 ? 15.032 -0.181 -11.861 1.00 84.44 390 LEU A CA 1
ATOM 3129 C C . LEU A 1 390 ? 13.881 -0.987 -12.462 1.00 84.44 390 LEU A C 1
ATOM 3131 O O . LEU A 1 390 ? 13.939 -1.364 -13.629 1.00 84.44 390 LEU A O 1
ATOM 3135 N N . TYR A 1 391 ? 12.817 -1.222 -11.699 1.00 82.94 391 TYR A N 1
ATOM 3136 C CA . TYR A 1 391 ? 11.671 -1.959 -12.202 1.00 82.94 391 TYR A CA 1
ATOM 3137 C C . TYR A 1 391 ? 11.000 -1.250 -13.369 1.00 82.94 391 TYR A C 1
ATOM 3139 O O . TYR A 1 391 ? 10.752 -1.885 -14.387 1.00 82.94 391 TYR A O 1
ATOM 3147 N N . ALA A 1 392 ? 10.748 0.053 -13.250 1.00 79.38 392 ALA A N 1
ATOM 3148 C CA . ALA A 1 392 ? 10.148 0.827 -14.322 1.00 79.38 392 ALA A CA 1
ATOM 3149 C C . ALA A 1 392 ? 10.930 0.707 -15.627 1.00 79.38 392 ALA A C 1
ATOM 3151 O O . ALA A 1 392 ? 10.329 0.557 -16.686 1.00 79.38 392 ALA A O 1
ATOM 3152 N N . TYR A 1 393 ? 12.261 0.735 -15.536 1.00 81.44 393 TYR A N 1
ATOM 3153 C CA . TYR A 1 393 ? 13.131 0.539 -16.685 1.00 81.44 393 TYR A CA 1
ATOM 3154 C C . TYR A 1 393 ? 12.917 -0.841 -17.324 1.00 81.44 393 TYR A C 1
ATOM 3156 O O . TYR A 1 393 ? 12.634 -0.933 -18.515 1.00 81.44 393 TYR A O 1
ATOM 3164 N N . PHE A 1 394 ? 12.984 -1.919 -16.536 1.00 78.75 394 PHE A N 1
ATOM 3165 C CA . PHE A 1 394 ? 12.847 -3.284 -17.062 1.00 78.75 394 PHE A CA 1
ATOM 3166 C C . PHE A 1 394 ? 11.417 -3.662 -17.475 1.00 78.75 394 PHE A C 1
ATOM 3168 O O . PHE A 1 394 ? 11.238 -4.582 -18.272 1.00 78.75 394 PHE A O 1
ATOM 3175 N N . ALA A 1 395 ? 10.408 -2.977 -16.943 1.00 77.25 395 ALA A N 1
ATOM 3176 C CA . ALA A 1 395 ? 8.998 -3.165 -17.275 1.00 77.25 395 ALA A CA 1
ATOM 3177 C C . ALA A 1 395 ? 8.483 -2.178 -18.338 1.00 77.25 395 ALA A C 1
ATOM 3179 O O . ALA A 1 395 ? 7.276 -2.139 -18.578 1.00 77.25 395 ALA A O 1
ATOM 3180 N N . ASP A 1 396 ? 9.377 -1.388 -18.947 1.00 78.44 396 ASP A N 1
ATOM 3181 C CA . ASP A 1 396 ? 9.068 -0.374 -19.967 1.00 78.44 396 ASP A CA 1
ATOM 3182 C C . ASP A 1 396 ? 7.942 0.588 -19.534 1.00 78.44 396 ASP A C 1
ATOM 3184 O O . ASP A 1 396 ? 7.009 0.904 -20.277 1.00 78.44 396 ASP A O 1
ATOM 3188 N N . LYS A 1 397 ? 7.992 1.022 -18.268 1.00 76.75 397 LYS A N 1
ATOM 3189 C CA . LYS A 1 397 ? 7.005 1.935 -17.682 1.00 76.75 397 LYS A CA 1
ATOM 3190 C C . LYS A 1 397 ? 7.353 3.398 -17.977 1.00 76.75 397 LYS A C 1
ATOM 3192 O O . LYS A 1 397 ? 8.524 3.784 -17.910 1.00 76.75 397 LYS A O 1
ATOM 3197 N N . PRO A 1 398 ? 6.354 4.261 -18.236 1.00 74.25 398 PRO A N 1
ATOM 3198 C CA . PRO A 1 398 ? 6.575 5.693 -18.407 1.00 74.25 398 PRO A CA 1
ATOM 3199 C C . PRO A 1 398 ? 7.270 6.347 -17.203 1.00 74.25 398 PRO A C 1
ATOM 3201 O O . PRO A 1 398 ? 6.925 6.094 -16.052 1.00 74.25 398 PRO A O 1
ATOM 3204 N N . LEU A 1 399 ? 8.176 7.300 -17.464 1.00 74.12 399 LEU A N 1
ATOM 3205 C CA . LEU A 1 399 ? 8.936 8.014 -16.419 1.00 74.12 399 LEU A CA 1
ATOM 3206 C C . LEU A 1 399 ? 8.057 8.647 -15.328 1.00 74.12 399 LEU A C 1
ATOM 3208 O O . LEU A 1 399 ? 8.467 8.739 -14.176 1.00 74.12 399 LEU A O 1
ATOM 3212 N N . LYS A 1 400 ? 6.855 9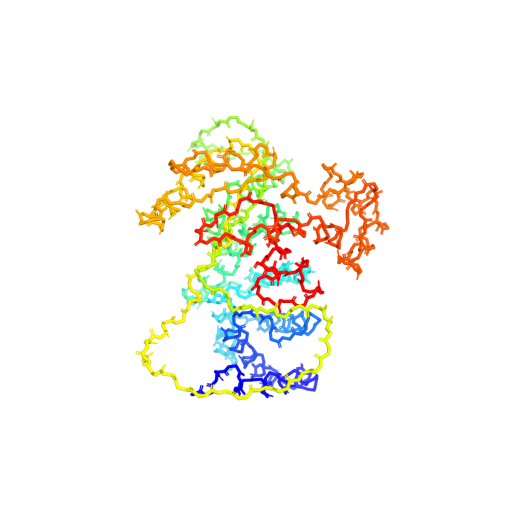.106 -15.694 1.00 77.88 400 LYS A N 1
ATOM 3213 C CA . LYS A 1 400 ? 5.911 9.736 -14.760 1.00 77.88 400 LYS A CA 1
ATOM 3214 C C . LYS A 1 400 ? 5.342 8.760 -13.732 1.00 77.88 400 LYS A C 1
ATOM 3216 O O . LYS A 1 400 ? 4.987 9.203 -12.651 1.00 77.88 400 LYS A O 1
ATOM 3221 N N . GLU A 1 401 ? 5.284 7.470 -14.049 1.00 79.44 401 GLU A N 1
ATOM 3222 C CA . GLU A 1 401 ? 4.736 6.445 -13.155 1.00 79.44 401 GLU A CA 1
ATOM 3223 C C . GLU A 1 401 ? 5.760 5.996 -12.108 1.00 79.44 401 GLU A C 1
ATOM 3225 O O . GLU A 1 401 ? 5.372 5.561 -11.032 1.00 79.44 401 GLU A O 1
ATOM 3230 N N . ILE A 1 402 ? 7.063 6.164 -12.371 1.00 80.50 402 ILE A N 1
ATOM 3231 C CA . ILE A 1 402 ? 8.158 5.656 -11.523 1.00 80.50 402 ILE A CA 1
ATOM 3232 C C . ILE A 1 402 ? 7.967 5.958 -10.031 1.00 80.50 402 ILE A C 1
ATOM 3234 O O . ILE A 1 402 ? 8.072 5.034 -9.224 1.00 80.50 402 ILE A O 1
ATOM 3238 N N . PRO A 1 403 ? 7.661 7.201 -9.611 1.00 77.44 403 PRO A N 1
ATOM 3239 C CA . PRO A 1 403 ? 7.526 7.508 -8.189 1.00 77.44 403 PRO A CA 1
ATOM 3240 C C . PRO A 1 403 ? 6.316 6.854 -7.498 1.00 77.44 403 PRO A C 1
ATOM 3242 O O . PRO A 1 403 ? 6.214 6.956 -6.267 1.00 77.44 403 PRO A O 1
ATOM 3245 N N . HIS A 1 404 ? 5.423 6.231 -8.272 1.00 79.75 404 HIS A N 1
ATOM 3246 C CA . HIS A 1 404 ? 4.105 5.718 -7.885 1.00 79.75 404 HIS A CA 1
ATOM 3247 C C . HIS A 1 404 ? 3.944 4.208 -8.112 1.00 79.75 404 HIS A C 1
ATOM 3249 O O . HIS A 1 404 ? 2.902 3.661 -7.792 1.00 79.75 404 HIS A O 1
ATOM 3255 N N . ILE A 1 405 ? 4.961 3.530 -8.645 1.00 72.44 405 ILE A N 1
ATOM 3256 C CA . ILE A 1 405 ? 4.959 2.071 -8.794 1.00 72.44 405 ILE A CA 1
ATOM 3257 C C . ILE A 1 405 ? 4.989 1.410 -7.410 1.00 72.44 405 ILE A C 1
ATOM 3259 O O . ILE A 1 405 ? 5.857 1.734 -6.595 1.00 72.44 405 ILE A O 1
ATOM 3263 N N . GLU A 1 406 ? 4.092 0.460 -7.175 1.00 53.59 406 GLU A N 1
ATOM 3264 C CA . GLU A 1 406 ? 4.091 -0.415 -5.994 1.00 53.59 406 GLU A CA 1
ATOM 3265 C C . GLU A 1 406 ? 4.987 -1.632 -6.169 1.00 53.59 406 GLU A C 1
ATOM 3267 O O . GLU A 1 406 ? 4.875 -2.298 -7.227 1.00 53.59 406 GLU A O 1
#

InterPro domains:
  IPR003094 Fructose-2,6-bisphosphatase [PTHR10606] (263-406)
  IPR013078 Histidine phosphatase superfamily, clade-1 [PF00300] (264-405)
  IPR013078 Histidine phosphatase superfamily, clade-1 [cd07067] (263-406)
  IPR029033 Histidine phosphatase superfamily [G3DSA:3.40.50.1240] (252-406)
  IPR029033 Histidine phosphatase superfamily [SSF53254] (263-405)

pLDDT: mean 72.27, std 22.9, range [21.75, 95.94]

Foldseek 3Di:
DDDPCVVCLVVLVPLLPVVQCVDDPVSNLVSLLVLLVVLLVVLPDNSDDLVSVLSSLLSLLVLLAQLLPPVPPCNVSNLSSLLSCLPSVSLLCCVVSVVLVSLLSSLVSLLVNDDPPDDVSSLVSSLSNNLSNQQPDPARPVSSLVSLLVLCDPPGDPSSNVSSVVSLVSHDPRSVVSNVVVNVVVCVVDDDDDPPPPDPDDDDDDDDDDWWFFKDKDDQDDDDPDDDDDDDDDDDDDDDDDPDPDDDPPPDDDTGIADADDDVVNQVQLQVVQVVQCVVCVVFPAEAEEEEPHPSLVSSPVSNDDHHYHYDVLQADWFLAVCPPPDLVRCCVVPVVLSVQCVVQQQPRAHDRTGGLVVSLVSCVVVLVVCVVDNGMYMYTGHQLNVLSSVCVVVVHDSSCSVPDD

Sequence (406 aa):
MGSISATIDPLVTHLVRSDLLRHEVDVRLLDITCISEITRISTLSLPYDDITMQDIYEFMIGSFQKLWDTTNPHFGKKVKILENMAMVRSCISMLDLDCDDLILHMFEVFFDVLHEDHSQDIMDAMQTIMSLMLNEYEEPPQSLVSIFVEGLREEKSCIAHSLARRIVNQCSSKVKTCIQGEMMAREHVMEKSDLRDTIHLQHEPFEEQEWSMSLMVAPKHFPPSMSIGKGEKRALDEENGEEKTVVPNSEIMSFVDVGSSPSEAGEQYAMKLADFVNKRLKSERTASIWTSTLQRTILTARHIGEFPKIQWRALDEINAGVCDGMTYEEIKKNMPEEYNARKTDKLRYRYPRGESYLDVIQRLEPVIIELERQRAPVVVIAHQAVLRALYAYFADKPLKEIPHIE

Organism: Taxus chinensis (NCBI:txid29808)